Protein AF-A0A7W1J5R5-F1 (afdb_monomer)

Radius of gyration: 26.88 Å; Cα contacts (8 Å, |Δi|>4): 895; chains: 1; bounding box: 76×66×62 Å

Foldseek 3Di:
DDDDDPPPVVVVVVVVPPPPPPFFQFEEEEEDADDPQEPQHQARNLVLCLVLVVLLQPFQGQAYEHEHPCLQPLLDFPDADALCNLLVSLQSLAPSHDRRQAYAYEHEDDANDDLPPVVSLVRSLNSLLSNLQSCVNSNHQAYEYEDDDDVYQDQFPPVSPPPDPDDLVVLLQSLLQSLLSSLLSNCVNVLQHEYEYLAELLLQQPPRDCLLQVCPVPDDGRRVRRHSSNNSNLVNNPDRYAYEGASNHAQDQDLVSLQVNLCCQLQVCLDPVSPGVNQDPVCSVCSNVRYWYAYEYEQQDPDPPRHHDLVSSLRRLLSRTLRTDHYYYYYYDNQHSSDPPSDDVSNSVSSNNSRVNSSVVVSVVVVCVVPDPDFDWDWPPFQDQWKIKIKTFAQAFWFKWKFKADPVRDTPGTQDTDTDGGGIDIGIGTCNVPDFDKMWIWMAIRRDIDIDIGGHDHD

Nearest PDB structures (foldseek):
  2xwx-assembly1_B  TM=6.598E-01  e=1.975E-03  Vibrio cholerae
  8gum-assembly1_A  TM=6.173E-01  e=3.442E-03  Vibrio campbellii ATCC BAA-1116
  8aub-assembly2_B  TM=4.585E-01  e=3.065E-05  Solanum lycopersicum
  8qn9-assembly1_B  TM=4.698E-01  e=2.530E-04  Solanum lycopersicum
  3gka-assembly1_A  TM=4.462E-01  e=9.076E-04  Burkholderia pseudomallei

Sequence (459 aa):
MKTKIFFFLTNIALCVHAQQNDCPPYLILLQGGTNYTQSCGVDTRTKCVIQNINTIESMPFDGMSLNMVASWGLMKPGQSFSYNAIYNELGPLKGIFKKFTKNFVTVNINNPGDLFDDVVWNTVISNFKNLAQAAKDAGLVGIFFDNEEYDLKWMNFPEDYPGTTKTVKQYQDQSELRGKQIMQAIVSIFPKAIILVYHGPYLSEPKTPSYVTMQQVAGASYYELLGPFFVGLVEGKGTQATVIDGGEVYQYRTASDFKKSYDWRKDGIASSNTNCAFISQSLRSIWHNSVNISFGVYNRAWKTGYPMNPGIMKTTLINALTQSDSYVWYYTESDDWAIPGKMPQQWIDSVSYAKSVAANNRCLTSIVATDEQKFKVDIYPNPSNQSSVISYQLINNSEVKISVYDLLGKEIMKLAEENQNAGGHQLNFNAENLKNGVYFIKVIISGREITEKFIVNKN

Structure (mmCIF, N/CA/C/O backbone):
data_AF-A0A7W1J5R5-F1
#
_entry.id   AF-A0A7W1J5R5-F1
#
loop_
_atom_site.group_PDB
_atom_site.id
_atom_site.type_symbol
_atom_site.label_atom_id
_atom_site.label_alt_id
_atom_site.label_comp_id
_atom_site.label_asym_id
_atom_site.label_entity_id
_atom_site.label_seq_id
_atom_site.pdbx_PDB_ins_code
_atom_site.Cartn_x
_atom_site.Cartn_y
_atom_site.Cartn_z
_atom_site.occupancy
_atom_site.B_iso_or_equiv
_atom_site.auth_seq_id
_atom_site.auth_comp_id
_atom_site.auth_asym_id
_atom_site.auth_atom_id
_atom_site.pdbx_PDB_model_num
ATOM 1 N N . MET A 1 1 ? -37.862 18.938 34.392 1.00 38.00 1 MET A N 1
ATOM 2 C CA . MET A 1 1 ? -36.474 18.427 34.498 1.00 38.00 1 MET A CA 1
ATOM 3 C C . MET A 1 1 ? -36.521 16.935 34.797 1.00 38.00 1 MET A C 1
ATOM 5 O O . MET A 1 1 ? -36.894 16.611 35.913 1.00 38.00 1 MET A O 1
ATOM 9 N N . LYS A 1 2 ? -36.223 16.068 33.813 1.00 34.06 2 LYS A N 1
ATOM 10 C CA . LYS A 1 2 ? -35.800 14.642 33.917 1.00 34.06 2 LYS A CA 1
ATOM 11 C C . LYS A 1 2 ? -36.201 13.858 32.651 1.00 34.06 2 LYS A C 1
ATOM 13 O O . LYS A 1 2 ? -37.029 12.965 32.721 1.00 34.06 2 LYS A O 1
ATOM 18 N N . THR A 1 3 ? -35.595 14.169 31.499 1.00 29.16 3 THR A N 1
ATOM 19 C CA . THR A 1 3 ? -35.667 13.287 30.311 1.00 29.16 3 THR A CA 1
ATOM 20 C C . THR A 1 3 ? -34.537 13.591 29.320 1.00 29.16 3 THR A C 1
ATOM 22 O O . THR A 1 3 ? -34.790 14.069 28.225 1.00 29.16 3 THR A O 1
ATOM 25 N N . LYS A 1 4 ? -33.261 13.405 29.695 1.00 32.19 4 LYS A N 1
ATOM 26 C CA . LYS A 1 4 ? -32.142 13.549 28.729 1.00 32.19 4 LYS A CA 1
ATOM 27 C C . LYS A 1 4 ? -30.929 12.626 28.933 1.00 32.19 4 LYS A C 1
ATOM 29 O O . LYS A 1 4 ? -29.915 12.835 28.288 1.00 32.19 4 LYS A O 1
ATOM 34 N N . ILE A 1 5 ? -31.012 11.589 29.772 1.00 32.06 5 ILE A N 1
ATOM 35 C CA . ILE A 1 5 ? -29.840 10.730 30.071 1.00 32.06 5 ILE A CA 1
ATOM 36 C C . ILE A 1 5 ? -29.954 9.302 29.495 1.00 32.06 5 ILE A C 1
ATOM 38 O O . ILE A 1 5 ? -28.969 8.578 29.460 1.00 32.06 5 ILE A O 1
ATOM 42 N N . PHE A 1 6 ? -31.097 8.901 28.927 1.00 26.52 6 PHE A N 1
ATOM 43 C CA . PHE A 1 6 ? -31.277 7.521 28.441 1.00 26.52 6 PHE A CA 1
ATOM 44 C C . PHE A 1 6 ? -30.917 7.262 26.966 1.00 26.52 6 PHE A C 1
ATOM 46 O O . PHE A 1 6 ? -30.873 6.107 26.564 1.00 26.52 6 PHE A O 1
ATOM 53 N N . PHE A 1 7 ? -30.602 8.289 26.166 1.00 30.94 7 PHE A N 1
ATOM 54 C CA . PHE A 1 7 ? -30.305 8.116 24.730 1.00 30.94 7 PHE A CA 1
ATOM 55 C C . PHE A 1 7 ? -28.818 7.920 24.387 1.00 30.94 7 PHE A C 1
ATOM 57 O O . PHE A 1 7 ? -28.492 7.637 23.240 1.00 30.94 7 PHE A O 1
ATOM 64 N N . PHE A 1 8 ? -27.908 8.036 25.360 1.00 30.72 8 PHE A N 1
ATOM 65 C CA . PHE A 1 8 ? -26.469 7.865 25.110 1.00 30.72 8 PHE A CA 1
ATOM 66 C C . PHE A 1 8 ? -25.966 6.428 25.313 1.00 30.72 8 PHE A C 1
ATOM 68 O O . PHE A 1 8 ? -24.943 6.062 24.746 1.00 30.72 8 PHE A O 1
ATOM 75 N N . LEU A 1 9 ? -26.679 5.595 26.079 1.00 30.02 9 LEU A N 1
ATOM 76 C CA . LEU A 1 9 ? -26.217 4.240 26.415 1.00 30.02 9 LEU A CA 1
ATOM 77 C C . LEU A 1 9 ? -26.721 3.155 25.451 1.00 30.02 9 LEU A C 1
ATOM 79 O O . LEU A 1 9 ? -26.074 2.123 25.311 1.00 30.02 9 LEU A O 1
ATOM 83 N N . THR A 1 10 ? -27.818 3.386 24.730 1.00 32.91 10 THR A N 1
ATOM 84 C CA . THR A 1 10 ? -28.354 2.426 23.748 1.00 32.91 10 THR A CA 1
ATOM 85 C C . THR A 1 10 ? -27.624 2.458 22.403 1.00 32.91 10 THR A C 1
ATOM 87 O O . THR A 1 10 ? -27.521 1.421 21.755 1.00 32.91 10 THR A O 1
ATOM 90 N N . ASN A 1 11 ? -27.021 3.588 22.016 1.00 33.06 11 ASN A N 1
ATOM 91 C CA . ASN A 1 11 ? -26.249 3.689 20.768 1.00 33.06 11 ASN A CA 1
ATOM 92 C C . ASN A 1 11 ? -24.858 3.036 20.841 1.00 33.06 11 ASN A C 1
ATOM 94 O O . ASN A 1 11 ? -24.312 2.653 19.812 1.00 33.06 11 ASN A O 1
ATOM 98 N N . ILE A 1 12 ? -24.308 2.823 22.042 1.00 38.16 12 ILE A N 1
ATOM 99 C CA . ILE A 1 12 ? -23.049 2.078 22.220 1.00 38.16 12 ILE A CA 1
ATOM 100 C C . ILE A 1 12 ? -23.261 0.576 21.933 1.00 38.16 12 ILE A C 1
ATOM 102 O O . ILE A 1 12 ? -22.357 -0.099 21.446 1.00 38.16 12 ILE A O 1
ATOM 106 N N . ALA A 1 13 ? -24.472 0.052 22.159 1.00 32.38 13 ALA A N 1
ATOM 107 C CA . ALA A 1 13 ? -24.796 -1.362 21.954 1.00 32.38 13 ALA A CA 1
ATOM 108 C C . ALA A 1 13 ? -25.056 -1.743 20.480 1.00 32.38 13 ALA A C 1
ATOM 110 O O . ALA A 1 13 ? -24.914 -2.912 20.114 1.00 32.38 13 ALA A O 1
ATOM 111 N N . LEU A 1 14 ? -25.390 -0.780 19.613 1.00 34.44 14 LEU A N 1
ATOM 112 C CA . LEU A 1 14 ? -25.613 -1.031 18.182 1.00 34.44 14 LEU A CA 1
ATOM 113 C C . LEU A 1 14 ? -24.309 -1.239 17.392 1.00 34.44 14 LEU A C 1
ATOM 115 O O . LEU A 1 14 ? -24.310 -1.979 16.409 1.00 34.44 14 LEU A O 1
ATOM 119 N N . CYS A 1 15 ? -23.173 -0.723 17.875 1.00 37.84 15 CYS A N 1
ATOM 120 C CA . CYS A 1 15 ? -21.851 -1.059 17.329 1.00 37.84 15 CYS A CA 1
ATOM 121 C C . CYS A 1 15 ? -21.403 -2.496 17.626 1.00 37.84 15 CYS A C 1
ATOM 123 O O . CYS A 1 15 ? -20.469 -2.978 16.997 1.00 37.84 15 CYS A O 1
ATOM 125 N N . VAL A 1 16 ? -22.050 -3.196 18.563 1.00 33.56 16 VAL A N 1
ATOM 126 C CA . VAL A 1 16 ? -21.722 -4.601 18.859 1.00 33.56 16 VAL A CA 1
ATOM 127 C C . VAL A 1 16 ? -22.331 -5.550 17.812 1.00 33.56 16 VAL A C 1
ATOM 129 O O . VAL A 1 16 ? -21.891 -6.689 17.699 1.00 33.56 16 VAL A O 1
ATOM 132 N N . HIS A 1 17 ? -23.305 -5.085 17.015 1.00 32.22 17 HIS A N 1
ATOM 133 C CA . HIS A 1 17 ? -24.052 -5.922 16.064 1.00 32.22 17 HIS A CA 1
ATOM 134 C C . HIS A 1 17 ? -23.889 -5.536 14.586 1.00 32.22 17 HIS A C 1
ATOM 136 O O . HIS A 1 17 ? -24.148 -6.378 13.725 1.00 32.22 17 HIS A O 1
ATOM 142 N N . ALA A 1 18 ? -23.420 -4.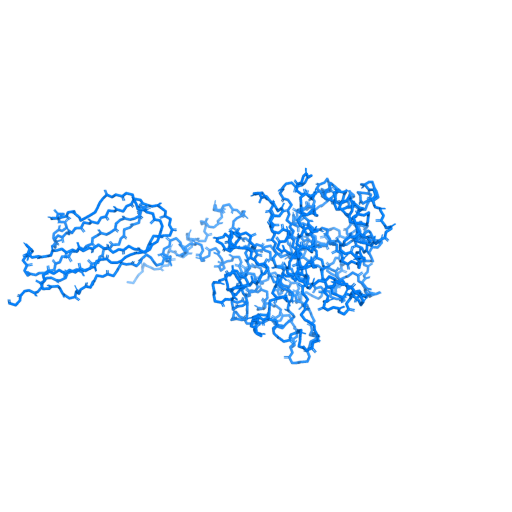325 14.260 1.00 31.06 18 ALA A N 1
ATOM 143 C CA . ALA A 1 18 ? -22.787 -4.104 12.961 1.00 31.06 18 ALA A CA 1
ATOM 144 C C . ALA A 1 18 ? -21.502 -4.938 12.962 1.00 31.06 18 ALA A C 1
ATOM 146 O O . ALA A 1 18 ? -20.692 -4.798 13.876 1.00 31.06 18 ALA A O 1
ATOM 147 N N . GLN A 1 19 ? -21.369 -5.879 12.027 1.00 32.78 19 GLN A N 1
ATOM 148 C CA . GLN A 1 19 ? -20.278 -6.852 12.011 1.00 32.78 19 GLN A CA 1
ATOM 149 C C . GLN A 1 19 ? -18.939 -6.182 12.357 1.00 32.78 19 GLN A C 1
ATOM 151 O O . GLN A 1 19 ? -18.565 -5.191 11.732 1.00 32.78 19 GLN A O 1
ATOM 156 N N . GLN A 1 20 ? -18.178 -6.769 13.286 1.00 34.34 20 GLN A N 1
ATOM 157 C CA . GLN A 1 20 ? -16.779 -6.418 13.602 1.00 34.34 20 GLN A CA 1
ATOM 158 C C . GLN A 1 20 ? -15.840 -6.354 12.369 1.00 34.34 20 GLN A C 1
ATOM 160 O O . GLN A 1 20 ? -14.656 -6.059 12.507 1.00 34.34 20 GLN A O 1
ATOM 165 N N . ASN A 1 21 ? -16.353 -6.619 11.168 1.00 36.91 21 ASN A N 1
ATOM 166 C CA . ASN A 1 21 ? -15.652 -6.604 9.898 1.00 36.91 21 ASN A CA 1
ATOM 167 C C . ASN A 1 21 ? -15.582 -5.219 9.221 1.00 36.91 21 ASN A C 1
ATOM 169 O O . ASN A 1 21 ? -14.722 -5.060 8.361 1.00 36.91 21 ASN A O 1
ATOM 173 N N . ASP A 1 22 ? -16.387 -4.222 9.621 1.00 44.59 22 ASP A N 1
ATOM 174 C CA . ASP A 1 22 ? -16.561 -2.978 8.836 1.00 44.59 22 ASP A CA 1
ATOM 175 C C . ASP A 1 22 ? -16.042 -1.677 9.482 1.00 44.59 22 ASP A C 1
ATOM 177 O O . ASP A 1 22 ? -16.372 -0.581 9.025 1.00 44.59 22 ASP A O 1
ATOM 181 N N . CYS A 1 23 ? -15.182 -1.735 10.507 1.00 60.84 23 CYS A N 1
ATOM 182 C CA . CYS A 1 23 ? -14.479 -0.514 10.940 1.00 60.84 23 CYS A CA 1
ATOM 183 C C . CYS A 1 23 ? -12.975 -0.648 11.237 1.00 60.84 23 CYS A C 1
ATOM 185 O O . CYS A 1 23 ? -12.540 -0.437 12.371 1.00 60.84 23 CYS A O 1
ATOM 187 N N . PRO A 1 24 ? -12.145 -0.928 10.214 1.00 61.00 24 PRO A N 1
ATOM 188 C CA . PRO A 1 24 ? -10.725 -0.616 10.223 1.00 61.00 24 PRO A CA 1
ATOM 189 C C . PRO A 1 24 ? -10.459 0.784 9.595 1.00 61.00 24 PRO A C 1
ATOM 191 O O . PRO A 1 24 ? -11.327 1.399 8.965 1.00 61.00 24 PRO A O 1
ATOM 194 N N . PRO A 1 25 ? -9.252 1.329 9.793 1.00 78.06 25 PRO A N 1
ATOM 195 C CA . PRO A 1 25 ? -8.113 0.719 9.133 1.00 78.06 25 PRO A CA 1
ATOM 196 C C . PRO A 1 25 ? -7.303 -0.167 10.065 1.00 78.06 25 PRO A C 1
ATOM 198 O O . PRO A 1 25 ? -7.164 0.090 11.259 1.00 78.06 25 PRO A O 1
ATOM 201 N N . TYR A 1 26 ? -6.782 -1.236 9.479 1.00 91.44 26 TYR A N 1
ATOM 202 C CA . TYR A 1 26 ? -5.935 -2.194 10.152 1.00 91.44 26 TYR A CA 1
ATOM 203 C C . TYR A 1 26 ? -4.557 -1.570 10.325 1.00 91.44 26 TYR A C 1
ATOM 205 O O . TYR A 1 26 ? -4.012 -0.989 9.385 1.00 91.44 26 TYR A O 1
ATOM 213 N N . LEU A 1 27 ? -3.988 -1.696 11.518 1.00 95.12 27 LEU A N 1
ATOM 214 C CA . LEU A 1 27 ? -2.636 -1.245 11.801 1.00 95.12 27 LEU A CA 1
ATOM 215 C C . LEU A 1 27 ? -1.668 -2.417 11.654 1.00 95.12 27 LEU A C 1
ATOM 217 O O . LEU A 1 27 ? -1.756 -3.392 12.408 1.00 95.12 27 LEU A O 1
ATOM 221 N N . ILE A 1 28 ? -0.752 -2.305 10.696 1.00 95.06 28 ILE A N 1
ATOM 222 C CA . ILE A 1 28 ? 0.235 -3.337 10.376 1.00 95.06 28 ILE A CA 1
ATOM 223 C C . ILE A 1 28 ? 1.584 -2.952 10.971 1.00 95.06 28 ILE A C 1
ATOM 225 O O . ILE A 1 28 ? 2.094 -1.865 10.708 1.00 95.06 28 ILE A O 1
ATOM 229 N N . LEU A 1 29 ? 2.168 -3.851 11.759 1.00 90.88 29 LEU A N 1
ATOM 230 C CA . LEU A 1 29 ? 3.518 -3.692 12.285 1.00 90.88 29 LEU A CA 1
ATOM 231 C C . LEU A 1 29 ? 4.553 -4.052 11.215 1.00 90.88 29 LEU A C 1
ATOM 233 O O . LEU A 1 29 ? 4.595 -5.187 10.741 1.00 90.88 29 LEU A O 1
ATOM 237 N N . LEU A 1 30 ? 5.419 -3.105 10.876 1.00 86.94 30 LEU A N 1
ATOM 238 C CA . LEU A 1 30 ? 6.584 -3.318 10.030 1.00 86.94 30 LEU A CA 1
ATOM 239 C C . LEU A 1 30 ? 7.825 -3.201 10.897 1.00 86.94 30 LEU A C 1
ATOM 241 O O . LEU A 1 30 ? 8.265 -2.113 11.267 1.00 86.94 30 LEU A O 1
ATOM 245 N N . GLN A 1 31 ? 8.385 -4.355 11.222 1.00 71.44 31 GLN A N 1
ATOM 246 C CA . GLN A 1 31 ? 9.593 -4.413 12.011 1.00 71.44 31 GLN A CA 1
ATOM 247 C C . GLN A 1 31 ? 10.818 -4.348 11.086 1.00 71.44 31 GLN A C 1
ATOM 249 O O . GLN A 1 31 ? 11.010 -5.215 10.223 1.00 71.44 31 GLN A O 1
ATOM 254 N N . GLY A 1 32 ? 11.613 -3.285 11.252 1.00 60.84 32 GLY A N 1
ATOM 255 C CA . GLY A 1 32 ? 12.773 -2.960 10.423 1.00 60.84 32 GLY A CA 1
ATOM 256 C C . GLY A 1 32 ? 13.688 -4.150 10.134 1.00 60.84 32 GLY A C 1
ATOM 257 O O . GLY A 1 32 ? 13.908 -5.043 10.955 1.00 60.84 32 GLY A O 1
ATOM 258 N N . GLY A 1 33 ? 14.160 -4.208 8.891 1.00 49.94 33 GLY A N 1
ATOM 259 C CA . GLY A 1 33 ? 14.782 -5.396 8.312 1.00 49.94 33 GLY A CA 1
ATOM 260 C C . GLY A 1 33 ? 16.296 -5.369 8.164 1.00 49.94 33 GLY A C 1
ATOM 261 O O . GLY A 1 33 ? 16.851 -6.399 7.808 1.00 49.94 33 GLY A O 1
ATOM 262 N N . THR A 1 34 ? 16.973 -4.242 8.368 1.00 44.38 34 THR A N 1
ATOM 263 C CA . THR A 1 34 ? 18.268 -4.053 7.683 1.00 44.38 34 THR A CA 1
ATOM 264 C C . THR A 1 34 ? 19.449 -3.686 8.567 1.00 44.38 34 THR A C 1
ATOM 266 O O . THR A 1 34 ? 20.580 -3.855 8.126 1.00 44.38 34 THR A O 1
ATOM 269 N N . ASN A 1 35 ? 19.238 -3.272 9.820 1.00 41.59 35 ASN A N 1
ATOM 270 C CA . ASN A 1 35 ? 20.334 -2.888 10.711 1.00 41.59 35 ASN A CA 1
ATOM 271 C C . ASN A 1 35 ? 20.466 -3.853 11.898 1.00 41.59 35 ASN A C 1
ATOM 273 O O . ASN A 1 35 ? 19.476 -4.209 12.534 1.00 41.59 35 ASN A O 1
ATOM 277 N N . TYR A 1 36 ? 21.715 -4.235 12.196 1.00 43.25 36 TYR A N 1
ATOM 278 C CA . TYR A 1 36 ? 22.208 -5.217 13.186 1.00 43.25 36 TYR A CA 1
ATOM 279 C C . TYR A 1 36 ? 21.737 -5.046 14.650 1.00 43.25 36 TYR A C 1
ATOM 281 O O . TYR A 1 36 ? 22.269 -5.688 15.553 1.00 43.25 36 TYR A O 1
ATOM 289 N N . THR A 1 37 ? 20.783 -4.160 14.922 1.00 46.97 37 THR A N 1
ATOM 290 C CA . THR A 1 37 ? 20.319 -3.799 16.265 1.00 46.97 37 THR A CA 1
ATOM 291 C C . THR A 1 37 ? 18.997 -4.456 16.661 1.00 46.97 37 THR A C 1
ATOM 293 O O . THR A 1 37 ? 18.654 -4.419 17.842 1.00 46.97 37 THR A O 1
ATOM 296 N N . GLN A 1 38 ? 18.265 -5.071 15.724 1.00 60.28 38 GLN A N 1
ATOM 297 C CA . GLN A 1 38 ? 17.028 -5.801 16.024 1.00 60.28 38 GLN A CA 1
ATOM 298 C C . GLN A 1 38 ? 17.278 -7.299 16.213 1.00 60.28 38 GLN A C 1
ATOM 300 O O . GLN A 1 38 ? 18.103 -7.891 15.520 1.00 60.28 38 GLN A O 1
ATOM 305 N N . SER A 1 39 ? 16.545 -7.929 17.136 1.00 66.06 39 SER A N 1
ATOM 306 C CA . SER A 1 39 ? 16.826 -9.309 17.563 1.00 66.06 39 SER A CA 1
ATOM 307 C C . SER A 1 39 ? 16.391 -10.358 16.531 1.00 66.06 39 SER A C 1
ATOM 309 O O . SER A 1 39 ? 16.906 -11.473 16.540 1.00 66.06 39 SER A O 1
ATOM 311 N N . CYS A 1 40 ? 15.459 -10.008 15.636 1.00 75.31 40 CYS A N 1
ATOM 312 C CA . CYS A 1 40 ? 14.959 -10.878 14.571 1.00 75.31 40 CYS A CA 1
ATOM 313 C C . CYS A 1 40 ? 15.550 -10.484 13.199 1.00 75.31 40 CYS A C 1
ATOM 315 O O . CYS A 1 40 ? 14.949 -9.700 12.452 1.00 75.31 40 CYS A O 1
ATOM 317 N N . GLY A 1 41 ? 16.713 -11.041 12.847 1.00 76.19 41 GLY A N 1
ATOM 318 C CA . GLY A 1 41 ? 17.323 -10.879 11.518 1.00 76.19 41 GLY A CA 1
ATOM 319 C C . GLY A 1 41 ? 16.454 -11.456 10.392 1.00 76.19 41 GLY A C 1
ATOM 320 O O . GLY A 1 41 ? 15.561 -12.260 10.652 1.00 76.19 41 GLY A O 1
ATOM 321 N N . VAL A 1 42 ? 16.686 -11.045 9.140 1.00 80.75 42 VAL A N 1
ATOM 322 C CA . VAL A 1 42 ? 15.891 -11.492 7.970 1.00 80.75 42 VAL A CA 1
ATOM 323 C C . VAL A 1 42 ? 15.932 -13.014 7.795 1.00 80.75 42 VAL A C 1
ATOM 325 O O . VAL A 1 42 ? 14.905 -13.642 7.571 1.00 80.75 42 VAL A O 1
ATOM 328 N N . ASP A 1 43 ? 17.103 -13.614 7.978 1.00 82.00 43 ASP A N 1
ATOM 329 C CA . ASP A 1 43 ? 17.375 -15.053 7.873 1.00 82.00 43 ASP A CA 1
ATOM 330 C C . ASP A 1 43 ? 16.752 -15.897 9.002 1.00 82.00 43 ASP A C 1
ATOM 332 O O . ASP A 1 43 ? 16.518 -17.098 8.856 1.00 82.00 43 ASP A O 1
ATOM 336 N N . THR A 1 44 ? 16.470 -15.274 10.146 1.00 84.38 44 THR A N 1
ATOM 337 C CA . THR A 1 44 ? 15.909 -15.927 11.338 1.00 84.38 44 THR A CA 1
ATOM 338 C C . THR A 1 44 ? 14.489 -15.466 11.664 1.00 84.38 44 THR A C 1
ATOM 340 O O . THR A 1 44 ? 13.893 -15.944 12.634 1.00 84.38 44 THR A O 1
ATOM 343 N N . ARG A 1 45 ? 13.907 -14.592 10.834 1.00 86.38 45 ARG A N 1
ATOM 344 C CA . ARG A 1 45 ? 12.670 -13.855 11.120 1.00 86.38 45 ARG A CA 1
ATOM 345 C C . ARG A 1 45 ? 11.494 -14.762 11.447 1.00 86.38 45 ARG A C 1
ATOM 347 O O . ARG A 1 45 ? 10.885 -14.605 12.502 1.00 86.38 45 ARG A O 1
ATOM 354 N N . THR A 1 46 ? 11.226 -15.760 10.609 1.00 89.31 46 THR A N 1
ATOM 355 C CA . THR A 1 46 ? 10.143 -16.730 10.837 1.00 89.31 46 THR A CA 1
ATOM 356 C C . THR A 1 46 ? 10.293 -17.457 12.171 1.00 89.31 46 THR A C 1
ATOM 358 O O . THR A 1 46 ? 9.336 -17.563 12.937 1.00 89.31 46 THR A O 1
ATOM 361 N N . LYS A 1 47 ? 11.503 -17.938 12.487 1.00 89.69 47 LYS A N 1
ATOM 362 C CA . LYS A 1 47 ? 11.768 -18.637 13.754 1.00 89.69 47 LYS A CA 1
ATOM 363 C C . LYS A 1 47 ? 11.551 -17.705 14.944 1.00 89.69 47 LYS A C 1
ATOM 365 O O . LYS A 1 47 ? 10.929 -18.109 15.922 1.00 89.69 47 LYS A O 1
ATOM 370 N N . CYS A 1 48 ? 12.017 -16.464 14.830 1.00 89.25 48 CYS A N 1
ATOM 371 C CA . CYS A 1 48 ? 11.858 -15.438 15.853 1.00 89.25 48 CYS A CA 1
ATOM 372 C C . CYS A 1 48 ? 10.376 -15.142 16.134 1.00 89.25 48 CYS A C 1
ATOM 374 O O . CYS A 1 48 ? 9.955 -15.116 17.289 1.00 89.25 48 CYS A O 1
ATOM 376 N N . VAL A 1 49 ? 9.566 -15.003 15.081 1.00 91.50 49 VAL A N 1
ATOM 377 C CA . VAL A 1 49 ? 8.114 -14.802 15.191 1.00 91.50 49 VAL A CA 1
ATOM 378 C C . VAL A 1 49 ? 7.446 -15.973 15.906 1.00 91.50 49 VAL A C 1
ATOM 380 O O . VAL A 1 49 ? 6.679 -15.758 16.838 1.00 91.50 49 VAL A O 1
ATOM 383 N N . ILE A 1 50 ? 7.771 -17.213 15.528 1.00 93.44 50 ILE A N 1
ATOM 384 C CA . ILE A 1 50 ? 7.204 -18.412 16.164 1.00 93.44 50 ILE A CA 1
ATOM 385 C C . ILE A 1 50 ? 7.556 -18.463 17.654 1.00 93.44 50 ILE A C 1
ATOM 387 O O . ILE A 1 50 ? 6.688 -18.717 18.487 1.00 93.44 50 ILE A O 1
ATOM 391 N N . GLN A 1 51 ? 8.815 -18.191 18.003 1.00 94.25 51 GLN A N 1
ATOM 392 C CA . GL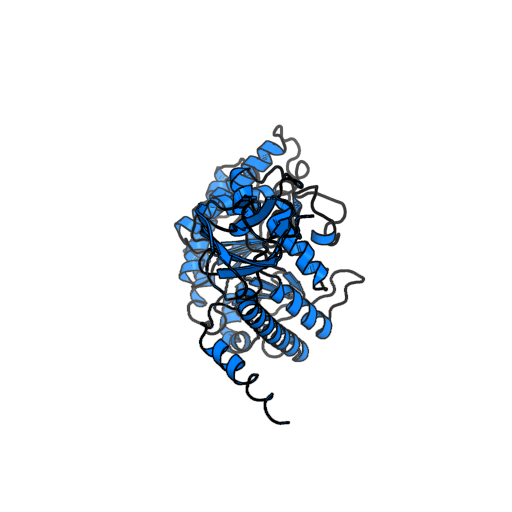N A 1 51 ? 9.283 -18.211 19.391 1.00 94.25 51 GLN A CA 1
ATOM 393 C C . GLN A 1 51 ? 8.595 -17.156 20.263 1.00 94.25 51 GLN A C 1
ATOM 395 O O . GLN A 1 51 ? 8.373 -17.395 21.448 1.00 94.25 51 GLN A O 1
ATOM 400 N N . ASN A 1 52 ? 8.231 -16.012 19.680 1.00 93.25 52 ASN A N 1
ATOM 401 C CA . ASN A 1 52 ? 7.662 -14.882 20.407 1.00 93.25 52 ASN A CA 1
ATOM 402 C C . ASN A 1 52 ? 6.180 -14.630 20.089 1.00 93.25 52 ASN A C 1
ATOM 404 O O . ASN A 1 52 ? 5.653 -13.554 20.381 1.00 93.25 52 ASN A O 1
ATOM 408 N N . ILE A 1 53 ? 5.478 -15.624 19.534 1.00 94.25 53 ILE A N 1
ATOM 409 C CA . ILE A 1 53 ? 4.100 -15.466 19.052 1.00 94.25 53 ILE A CA 1
ATOM 410 C C . ILE A 1 53 ? 3.147 -14.941 20.132 1.00 94.25 53 ILE A C 1
ATOM 412 O O . ILE A 1 53 ? 2.325 -14.078 19.853 1.00 94.25 53 ILE A O 1
ATOM 416 N N . ASN A 1 54 ? 3.303 -15.372 21.388 1.00 94.62 54 ASN A N 1
ATOM 417 C CA . ASN A 1 54 ? 2.472 -14.894 22.499 1.00 94.62 54 ASN A CA 1
ATOM 418 C C . ASN A 1 54 ? 2.663 -13.395 22.771 1.00 94.62 54 ASN A C 1
ATOM 420 O O . ASN A 1 54 ? 1.700 -12.695 23.082 1.00 94.62 54 ASN A O 1
ATOM 424 N N . THR A 1 55 ? 3.894 -12.893 22.644 1.00 93.19 55 THR A N 1
ATOM 425 C CA . THR A 1 55 ? 4.178 -11.463 22.784 1.00 93.19 55 THR A CA 1
ATOM 426 C C . THR A 1 55 ? 3.573 -10.701 21.620 1.00 93.19 55 THR A C 1
ATOM 428 O O . THR A 1 55 ? 2.825 -9.755 21.856 1.00 93.19 55 THR A O 1
ATOM 431 N N . ILE A 1 56 ? 3.813 -11.157 20.389 1.00 93.12 56 ILE A N 1
ATOM 432 C CA . ILE A 1 56 ? 3.264 -10.550 19.169 1.00 93.12 56 ILE A CA 1
ATOM 433 C C . ILE A 1 56 ? 1.738 -10.449 19.265 1.00 93.12 56 ILE A C 1
ATOM 435 O O . ILE A 1 56 ? 1.191 -9.360 19.145 1.00 93.12 56 ILE A O 1
ATOM 439 N N . GLU A 1 57 ? 1.056 -11.541 19.603 1.00 94.31 57 GLU A N 1
ATOM 440 C CA . GLU A 1 57 ? -0.405 -11.605 19.748 1.00 94.31 57 GLU A CA 1
ATOM 441 C C . GLU A 1 57 ? -0.963 -10.665 20.834 1.00 94.31 57 GLU A C 1
ATOM 443 O O . GLU A 1 57 ? -2.117 -10.232 20.756 1.00 94.31 57 GLU A O 1
ATOM 448 N N . SER A 1 58 ? -0.150 -10.281 21.823 1.00 93.25 58 SER A N 1
ATOM 449 C CA . SER A 1 58 ? -0.553 -9.292 22.830 1.00 93.25 58 SER A CA 1
ATOM 450 C C . SER A 1 58 ? -0.412 -7.841 22.346 1.00 93.25 58 SER A C 1
ATOM 452 O O . SER A 1 58 ? -1.114 -6.960 22.847 1.00 93.25 58 SER A O 1
ATOM 454 N N . MET A 1 59 ? 0.415 -7.578 21.327 1.00 94.19 59 MET A N 1
ATOM 455 C CA . MET A 1 59 ? 0.661 -6.227 20.811 1.00 94.19 59 MET A CA 1
ATOM 456 C C . MET A 1 59 ? -0.552 -5.647 20.078 1.00 94.19 59 MET A C 1
ATOM 458 O O . MET A 1 59 ? -1.318 -6.386 19.457 1.00 94.19 59 MET A O 1
ATOM 462 N N . PRO A 1 60 ? -0.761 -4.319 20.101 1.00 94.00 60 PRO A N 1
ATOM 463 C CA . PRO A 1 60 ? -1.957 -3.667 19.570 1.00 94.00 60 PRO A CA 1
ATOM 464 C C . PRO A 1 60 ? -1.978 -3.544 18.036 1.00 94.00 60 PRO A C 1
ATOM 466 O O . PRO A 1 60 ? -2.439 -2.541 17.512 1.00 94.00 60 PRO A O 1
ATOM 469 N N . PHE A 1 61 ? -1.564 -4.558 17.283 1.00 95.06 61 PHE A N 1
ATOM 470 C CA . PHE A 1 61 ? -1.637 -4.565 15.816 1.00 95.06 61 PHE A CA 1
ATOM 471 C C . PHE A 1 61 ? -2.642 -5.602 15.314 1.00 95.06 61 PHE A C 1
ATOM 473 O O . PHE A 1 61 ? -3.080 -6.470 16.069 1.00 95.06 61 PHE A O 1
ATOM 480 N N . ASP A 1 62 ? -3.051 -5.453 14.057 1.00 95.44 62 ASP A N 1
ATOM 481 C CA . ASP A 1 62 ? -3.974 -6.378 13.376 1.00 95.44 62 ASP A CA 1
ATOM 482 C C . ASP A 1 62 ? -3.233 -7.349 12.453 1.00 95.44 62 ASP A C 1
ATOM 484 O O . ASP A 1 62 ? -3.812 -8.297 11.925 1.00 95.44 62 ASP A O 1
ATOM 488 N N . GLY A 1 63 ? -1.943 -7.110 12.251 1.00 95.25 63 GLY A N 1
ATOM 489 C CA . GLY A 1 63 ? -1.058 -7.928 11.450 1.00 95.25 63 GLY A CA 1
ATOM 490 C C . GLY A 1 63 ? 0.356 -7.369 11.456 1.00 95.25 63 GLY A C 1
ATOM 491 O O . GLY A 1 63 ? 0.635 -6.324 12.050 1.00 95.25 63 GLY A O 1
ATOM 492 N N . MET A 1 64 ? 1.249 -8.076 10.780 1.00 93.50 64 MET A N 1
ATOM 493 C CA . MET A 1 64 ? 2.632 -7.667 10.578 1.00 93.50 64 MET A CA 1
ATOM 494 C C . MET A 1 64 ? 3.088 -7.930 9.149 1.00 93.50 64 MET A C 1
ATOM 496 O O . MET A 1 64 ? 2.580 -8.833 8.487 1.00 93.50 64 MET A O 1
ATOM 500 N N . SER A 1 65 ? 4.068 -7.162 8.685 1.00 92.12 65 SER A N 1
ATOM 501 C CA . SER A 1 65 ? 4.786 -7.492 7.457 1.00 92.12 65 SER A CA 1
ATOM 502 C C . SER A 1 65 ? 6.114 -8.156 7.782 1.00 92.12 65 SER A C 1
ATOM 504 O O . SER A 1 65 ? 6.839 -7.719 8.678 1.00 92.12 65 SER A O 1
ATOM 506 N N . LEU A 1 66 ? 6.432 -9.215 7.046 1.00 87.81 66 LEU A N 1
ATOM 507 C CA . LEU A 1 66 ? 7.632 -10.019 7.237 1.00 87.81 66 LEU A CA 1
ATOM 508 C C . LEU A 1 66 ? 8.445 -10.011 5.953 1.00 87.81 66 LEU A C 1
ATOM 510 O O . LEU A 1 66 ? 7.922 -10.332 4.891 1.00 87.81 66 LEU A O 1
ATOM 514 N N . ASN A 1 67 ? 9.727 -9.680 6.042 1.00 86.44 67 ASN A N 1
ATOM 515 C CA . ASN A 1 67 ? 10.652 -9.969 4.955 1.00 86.44 67 ASN A CA 1
ATOM 516 C C . ASN A 1 67 ? 11.264 -11.366 5.145 1.00 86.44 67 ASN A C 1
ATOM 518 O O . ASN A 1 67 ? 11.188 -11.973 6.214 1.00 86.44 67 ASN A O 1
ATOM 522 N N . MET A 1 68 ? 11.841 -11.862 4.066 1.00 86.44 68 MET A N 1
ATOM 523 C CA . MET A 1 68 ? 12.524 -13.143 3.944 1.00 86.44 68 MET A CA 1
ATOM 524 C C . MET A 1 68 ? 13.827 -12.920 3.185 1.00 86.44 68 MET A C 1
ATOM 526 O O . MET A 1 68 ? 14.042 -11.850 2.605 1.00 86.44 68 MET A O 1
ATOM 530 N N . VAL A 1 69 ? 14.688 -13.931 3.125 1.00 85.19 69 VAL A N 1
ATOM 531 C CA . VAL A 1 69 ? 15.940 -13.808 2.362 1.00 85.19 69 VAL A CA 1
ATOM 532 C C . VAL A 1 69 ? 15.648 -13.502 0.888 1.00 85.19 69 VAL A C 1
ATOM 534 O O . VAL A 1 69 ? 16.276 -12.619 0.300 1.00 85.19 69 VAL A O 1
ATOM 537 N N . ALA A 1 70 ? 14.634 -14.153 0.309 1.00 88.88 70 ALA A N 1
ATOM 538 C CA . ALA A 1 70 ? 14.232 -13.907 -1.075 1.00 88.88 70 ALA A CA 1
ATOM 539 C C . ALA A 1 70 ? 13.697 -12.482 -1.325 1.00 88.88 70 ALA A C 1
ATOM 541 O O . ALA A 1 70 ? 13.776 -12.014 -2.460 1.00 88.88 70 ALA A O 1
ATOM 542 N N . SER A 1 71 ? 13.224 -11.752 -0.302 1.00 87.94 71 SER A N 1
ATOM 543 C CA . SER A 1 71 ? 12.637 -10.406 -0.446 1.00 87.94 71 SER A CA 1
ATOM 544 C C . SER A 1 71 ? 13.561 -9.424 -1.156 1.00 87.94 71 SER A C 1
ATOM 546 O O . SER A 1 71 ? 13.072 -8.544 -1.850 1.00 87.94 71 SER A O 1
ATOM 548 N N . TRP A 1 72 ? 14.877 -9.597 -1.013 1.00 87.19 72 TRP A N 1
ATOM 549 C CA . TRP A 1 72 ? 15.912 -8.742 -1.604 1.00 87.19 72 TRP A CA 1
ATOM 550 C C . TRP A 1 72 ? 16.358 -9.172 -3.002 1.00 87.19 72 TRP A C 1
ATOM 552 O O . TRP A 1 72 ? 17.200 -8.513 -3.616 1.00 87.19 72 TRP A O 1
ATOM 562 N N . GLY A 1 73 ? 15.868 -10.319 -3.467 1.00 89.31 73 GLY A N 1
ATOM 563 C CA . GLY A 1 73 ? 16.351 -10.995 -4.660 1.00 89.31 73 GLY A CA 1
ATOM 564 C C . GLY A 1 73 ? 15.317 -11.177 -5.757 1.00 89.31 73 GLY A C 1
ATOM 565 O O . GLY A 1 73 ? 15.698 -11.364 -6.906 1.00 89.31 73 GLY A O 1
ATOM 566 N N . LEU A 1 74 ? 14.019 -11.104 -5.441 1.00 90.62 74 LEU A N 1
ATOM 567 C CA . LEU A 1 74 ? 12.943 -11.445 -6.385 1.00 90.62 74 LEU A CA 1
ATOM 568 C C . LEU A 1 74 ? 13.001 -10.668 -7.703 1.00 90.62 74 LEU A C 1
ATOM 570 O O . LEU A 1 74 ? 12.587 -11.203 -8.732 1.00 90.62 74 LEU A O 1
ATOM 574 N N . MET A 1 75 ? 13.510 -9.435 -7.664 1.00 88.94 75 MET A N 1
ATOM 575 C CA . MET A 1 75 ? 13.664 -8.585 -8.841 1.00 88.94 75 MET A CA 1
ATOM 576 C C . MET A 1 75 ? 15.073 -8.608 -9.438 1.00 88.94 75 MET A C 1
ATOM 578 O O . MET A 1 75 ? 15.225 -8.170 -10.566 1.00 88.94 75 MET A O 1
ATOM 582 N N . LYS A 1 76 ? 16.088 -9.161 -8.760 1.00 88.00 76 LYS A N 1
ATOM 583 C CA . LYS A 1 76 ? 17.477 -9.108 -9.237 1.00 88.00 76 LYS A CA 1
ATOM 584 C C . LYS A 1 76 ? 17.690 -9.959 -10.499 1.00 88.00 76 LYS A C 1
ATOM 586 O O . LYS A 1 76 ? 17.302 -11.133 -10.512 1.00 88.00 76 LYS A O 1
ATOM 591 N N . PRO A 1 77 ? 18.414 -9.442 -11.509 1.00 87.38 77 PRO A N 1
ATOM 592 C CA . PRO A 1 77 ? 18.857 -10.224 -12.652 1.00 87.38 77 PRO A CA 1
ATOM 593 C C . PRO A 1 77 ? 19.591 -11.497 -12.220 1.00 87.38 77 PRO A C 1
ATOM 595 O O . PRO A 1 77 ? 20.444 -11.477 -11.331 1.00 87.38 77 PRO A O 1
ATOM 598 N N . GLY A 1 78 ? 19.253 -12.619 -12.855 1.00 85.94 78 GLY A N 1
ATOM 599 C CA . GLY A 1 78 ? 19.889 -13.915 -12.604 1.00 85.94 78 GLY A CA 1
ATOM 600 C C . GLY A 1 78 ? 19.476 -14.613 -11.303 1.00 85.94 78 GLY A C 1
ATOM 601 O O . GLY A 1 78 ? 19.980 -15.701 -11.031 1.00 85.94 78 GLY A O 1
ATOM 602 N N . GLN A 1 79 ? 18.561 -14.046 -10.509 1.00 92.31 79 GLN A N 1
ATOM 603 C CA . GLN A 1 79 ? 18.044 -14.702 -9.308 1.00 92.31 79 GLN A CA 1
ATOM 604 C C . GLN A 1 79 ? 16.673 -15.329 -9.568 1.00 92.31 79 GLN A C 1
ATOM 606 O O . GLN A 1 79 ? 15.715 -14.650 -9.931 1.00 92.31 79 GLN A O 1
ATOM 611 N N . SER A 1 80 ? 16.572 -16.641 -9.355 1.00 94.75 80 SER A N 1
ATOM 612 C CA . SER A 1 80 ? 15.318 -17.386 -9.462 1.00 94.75 80 SER A CA 1
ATOM 613 C C . SER A 1 80 ? 15.002 -18.085 -8.147 1.00 94.75 80 SER A C 1
ATOM 615 O O . SER A 1 80 ? 15.859 -18.749 -7.562 1.00 94.75 80 SER A O 1
ATOM 617 N N . PHE A 1 81 ? 13.759 -17.950 -7.695 1.00 95.75 81 PHE A N 1
ATOM 618 C CA . PHE A 1 81 ? 13.278 -18.524 -6.446 1.00 95.75 81 PHE A CA 1
ATOM 619 C C . PHE A 1 81 ? 12.153 -19.510 -6.733 1.00 95.75 81 PHE A C 1
ATOM 621 O O . PHE A 1 81 ? 11.104 -19.149 -7.268 1.00 95.75 81 PHE A O 1
ATOM 628 N N . SER A 1 82 ? 12.365 -20.773 -6.362 1.00 97.19 82 SER A N 1
ATOM 629 C CA . SER A 1 82 ? 11.315 -21.790 -6.439 1.00 97.19 82 SER A CA 1
ATOM 630 C C . SER A 1 82 ? 10.242 -21.558 -5.372 1.00 97.19 82 SER A C 1
ATOM 632 O O . SER A 1 82 ? 10.530 -21.023 -4.300 1.00 97.19 82 SER A O 1
ATOM 634 N N . TYR A 1 83 ? 9.022 -22.039 -5.626 1.00 98.00 83 TYR A N 1
ATOM 635 C CA . TYR A 1 83 ? 7.953 -22.065 -4.620 1.00 98.00 83 TYR A CA 1
ATOM 636 C C . TYR A 1 83 ? 8.420 -22.678 -3.292 1.00 98.00 83 TYR A C 1
ATOM 638 O O . TYR A 1 83 ? 8.218 -22.074 -2.245 1.00 98.00 83 TYR A O 1
ATOM 646 N N . ASN A 1 84 ? 9.102 -23.830 -3.330 1.00 97.75 84 ASN A N 1
ATOM 647 C CA . ASN A 1 84 ? 9.557 -24.517 -2.119 1.00 97.75 84 ASN A CA 1
ATOM 648 C C . ASN A 1 84 ? 10.568 -23.684 -1.323 1.00 97.75 84 ASN A C 1
ATOM 650 O O . ASN A 1 84 ? 10.506 -23.676 -0.099 1.00 97.75 84 ASN A O 1
ATOM 654 N N . ALA A 1 85 ? 11.475 -22.966 -1.994 1.00 94.94 85 ALA A N 1
ATOM 655 C CA . ALA A 1 85 ? 12.438 -22.102 -1.310 1.00 94.94 85 ALA A CA 1
ATOM 656 C C . ALA A 1 85 ? 11.723 -21.010 -0.496 1.00 94.94 85 ALA A C 1
ATOM 658 O O . ALA A 1 85 ? 12.020 -20.829 0.679 1.00 94.94 85 ALA A O 1
ATOM 659 N N . ILE A 1 86 ? 10.722 -20.361 -1.096 1.00 96.00 86 ILE A N 1
ATOM 660 C CA . ILE A 1 86 ? 9.929 -19.308 -0.449 1.00 96.00 86 ILE A CA 1
ATOM 661 C C . ILE A 1 86 ? 9.014 -19.895 0.639 1.00 96.00 86 ILE A C 1
ATOM 663 O O . ILE A 1 86 ? 8.936 -19.381 1.756 1.00 96.00 86 ILE A O 1
ATOM 667 N N . TYR A 1 87 ? 8.311 -20.990 0.339 1.00 96.94 87 TYR A N 1
ATOM 668 C CA . TYR A 1 87 ? 7.352 -21.595 1.262 1.00 96.94 87 TYR A CA 1
ATOM 669 C C . TYR A 1 87 ? 8.026 -22.245 2.475 1.00 96.94 87 TYR A C 1
ATOM 671 O O . TYR A 1 87 ? 7.432 -22.270 3.546 1.00 96.94 87 TYR A O 1
ATOM 679 N N . ASN A 1 88 ? 9.274 -22.705 2.373 1.00 94.69 88 ASN A N 1
ATOM 680 C CA . ASN A 1 88 ? 10.016 -23.187 3.540 1.00 94.69 88 ASN A CA 1
ATOM 681 C C . ASN A 1 88 ? 10.243 -22.083 4.591 1.00 94.69 88 ASN A C 1
ATOM 683 O O . ASN A 1 88 ? 10.308 -22.388 5.782 1.00 94.69 88 ASN A O 1
ATOM 687 N N . GLU A 1 89 ? 10.326 -20.815 4.174 1.00 92.12 89 GLU A N 1
ATOM 688 C CA . GLU A 1 89 ? 10.415 -19.669 5.086 1.00 92.12 89 GLU A CA 1
ATOM 689 C C . GLU A 1 89 ? 9.035 -19.222 5.594 1.00 92.12 89 GLU A C 1
ATOM 691 O O . GLU A 1 89 ? 8.907 -18.900 6.773 1.00 92.12 89 GLU A O 1
ATOM 696 N N . LEU A 1 90 ? 7.989 -19.216 4.756 1.00 94.62 90 LEU A N 1
ATOM 697 C CA . LEU A 1 90 ? 6.657 -18.715 5.150 1.00 94.62 90 LEU A CA 1
ATOM 698 C C . LEU A 1 90 ? 5.728 -19.762 5.766 1.00 94.62 90 LEU A C 1
ATOM 700 O O . LEU A 1 90 ? 4.971 -19.459 6.684 1.00 94.62 90 LEU A O 1
ATOM 704 N N . GLY A 1 91 ? 5.757 -20.989 5.257 1.00 96.31 91 GLY A N 1
ATOM 705 C CA . GLY A 1 91 ? 4.874 -22.089 5.639 1.00 96.31 91 GLY A CA 1
ATOM 706 C C . GLY A 1 91 ? 4.803 -22.355 7.147 1.00 96.31 91 GLY A C 1
ATOM 707 O O . GLY A 1 91 ? 3.698 -22.582 7.641 1.00 96.31 91 GLY A O 1
ATOM 708 N N . PRO A 1 92 ? 5.909 -22.254 7.915 1.00 96.31 92 PRO A N 1
ATOM 709 C CA . PRO A 1 92 ? 5.871 -22.389 9.373 1.00 96.31 92 PRO A CA 1
ATOM 710 C C . PRO A 1 92 ? 4.982 -21.365 10.105 1.00 96.31 92 PRO A C 1
ATOM 712 O O . PRO A 1 92 ? 4.632 -21.590 11.260 1.00 96.31 92 PRO A O 1
ATOM 715 N N . LEU A 1 93 ? 4.604 -20.255 9.462 1.00 94.19 93 LEU A N 1
ATOM 716 C CA . LEU A 1 93 ? 3.701 -19.240 10.023 1.00 94.19 93 LEU A CA 1
ATOM 717 C C . LEU A 1 93 ? 2.219 -19.601 9.869 1.00 94.19 93 LEU A C 1
ATOM 719 O O . LEU A 1 93 ? 1.347 -18.953 10.453 1.00 94.19 93 LEU A O 1
ATOM 723 N N . LYS A 1 94 ? 1.903 -20.620 9.068 1.00 96.56 94 LYS A N 1
ATOM 724 C CA . LYS A 1 94 ? 0.523 -20.972 8.753 1.00 96.56 94 LYS A CA 1
ATOM 725 C C . LYS A 1 94 ? -0.242 -21.365 10.015 1.00 96.56 94 LYS A C 1
ATOM 727 O O . LYS A 1 94 ? 0.060 -22.365 10.659 1.00 96.56 94 LYS A O 1
ATOM 732 N N . GLY A 1 95 ? -1.277 -20.590 10.331 1.00 94.94 95 GLY A N 1
ATOM 733 C CA . GLY A 1 95 ? -2.197 -20.871 11.435 1.00 94.94 95 GLY A CA 1
ATOM 734 C C . GLY A 1 95 ? -1.658 -20.571 12.837 1.00 94.94 95 GLY A C 1
ATOM 735 O O . GLY A 1 95 ? -2.350 -20.879 13.804 1.00 94.94 95 GLY A O 1
ATOM 736 N N . ILE A 1 96 ? -0.466 -19.973 12.974 1.00 95.62 96 ILE A N 1
ATOM 737 C CA . ILE A 1 96 ? 0.068 -19.611 14.301 1.00 95.62 96 ILE A CA 1
ATOM 738 C C . ILE A 1 96 ? -0.559 -18.321 14.844 1.00 95.62 96 ILE A C 1
ATOM 740 O O . ILE A 1 96 ? -0.687 -18.164 16.057 1.00 95.62 96 ILE A O 1
ATOM 744 N N . PHE A 1 97 ? -0.954 -17.410 13.950 1.00 95.25 97 PHE A N 1
ATOM 745 C CA . PHE A 1 97 ? -1.556 -16.131 14.310 1.00 95.25 97 PHE A CA 1
ATOM 746 C C . PHE A 1 97 ? -3.058 -16.271 14.572 1.00 95.25 97 PHE A C 1
ATOM 748 O O . PHE A 1 97 ? -3.770 -16.938 13.819 1.00 95.25 97 PHE A O 1
ATOM 755 N N . LYS A 1 98 ? -3.546 -15.603 15.619 1.00 93.94 98 LYS A N 1
ATOM 756 C CA . LYS A 1 98 ? -4.964 -15.575 16.010 1.00 93.94 98 LYS A CA 1
ATOM 757 C C . LYS A 1 98 ? -5.558 -14.179 15.835 1.00 93.94 98 LYS A C 1
ATOM 759 O O . LYS A 1 98 ? -6.574 -14.027 15.164 1.00 93.94 98 LYS A O 1
ATOM 764 N N . LYS A 1 99 ? -4.919 -13.161 16.410 1.00 94.12 99 LYS A N 1
ATOM 765 C CA . LYS A 1 99 ? -5.287 -11.742 16.314 1.00 94.12 99 LYS A CA 1
ATOM 766 C C . LYS A 1 99 ? -4.648 -11.079 15.101 1.00 94.12 99 LYS A C 1
ATOM 768 O O . LYS A 1 99 ? -5.295 -10.272 14.435 1.00 94.12 99 LYS A O 1
ATOM 773 N N . PHE A 1 100 ? -3.393 -11.418 14.810 1.00 94.12 100 PHE A N 1
ATOM 774 C CA . PHE A 1 100 ? -2.651 -10.873 13.676 1.00 94.12 100 PHE A CA 1
ATOM 775 C C . PHE A 1 100 ? -3.140 -11.547 12.392 1.00 94.12 100 PHE A C 1
ATOM 777 O O . PHE A 1 100 ? -2.543 -12.493 11.899 1.00 94.12 100 PHE A O 1
ATOM 784 N N . THR A 1 101 ? -4.281 -11.108 11.870 1.00 93.12 101 THR A N 1
ATOM 785 C CA . THR A 1 101 ? -4.932 -11.720 10.700 1.00 93.12 101 THR A CA 1
ATOM 786 C C . THR A 1 101 ? -4.561 -11.041 9.386 1.00 93.12 101 THR A C 1
ATOM 788 O O . THR A 1 101 ? -4.864 -11.562 8.315 1.00 93.12 101 THR A O 1
ATOM 791 N N . LYS A 1 102 ? -3.912 -9.873 9.439 1.00 95.75 102 LYS A N 1
ATOM 792 C CA . LYS A 1 102 ? -3.569 -9.055 8.270 1.00 95.75 102 LYS A CA 1
ATOM 793 C C . LYS A 1 102 ? -2.070 -9.051 7.992 1.00 95.75 102 LYS A C 1
ATOM 795 O O . LYS A 1 102 ? -1.440 -8.000 7.982 1.00 95.75 102 LYS A O 1
ATOM 800 N N . ASN A 1 103 ? -1.494 -10.235 7.808 1.00 96.38 103 ASN A N 1
ATOM 801 C CA . ASN A 1 103 ? -0.051 -10.365 7.624 1.00 96.38 103 ASN A CA 1
ATOM 802 C C . ASN A 1 103 ? 0.358 -10.292 6.157 1.00 96.38 103 ASN A C 1
ATOM 804 O O . ASN A 1 103 ? -0.307 -10.863 5.292 1.00 96.38 103 ASN A O 1
ATOM 808 N N . PHE A 1 104 ? 1.481 -9.638 5.900 1.00 96.81 104 PHE A N 1
ATOM 809 C CA . PHE A 1 104 ? 2.040 -9.442 4.570 1.00 96.81 104 PHE A CA 1
ATOM 810 C C . PHE A 1 104 ? 3.432 -10.059 4.480 1.00 96.81 104 PHE A C 1
ATOM 812 O O . PHE A 1 104 ? 4.132 -10.210 5.484 1.00 96.81 104 PHE A O 1
ATOM 819 N N . VAL A 1 105 ? 3.842 -10.383 3.258 1.00 94.94 105 VAL A N 1
ATOM 820 C CA . VAL A 1 105 ? 5.257 -10.576 2.941 1.00 94.94 105 VAL A CA 1
ATOM 821 C C . VAL A 1 105 ? 5.798 -9.300 2.307 1.00 94.94 105 VAL A C 1
ATOM 823 O O . VAL A 1 105 ? 5.233 -8.816 1.330 1.00 94.94 105 VAL A O 1
ATOM 826 N N . THR A 1 106 ? 6.879 -8.749 2.851 1.00 92.62 106 THR A N 1
ATOM 827 C CA . THR A 1 106 ? 7.573 -7.606 2.255 1.00 92.62 106 THR A CA 1
ATOM 828 C C . THR A 1 106 ? 8.474 -8.073 1.122 1.00 92.62 106 THR A C 1
ATOM 830 O O . THR A 1 106 ? 9.189 -9.065 1.262 1.00 92.62 106 THR A O 1
ATOM 833 N N . VAL A 1 107 ? 8.480 -7.338 0.017 1.00 90.50 107 VAL A N 1
ATOM 834 C CA . VAL A 1 107 ? 9.437 -7.467 -1.081 1.00 90.50 107 VAL A CA 1
ATOM 835 C C . VAL A 1 107 ? 10.131 -6.130 -1.243 1.00 90.50 107 VAL A C 1
ATOM 837 O O . VAL A 1 107 ? 9.460 -5.112 -1.374 1.00 90.50 107 VAL A O 1
ATOM 840 N N . ASN A 1 108 ? 11.458 -6.150 -1.242 1.00 87.31 108 ASN A N 1
ATOM 841 C CA . ASN A 1 108 ? 12.278 -4.978 -1.491 1.00 87.31 108 ASN A CA 1
ATOM 842 C C . ASN A 1 108 ? 12.641 -4.976 -2.971 1.00 87.31 108 ASN A C 1
ATOM 844 O O . ASN A 1 108 ? 13.102 -5.990 -3.511 1.00 87.31 108 ASN A O 1
ATOM 848 N N . ILE A 1 109 ? 12.438 -3.849 -3.641 1.00 77.75 109 ILE A N 1
ATOM 849 C CA . ILE A 1 109 ? 12.851 -3.752 -5.031 1.00 77.75 109 ILE A CA 1
ATOM 850 C C . ILE A 1 109 ? 14.372 -3.691 -5.095 1.00 77.75 109 ILE A C 1
ATOM 852 O O . ILE A 1 109 ? 15.026 -2.937 -4.377 1.00 77.75 109 ILE A O 1
ATOM 856 N N . ASN A 1 110 ? 14.933 -4.527 -5.968 1.00 74.06 110 ASN A N 1
ATOM 857 C CA . ASN A 1 110 ? 16.352 -4.540 -6.249 1.00 74.06 110 ASN A CA 1
ATOM 858 C C . ASN A 1 110 ? 16.619 -4.576 -7.757 1.00 74.06 110 ASN A C 1
ATOM 860 O O . ASN A 1 110 ? 16.163 -5.518 -8.399 1.00 74.06 110 ASN A O 1
ATOM 864 N N . ASN A 1 111 ? 17.276 -3.522 -8.277 1.00 77.25 111 ASN A N 1
ATOM 865 C CA . ASN A 1 111 ? 17.562 -3.191 -9.685 1.00 77.25 111 ASN A CA 1
ATOM 866 C C . ASN A 1 111 ? 17.272 -4.363 -10.634 1.00 77.25 111 ASN A C 1
ATOM 868 O O . ASN A 1 111 ? 18.139 -5.229 -10.775 1.00 77.25 111 ASN A O 1
ATOM 872 N N . PRO A 1 112 ? 16.095 -4.393 -11.286 1.00 78.75 112 PRO A N 1
ATOM 873 C CA . PRO A 1 112 ? 15.711 -5.487 -12.166 1.00 78.75 112 PRO A CA 1
ATOM 874 C C . PRO A 1 112 ? 16.455 -5.517 -13.500 1.00 78.75 112 PRO A C 1
ATOM 876 O O . PRO A 1 112 ? 16.123 -6.332 -14.354 1.00 78.75 112 PRO A O 1
ATOM 879 N N . GLY A 1 113 ? 17.462 -4.666 -13.700 1.00 83.06 113 GLY A N 1
ATOM 880 C CA . GLY A 1 113 ? 18.104 -4.482 -14.992 1.00 83.06 113 GLY A CA 1
ATOM 881 C C . GLY A 1 113 ? 17.221 -3.689 -15.955 1.00 83.06 113 GLY A C 1
ATOM 882 O O . GLY A 1 113 ? 16.290 -2.992 -15.550 1.00 83.06 113 GLY A O 1
ATOM 883 N N . ASP A 1 114 ? 17.526 -3.780 -17.250 1.00 89.31 114 ASP A N 1
ATOM 884 C CA . ASP A 1 114 ? 16.788 -3.051 -18.282 1.00 89.31 114 ASP A CA 1
ATOM 885 C C . ASP A 1 114 ? 15.322 -3.522 -18.348 1.00 89.31 114 ASP A C 1
ATOM 887 O O . ASP A 1 114 ? 15.030 -4.715 -18.467 1.00 89.31 114 ASP A O 1
ATOM 891 N N . LEU A 1 115 ? 14.377 -2.576 -18.325 1.00 91.75 115 LEU A N 1
ATOM 892 C CA . LEU A 1 115 ? 12.945 -2.844 -18.478 1.00 91.75 115 LEU A CA 1
ATOM 893 C C . LEU A 1 115 ? 12.609 -3.589 -19.781 1.00 91.75 115 LEU A C 1
ATOM 895 O O . LEU A 1 115 ? 11.582 -4.270 -19.853 1.00 91.75 115 LEU A O 1
ATOM 899 N N . PHE A 1 116 ? 13.463 -3.490 -20.801 1.00 94.00 116 PHE A N 1
ATOM 900 C CA . PHE A 1 116 ? 13.294 -4.145 -22.101 1.00 94.00 116 PHE A CA 1
ATOM 901 C C . PHE A 1 116 ? 13.920 -5.546 -22.196 1.00 94.00 116 PHE A C 1
ATOM 903 O O . PHE A 1 116 ? 13.760 -6.201 -23.224 1.00 94.00 116 PHE A O 1
ATOM 910 N N . ASP A 1 117 ? 14.585 -6.040 -21.149 1.00 93.56 117 ASP A N 1
ATOM 911 C CA . ASP A 1 117 ? 15.125 -7.403 -21.130 1.00 93.56 117 ASP A CA 1
ATOM 912 C C . ASP A 1 117 ? 14.045 -8.420 -20.724 1.00 93.56 117 ASP A C 1
ATOM 914 O O . ASP A 1 117 ? 13.805 -8.694 -19.546 1.00 93.56 117 ASP A O 1
ATOM 918 N N . ASP A 1 118 ? 13.369 -9.005 -21.712 1.00 94.88 118 ASP A N 1
ATOM 919 C CA . ASP A 1 118 ? 12.326 -10.003 -21.458 1.00 94.88 118 ASP A CA 1
ATOM 920 C C . ASP A 1 118 ? 12.838 -11.266 -20.753 1.00 94.88 118 ASP A C 1
ATOM 922 O O . ASP A 1 118 ? 12.066 -11.916 -20.051 1.00 94.88 118 ASP A O 1
ATOM 926 N N . VAL A 1 119 ? 14.116 -11.633 -20.886 1.00 93.25 119 VAL A N 1
ATOM 927 C CA . VAL A 1 119 ? 14.661 -12.820 -20.206 1.00 93.25 119 VAL A CA 1
ATOM 928 C C . VAL A 1 119 ? 14.712 -12.577 -18.701 1.00 93.25 119 VAL A C 1
ATOM 930 O O . VAL A 1 119 ? 14.264 -13.421 -17.913 1.00 93.25 119 VAL A O 1
ATOM 933 N N . VAL A 1 120 ? 15.197 -11.401 -18.298 1.00 92.06 120 VAL A N 1
ATOM 934 C CA . VAL A 1 120 ? 15.211 -11.002 -16.889 1.00 92.06 120 VAL A CA 1
ATOM 935 C C . VAL A 1 120 ? 13.786 -10.883 -16.359 1.00 92.06 120 VAL A C 1
ATOM 937 O O . VAL A 1 120 ? 13.450 -11.508 -15.351 1.00 92.06 120 VAL A O 1
ATOM 940 N N . TRP A 1 121 ? 12.908 -10.177 -17.071 1.00 94.56 121 TRP A N 1
ATOM 941 C CA . TRP A 1 121 ? 11.544 -9.946 -16.597 1.00 94.56 121 TRP A CA 1
ATOM 942 C C . TRP A 1 121 ? 10.685 -11.207 -16.551 1.00 94.56 121 TRP A C 1
ATOM 944 O O . TRP A 1 121 ? 9.903 -11.357 -15.616 1.00 94.56 121 TRP A O 1
ATOM 954 N N . ASN A 1 122 ? 10.876 -12.170 -17.454 1.00 95.69 122 ASN A N 1
ATOM 955 C CA . ASN A 1 122 ? 10.226 -13.479 -17.344 1.00 95.69 122 ASN A CA 1
ATOM 956 C C . ASN A 1 122 ? 10.618 -14.205 -16.045 1.00 95.69 122 ASN A C 1
ATOM 958 O O . ASN A 1 122 ? 9.776 -14.849 -15.413 1.00 95.69 122 ASN A O 1
ATOM 962 N N . THR A 1 123 ? 11.872 -14.060 -15.607 1.00 95.56 123 THR A N 1
ATOM 963 C CA . THR A 1 123 ? 12.342 -14.610 -14.327 1.00 95.56 123 THR A CA 1
ATOM 964 C C . THR A 1 123 ? 11.699 -13.883 -13.146 1.00 95.56 123 THR A C 1
ATOM 966 O O . THR A 1 123 ? 11.159 -14.537 -12.254 1.00 95.56 123 THR A O 1
ATOM 969 N N . VAL A 1 124 ? 11.666 -12.546 -13.170 1.00 94.94 124 VAL A N 1
ATOM 970 C CA . VAL A 1 124 ? 11.009 -11.724 -12.136 1.00 94.94 124 VAL A CA 1
ATOM 971 C C . VAL A 1 124 ? 9.521 -12.071 -12.016 1.00 94.94 124 VAL A C 1
ATOM 973 O O . VAL A 1 124 ? 9.016 -12.313 -10.921 1.00 94.94 124 VAL A O 1
ATOM 976 N N . ILE A 1 125 ? 8.808 -12.180 -13.137 1.00 96.50 125 ILE A N 1
ATOM 977 C CA . ILE A 1 125 ? 7.386 -12.546 -13.169 1.00 96.50 125 ILE A CA 1
ATOM 978 C C . ILE A 1 125 ? 7.167 -13.949 -12.573 1.00 96.50 125 ILE A C 1
ATOM 980 O O . ILE A 1 125 ? 6.246 -14.151 -11.778 1.00 96.50 125 ILE A O 1
ATOM 984 N N . SER A 1 126 ? 8.032 -14.915 -12.904 1.00 97.38 126 SER A N 1
ATOM 985 C CA . SER A 1 126 ? 7.991 -16.268 -12.329 1.00 97.38 126 SER A CA 1
ATOM 986 C C . SER A 1 126 ? 8.230 -16.261 -10.812 1.00 97.38 126 SER A C 1
ATOM 988 O O . SER A 1 126 ? 7.499 -16.909 -10.059 1.00 97.38 126 SER A O 1
ATOM 990 N N . ASN A 1 127 ? 9.188 -15.457 -10.346 1.00 97.06 127 ASN A N 1
ATOM 991 C CA . ASN A 1 127 ? 9.471 -15.254 -8.928 1.00 97.06 127 ASN A CA 1
ATOM 992 C C . ASN A 1 127 ? 8.240 -14.716 -8.176 1.00 97.06 127 ASN A C 1
ATOM 994 O O . ASN A 1 127 ? 7.863 -15.269 -7.142 1.00 97.06 127 ASN A O 1
ATOM 998 N N . PHE A 1 128 ? 7.558 -13.700 -8.718 1.00 97.31 128 PHE A N 1
ATOM 999 C CA . PHE A 1 128 ? 6.328 -13.164 -8.122 1.00 97.31 128 PHE A CA 1
ATOM 1000 C C . PHE A 1 128 ? 5.172 -14.163 -8.125 1.00 97.31 128 PHE A C 1
ATOM 1002 O O . PHE A 1 128 ? 4.402 -14.208 -7.165 1.00 97.31 128 PHE A O 1
ATOM 1009 N N . LYS A 1 129 ? 5.066 -15.011 -9.152 1.00 98.00 129 LYS A N 1
ATOM 1010 C CA . LYS A 1 129 ? 4.080 -16.098 -9.179 1.00 98.00 129 LYS A CA 1
ATOM 1011 C C . LYS A 1 129 ? 4.325 -17.110 -8.053 1.00 98.00 129 LYS A C 1
ATOM 1013 O O . LYS A 1 129 ? 3.386 -17.489 -7.352 1.00 98.00 129 LYS A O 1
ATOM 1018 N N . ASN A 1 130 ? 5.582 -17.505 -7.845 1.00 98.38 130 ASN A N 1
ATOM 1019 C CA . ASN A 1 130 ? 5.973 -18.418 -6.768 1.00 98.38 130 ASN A CA 1
ATOM 1020 C C . ASN A 1 130 ? 5.764 -17.791 -5.384 1.00 98.38 130 ASN A C 1
ATOM 1022 O O . ASN A 1 130 ? 5.247 -18.458 -4.485 1.00 98.38 130 ASN A O 1
ATOM 1026 N N . LEU A 1 131 ? 6.094 -16.504 -5.226 1.00 97.94 131 LEU A N 1
ATOM 1027 C CA . LEU A 1 131 ? 5.819 -15.752 -4.004 1.00 97.94 131 LEU A CA 1
ATOM 1028 C C . LEU A 1 131 ? 4.320 -15.697 -3.704 1.00 97.94 131 LEU A C 1
ATOM 1030 O O . LEU A 1 131 ? 3.919 -15.975 -2.578 1.00 97.94 131 LEU A O 1
ATOM 1034 N N . ALA A 1 132 ? 3.490 -15.365 -4.696 1.00 98.31 132 ALA A N 1
ATOM 1035 C CA . ALA A 1 132 ? 2.043 -15.276 -4.527 1.00 98.31 132 ALA A CA 1
ATOM 1036 C C . ALA A 1 132 ? 1.443 -16.612 -4.068 1.00 98.31 132 ALA A C 1
ATOM 1038 O O . ALA A 1 132 ? 0.605 -16.627 -3.165 1.00 98.31 132 ALA A O 1
ATOM 1039 N N . GLN A 1 133 ? 1.906 -17.732 -4.638 1.00 98.62 133 GLN A N 1
ATOM 1040 C CA . GLN A 1 133 ? 1.500 -19.071 -4.205 1.00 98.62 133 GLN A CA 1
ATOM 1041 C C . GLN A 1 133 ? 1.921 -19.338 -2.753 1.00 98.62 133 GLN A C 1
ATOM 1043 O O . GLN A 1 133 ? 1.087 -19.715 -1.934 1.00 98.62 133 GLN A O 1
ATOM 1048 N N . ALA A 1 134 ? 3.189 -19.094 -2.409 1.00 98.38 134 ALA A N 1
ATOM 1049 C CA . ALA A 1 134 ? 3.708 -19.340 -1.064 1.00 98.38 134 ALA A CA 1
ATOM 1050 C C . ALA A 1 134 ? 3.032 -18.465 0.005 1.00 98.38 134 ALA A C 1
ATOM 1052 O O . ALA A 1 134 ? 2.656 -18.970 1.062 1.00 98.38 134 ALA A O 1
ATOM 1053 N N . ALA A 1 135 ? 2.824 -17.176 -0.278 1.00 97.88 135 ALA A N 1
ATOM 1054 C CA . ALA A 1 135 ? 2.143 -16.244 0.617 1.00 97.88 135 ALA A CA 1
ATOM 1055 C C . ALA A 1 135 ? 0.686 -16.659 0.864 1.00 97.88 135 ALA A C 1
ATOM 1057 O O . ALA A 1 135 ? 0.246 -16.713 2.015 1.00 97.88 135 ALA A O 1
ATOM 1058 N N . LYS A 1 136 ? -0.040 -17.021 -0.202 1.00 98.31 136 LYS A N 1
ATOM 1059 C CA . LYS A 1 136 ? -1.411 -17.536 -0.114 1.00 98.31 136 LYS A CA 1
ATOM 1060 C C . LYS A 1 136 ? -1.477 -18.810 0.726 1.00 98.31 136 LYS A C 1
ATOM 1062 O O . LYS A 1 136 ? -2.314 -18.912 1.620 1.00 98.31 136 LYS A O 1
ATOM 1067 N N . ASP A 1 137 ? -0.589 -19.769 0.472 1.00 98.38 137 ASP A N 1
ATOM 1068 C CA . ASP A 1 137 ? -0.592 -21.054 1.175 1.00 98.38 137 ASP A CA 1
ATOM 1069 C C . ASP A 1 137 ? -0.207 -20.923 2.649 1.00 98.38 137 ASP A C 1
ATOM 1071 O O . ASP A 1 137 ? -0.715 -21.688 3.475 1.00 98.38 137 ASP A O 1
ATOM 1075 N N . ALA A 1 138 ? 0.644 -19.949 2.981 1.00 97.25 138 ALA A N 1
ATOM 1076 C CA . ALA A 1 138 ? 1.009 -19.594 4.350 1.00 97.25 138 ALA A CA 1
ATOM 1077 C C . ALA A 1 138 ? -0.090 -18.800 5.084 1.00 97.25 138 ALA A C 1
ATOM 1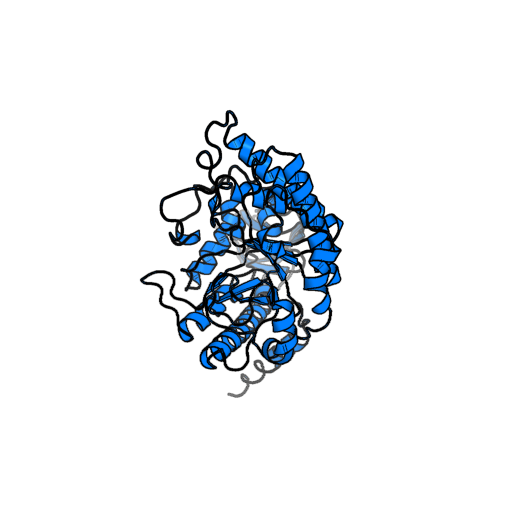079 O O . ALA A 1 138 ? 0.002 -18.606 6.295 1.00 97.25 138 ALA A O 1
ATOM 1080 N N . GLY A 1 139 ? -1.149 -18.374 4.385 1.00 96.88 139 GLY A N 1
ATOM 1081 C CA . GLY A 1 139 ? -2.268 -17.630 4.966 1.00 96.88 139 GLY A CA 1
ATOM 1082 C C . GLY A 1 139 ? -2.011 -16.130 5.138 1.00 96.88 139 GLY A C 1
ATOM 1083 O O . GLY A 1 139 ? -2.674 -15.492 5.953 1.00 96.88 139 GLY A O 1
ATOM 1084 N N . LEU A 1 140 ? -1.057 -15.562 4.396 1.00 97.38 140 LEU A N 1
ATOM 1085 C CA . LEU A 1 140 ? -0.852 -14.113 4.329 1.00 97.38 140 LEU A CA 1
ATOM 1086 C C . LEU A 1 140 ? -1.936 -13.465 3.457 1.00 97.38 140 LEU A C 1
ATOM 1088 O O . LEU A 1 140 ? -2.474 -14.099 2.551 1.00 97.38 140 LEU A O 1
ATOM 1092 N N . VAL A 1 141 ? -2.248 -12.190 3.702 1.00 97.62 141 VAL A N 1
ATOM 1093 C CA . VAL A 1 141 ? -3.279 -11.455 2.942 1.00 97.62 141 VAL A CA 1
ATOM 1094 C C . VAL A 1 141 ? -2.742 -10.823 1.660 1.00 97.62 141 VAL A C 1
ATOM 1096 O O . VAL A 1 141 ? -3.523 -10.427 0.793 1.00 97.62 141 VAL A O 1
ATOM 1099 N N . GLY A 1 142 ? -1.421 -10.720 1.519 1.00 97.38 142 GLY A N 1
ATOM 1100 C CA . GLY A 1 142 ? -0.840 -10.060 0.366 1.00 97.38 142 GLY A CA 1
ATOM 1101 C C . GLY A 1 142 ? 0.648 -9.764 0.469 1.00 97.38 142 GLY A C 1
ATOM 1102 O O . GLY A 1 142 ? 1.371 -10.364 1.269 1.00 97.38 142 GLY A O 1
ATOM 1103 N N . ILE A 1 143 ? 1.082 -8.834 -0.376 1.00 96.94 143 ILE A N 1
ATOM 1104 C CA . ILE A 1 143 ? 2.479 -8.451 -0.573 1.00 96.94 143 ILE A CA 1
ATOM 1105 C C . ILE A 1 143 ? 2.630 -6.964 -0.246 1.00 96.94 143 ILE A C 1
ATOM 1107 O O . ILE A 1 143 ? 1.831 -6.136 -0.685 1.00 96.94 143 ILE A O 1
ATOM 1111 N N . PHE A 1 144 ? 3.664 -6.643 0.521 1.00 95.25 144 PHE A N 1
ATOM 1112 C CA . PHE A 1 144 ? 4.088 -5.284 0.816 1.00 95.25 144 PHE A CA 1
ATOM 1113 C C . PHE A 1 144 ? 5.297 -4.953 -0.066 1.00 95.25 144 PHE A C 1
ATOM 1115 O O . PHE A 1 144 ? 6.377 -5.498 0.127 1.00 95.25 144 PHE A O 1
ATOM 1122 N N . PHE A 1 145 ? 5.119 -4.102 -1.065 1.00 91.56 145 PHE A N 1
ATOM 1123 C CA . PHE A 1 145 ? 6.183 -3.638 -1.945 1.00 91.56 145 PHE A CA 1
ATOM 1124 C C . PHE A 1 145 ? 6.895 -2.440 -1.327 1.00 91.56 145 PHE A C 1
ATOM 1126 O O . PHE A 1 145 ? 6.348 -1.341 -1.289 1.00 91.56 145 PHE A O 1
ATOM 1133 N N . ASP A 1 146 ? 8.120 -2.660 -0.879 1.00 89.25 146 ASP A N 1
ATOM 1134 C CA . ASP A 1 146 ? 9.076 -1.602 -0.595 1.00 89.25 146 ASP A CA 1
ATOM 1135 C C . ASP A 1 146 ? 9.782 -1.246 -1.909 1.00 89.25 146 ASP A C 1
ATOM 1137 O O . ASP A 1 146 ? 10.655 -1.974 -2.394 1.00 89.25 146 ASP A O 1
ATOM 1141 N N . ASN A 1 147 ? 9.304 -0.169 -2.529 1.00 87.00 147 ASN A N 1
ATOM 1142 C CA . ASN A 1 147 ? 9.792 0.362 -3.793 1.00 87.00 147 ASN A CA 1
ATOM 1143 C C . ASN A 1 147 ? 10.722 1.571 -3.615 1.00 87.00 147 ASN A C 1
ATOM 1145 O O . ASN A 1 147 ? 10.843 2.365 -4.547 1.00 87.00 147 ASN A O 1
ATOM 1149 N N . GLU A 1 148 ? 11.359 1.715 -2.449 1.00 80.19 148 GLU A N 1
ATOM 1150 C CA . GLU A 1 148 ? 12.369 2.747 -2.216 1.00 80.19 148 GLU A CA 1
ATOM 1151 C C . GLU A 1 148 ? 13.655 2.506 -3.025 1.00 80.19 148 GLU A C 1
ATOM 1153 O O . GLU A 1 148 ? 14.003 1.389 -3.431 1.00 80.19 148 GLU A O 1
ATOM 1158 N N . GLU A 1 149 ? 14.383 3.597 -3.261 1.00 69.69 149 GLU A N 1
ATOM 1159 C CA . GLU A 1 149 ? 15.681 3.575 -3.921 1.00 69.69 149 GLU A CA 1
ATOM 1160 C C . GLU A 1 149 ? 16.784 3.334 -2.886 1.00 69.69 149 GLU A C 1
ATOM 1162 O O . GLU A 1 149 ? 17.244 4.250 -2.209 1.00 69.69 149 GLU A O 1
ATOM 1167 N N . TYR A 1 150 ? 17.194 2.073 -2.746 1.00 72.31 150 TYR A N 1
ATOM 1168 C CA . TYR A 1 150 ? 18.393 1.707 -1.990 1.00 72.31 150 TYR A CA 1
ATOM 1169 C C . TYR A 1 150 ? 19.646 1.860 -2.885 1.00 72.31 150 TYR A C 1
ATOM 1171 O O . TYR A 1 150 ? 19.914 2.928 -3.423 1.00 72.31 150 TYR A O 1
ATOM 1179 N N . ASP A 1 151 ? 20.418 0.796 -3.112 1.00 60.72 151 ASP A N 1
ATOM 1180 C CA . ASP A 1 151 ? 21.681 0.827 -3.878 1.00 60.72 151 ASP A CA 1
ATOM 1181 C C . ASP A 1 151 ? 21.518 0.850 -5.425 1.00 60.72 151 ASP A C 1
ATOM 1183 O O . ASP A 1 151 ? 22.328 0.261 -6.147 1.00 60.72 151 ASP A O 1
ATOM 1187 N N . LEU A 1 152 ? 20.439 1.421 -5.978 1.00 64.62 152 LEU A N 1
ATOM 1188 C CA . LEU A 1 152 ? 19.899 0.965 -7.273 1.00 64.62 152 LEU A CA 1
ATOM 1189 C C . LEU A 1 152 ? 19.565 2.070 -8.258 1.00 64.62 152 LEU A C 1
ATOM 1191 O O . LEU A 1 152 ? 19.060 3.108 -7.878 1.00 64.62 152 LEU A O 1
ATOM 1195 N N . LYS A 1 153 ? 19.764 1.747 -9.539 1.00 71.69 153 LYS A N 1
ATOM 1196 C CA . LYS A 1 153 ? 19.494 2.588 -10.702 1.00 71.69 153 LYS A CA 1
ATOM 1197 C C . LYS A 1 153 ? 18.433 1.933 -11.590 1.00 71.69 153 LYS A C 1
ATOM 1199 O O . LYS A 1 153 ? 18.790 1.132 -12.452 1.00 71.69 153 LYS A O 1
ATOM 1204 N N . TRP A 1 154 ? 17.147 2.192 -11.352 1.00 79.50 154 TRP A N 1
ATOM 1205 C CA . TRP A 1 154 ? 16.078 1.741 -12.264 1.00 79.50 154 TRP A CA 1
ATOM 1206 C C . TRP A 1 154 ? 14.838 2.648 -12.328 1.00 79.50 154 TRP A C 1
ATOM 1208 O O . TRP A 1 154 ? 13.960 2.387 -13.152 1.00 79.50 154 TRP A O 1
ATOM 1218 N N . MET A 1 155 ? 14.738 3.679 -11.482 1.00 82.12 155 MET A N 1
ATOM 1219 C CA . MET A 1 155 ? 13.536 4.516 -11.333 1.00 82.12 155 MET A CA 1
ATOM 1220 C C . MET A 1 155 ? 13.682 5.907 -11.945 1.00 82.12 155 MET A C 1
ATOM 1222 O O . MET A 1 155 ? 12.659 6.508 -12.280 1.00 82.12 155 MET A O 1
ATOM 1226 N N . ASN A 1 156 ? 14.921 6.377 -12.103 1.00 86.44 156 ASN A N 1
ATOM 1227 C CA . ASN A 1 156 ? 15.270 7.692 -12.619 1.00 86.44 156 ASN A CA 1
ATOM 1228 C C . ASN A 1 156 ? 15.657 7.594 -14.093 1.00 86.44 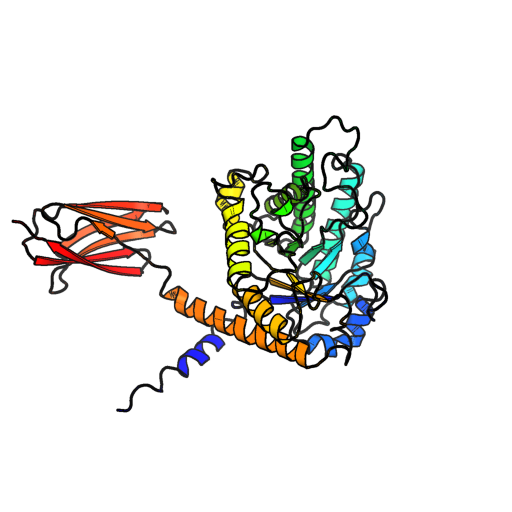156 ASN A C 1
ATOM 1230 O O . ASN A 1 156 ? 16.507 6.791 -14.489 1.00 86.44 156 ASN A O 1
ATOM 1234 N N . PHE A 1 157 ? 15.052 8.425 -14.928 1.00 86.75 157 PHE A N 1
ATOM 1235 C CA . PHE A 1 157 ? 15.393 8.527 -16.335 1.00 86.75 157 PHE A CA 1
ATOM 1236 C C . PHE A 1 157 ? 15.814 9.961 -16.681 1.00 86.75 157 PHE A C 1
ATOM 1238 O O . PHE A 1 157 ? 15.022 10.881 -16.480 1.00 86.75 157 PHE A O 1
ATOM 1245 N N . PRO A 1 158 ? 16.958 10.158 -17.367 1.00 86.94 158 PRO A N 1
ATOM 1246 C CA . PRO A 1 158 ? 17.809 9.147 -18.010 1.00 86.94 158 PRO A CA 1
ATOM 1247 C C . PRO A 1 158 ? 18.963 8.613 -17.143 1.00 86.94 158 PRO A C 1
ATOM 1249 O O . PRO A 1 158 ? 19.752 7.809 -17.641 1.00 86.94 158 PRO A O 1
ATOM 1252 N N . GLU A 1 159 ? 19.102 9.053 -15.891 1.00 87.44 159 GLU A N 1
ATOM 1253 C CA . GLU A 1 159 ? 20.269 8.809 -15.026 1.00 87.44 159 GLU A CA 1
ATOM 1254 C C . GLU A 1 159 ? 20.607 7.320 -14.873 1.00 87.44 159 GLU A C 1
ATOM 1256 O O . GLU A 1 159 ? 21.786 6.943 -14.873 1.00 87.44 159 GLU A O 1
ATOM 1261 N N . ASP A 1 160 ? 19.580 6.472 -14.802 1.00 86.19 160 ASP A N 1
ATOM 1262 C CA . ASP A 1 160 ? 19.739 5.031 -14.616 1.00 86.19 160 ASP A CA 1
ATOM 1263 C C . ASP A 1 160 ? 19.957 4.267 -15.928 1.00 86.19 160 ASP A C 1
ATOM 1265 O O . ASP A 1 160 ? 20.372 3.107 -15.915 1.00 86.19 160 ASP A O 1
ATOM 1269 N N . TYR A 1 161 ? 19.749 4.926 -17.071 1.00 87.75 161 TYR A N 1
ATOM 1270 C CA . TYR A 1 161 ? 19.827 4.334 -18.408 1.00 87.75 161 TYR A CA 1
ATOM 1271 C C . TYR A 1 161 ? 20.771 5.128 -19.331 1.00 87.75 161 TYR A C 1
ATOM 1273 O O . TYR A 1 161 ? 20.371 5.558 -20.421 1.00 87.75 161 TYR A O 1
ATOM 1281 N N . PRO A 1 162 ? 22.043 5.336 -18.937 1.00 87.75 162 PRO A N 1
ATOM 1282 C CA . PRO A 1 162 ? 22.975 6.138 -19.717 1.00 87.75 162 PRO A CA 1
ATOM 1283 C C . PRO A 1 162 ? 23.212 5.522 -21.103 1.00 87.75 162 PRO A C 1
ATOM 1285 O O . PRO A 1 162 ? 23.479 4.330 -21.240 1.00 87.75 162 PRO A O 1
ATOM 1288 N N . GLY A 1 163 ? 23.140 6.353 -22.146 1.00 88.44 163 GLY A N 1
ATOM 1289 C CA . GLY A 1 163 ? 23.398 5.938 -23.530 1.00 88.44 163 GLY A CA 1
ATOM 1290 C C . GLY A 1 163 ? 22.232 5.232 -24.231 1.00 88.44 163 GLY A C 1
ATOM 1291 O O . GLY A 1 163 ? 22.389 4.803 -25.375 1.00 88.44 163 GLY A O 1
ATOM 1292 N N . THR A 1 164 ? 21.063 5.124 -23.594 1.00 90.44 164 THR A N 1
ATOM 1293 C CA . THR A 1 164 ? 19.859 4.607 -24.258 1.00 90.44 164 THR A CA 1
ATOM 1294 C C . THR A 1 164 ? 19.392 5.532 -25.388 1.00 90.44 164 THR A C 1
ATOM 1296 O O . THR A 1 164 ? 19.451 6.756 -25.283 1.00 90.44 164 THR A O 1
ATOM 1299 N N . THR A 1 165 ? 18.902 4.947 -26.483 1.00 93.94 165 THR A N 1
ATOM 1300 C CA . THR A 1 165 ? 18.264 5.679 -27.595 1.00 93.94 165 THR A CA 1
ATOM 1301 C C . THR A 1 165 ? 16.750 5.802 -27.429 1.00 93.94 165 THR A C 1
ATOM 1303 O O . THR A 1 165 ? 16.086 6.432 -28.254 1.00 93.94 165 THR A O 1
ATOM 1306 N N . LYS A 1 166 ? 16.184 5.177 -26.389 1.00 94.94 166 LYS A N 1
ATOM 1307 C CA . LYS A 1 166 ? 14.747 5.203 -26.110 1.00 94.94 166 LYS A CA 1
ATOM 1308 C C . LYS A 1 166 ? 14.366 6.473 -25.358 1.00 94.94 166 LYS A C 1
ATOM 1310 O O . LYS A 1 166 ? 15.137 7.019 -24.578 1.00 94.94 166 LYS A O 1
ATOM 1315 N N . THR A 1 167 ? 13.144 6.924 -25.588 1.00 95.06 167 THR A N 1
ATOM 1316 C CA . THR A 1 167 ? 12.555 8.091 -24.923 1.00 95.06 167 THR A CA 1
ATOM 1317 C C . THR A 1 167 ? 12.049 7.746 -23.521 1.00 95.06 167 THR A C 1
ATOM 1319 O O . THR A 1 167 ? 11.732 6.589 -23.239 1.00 95.06 167 THR A O 1
ATOM 1322 N N . VAL A 1 168 ? 11.868 8.766 -22.673 1.00 92.25 168 VAL A N 1
ATOM 1323 C CA . VAL A 1 168 ? 11.227 8.606 -21.355 1.00 92.25 168 VAL A CA 1
ATOM 1324 C C . VAL A 1 168 ? 9.861 7.927 -21.474 1.00 92.25 168 VAL A C 1
ATOM 1326 O O . VAL A 1 168 ? 9.580 6.994 -20.735 1.00 92.25 168 VAL A O 1
ATOM 1329 N N . LYS A 1 169 ? 9.045 8.303 -22.470 1.00 94.06 169 LYS A N 1
ATOM 1330 C CA . LYS A 1 169 ? 7.715 7.717 -22.673 1.00 94.06 169 LYS A CA 1
ATOM 1331 C C . LYS A 1 169 ? 7.786 6.216 -22.962 1.00 94.06 169 LYS A C 1
ATOM 1333 O O . LYS A 1 169 ? 7.002 5.463 -22.403 1.00 94.06 169 LYS A O 1
ATOM 1338 N N . GLN A 1 170 ? 8.760 5.767 -23.754 1.00 96.06 170 GLN A N 1
ATOM 1339 C CA . GLN A 1 170 ? 8.953 4.334 -24.002 1.00 96.06 170 GLN A CA 1
ATOM 1340 C C . GLN A 1 170 ? 9.330 3.577 -22.721 1.00 96.06 170 GLN A C 1
ATOM 1342 O O . GLN A 1 170 ? 8.815 2.486 -22.501 1.00 96.06 170 GLN A O 1
ATOM 1347 N N . TYR A 1 171 ? 10.184 4.141 -21.860 1.00 95.12 171 TYR A N 1
ATOM 1348 C CA . TYR A 1 171 ? 10.478 3.527 -20.558 1.00 95.12 171 TYR A CA 1
ATOM 1349 C C . TYR A 1 171 ? 9.276 3.562 -19.609 1.00 95.12 171 TYR A C 1
ATOM 1351 O O . TYR A 1 171 ? 9.058 2.592 -18.891 1.00 95.12 171 TYR A O 1
ATOM 1359 N N . GLN A 1 172 ? 8.469 4.625 -19.624 1.00 95.50 172 GLN A N 1
ATOM 1360 C CA . GLN A 1 172 ? 7.231 4.6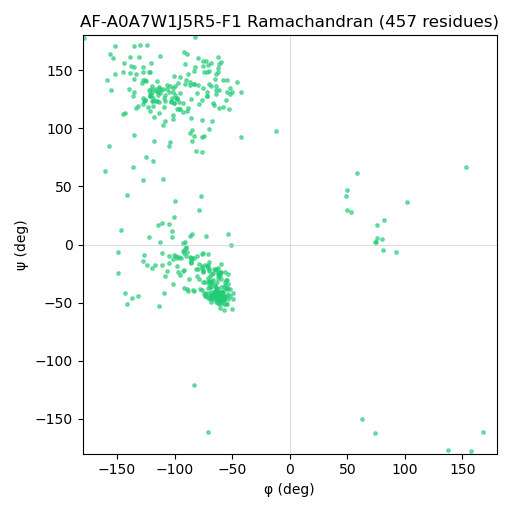99 -18.845 1.00 95.50 172 GLN A CA 1
ATOM 1361 C C . GLN A 1 172 ? 6.230 3.624 -19.287 1.00 95.50 172 GLN A C 1
ATOM 1363 O O . GLN A 1 172 ? 5.726 2.893 -18.439 1.00 95.50 172 GLN A O 1
ATOM 1368 N N . ASP A 1 173 ? 6.014 3.468 -20.597 1.00 96.50 173 ASP A N 1
ATOM 1369 C CA . ASP A 1 173 ? 5.147 2.425 -21.167 1.00 96.50 173 ASP A CA 1
ATOM 1370 C C . ASP A 1 173 ? 5.637 1.023 -20.792 1.00 96.50 173 ASP A C 1
ATOM 1372 O O . ASP A 1 173 ? 4.854 0.151 -20.412 1.00 96.50 173 ASP A O 1
ATOM 1376 N N . GLN A 1 174 ? 6.952 0.808 -20.850 1.00 96.81 174 GLN A N 1
ATOM 1377 C CA . GLN A 1 174 ? 7.545 -0.465 -20.470 1.00 96.81 174 GLN A CA 1
ATOM 1378 C C . GLN A 1 174 ? 7.424 -0.718 -18.961 1.00 96.81 174 GLN A C 1
ATOM 1380 O O . GLN A 1 174 ? 7.108 -1.833 -18.555 1.00 96.81 174 GLN A O 1
ATOM 1385 N N . SER A 1 175 ? 7.628 0.299 -18.124 1.00 95.56 175 SER A N 1
ATOM 1386 C CA . SER A 1 175 ? 7.478 0.204 -16.668 1.00 95.56 175 SER A CA 1
ATOM 1387 C C . SER A 1 175 ? 6.042 -0.149 -16.269 1.00 95.56 175 SER A C 1
ATOM 1389 O O . SER A 1 175 ? 5.819 -1.062 -15.470 1.00 95.56 175 SER A O 1
ATOM 1391 N N . GLU A 1 176 ? 5.059 0.490 -16.906 1.00 97.69 176 GLU A N 1
ATOM 1392 C CA . GLU A 1 176 ? 3.639 0.162 -16.761 1.00 97.69 176 GLU A CA 1
ATOM 1393 C C . GLU A 1 176 ? 3.344 -1.285 -17.177 1.00 97.69 176 GLU A C 1
ATOM 1395 O O . GLU A 1 176 ? 2.720 -2.040 -16.424 1.00 97.69 176 GLU A O 1
ATOM 1400 N N . LEU A 1 177 ? 3.869 -1.727 -18.325 1.00 97.94 177 LEU A N 1
ATOM 1401 C CA . LEU A 1 177 ? 3.739 -3.115 -18.768 1.00 97.94 177 LEU A CA 1
ATOM 1402 C C . LEU A 1 177 ? 4.319 -4.098 -17.740 1.00 97.94 177 LEU A C 1
ATOM 1404 O O . LEU A 1 177 ? 3.686 -5.111 -17.438 1.00 97.94 177 LEU A O 1
ATOM 1408 N N . ARG A 1 178 ? 5.496 -3.810 -17.176 1.00 96.81 178 ARG A N 1
ATOM 1409 C CA . ARG A 1 178 ? 6.141 -4.676 -16.180 1.00 96.81 178 ARG A CA 1
ATOM 1410 C C . ARG A 1 178 ? 5.357 -4.761 -14.874 1.00 96.81 178 ARG A C 1
ATOM 1412 O O . ARG A 1 178 ? 5.151 -5.868 -14.369 1.00 96.81 178 ARG A O 1
ATOM 1419 N N . GLY A 1 179 ? 4.849 -3.634 -14.373 1.00 97.06 179 GLY A N 1
ATOM 1420 C CA . GLY A 1 179 ? 3.936 -3.617 -13.227 1.00 97.06 179 GLY A CA 1
ATOM 1421 C C . GLY A 1 179 ? 2.688 -4.462 -13.497 1.00 97.06 179 GLY A C 1
ATOM 1422 O O . GLY A 1 179 ? 2.315 -5.323 -12.696 1.00 97.06 179 GLY A O 1
ATOM 1423 N N . LYS A 1 180 ? 2.092 -4.313 -14.684 1.00 98.56 180 LYS A N 1
ATOM 1424 C CA . LYS A 1 180 ? 0.911 -5.079 -15.104 1.00 98.56 180 LYS A CA 1
ATOM 1425 C C . LYS A 1 180 ? 1.172 -6.577 -15.183 1.00 98.56 180 LYS A C 1
ATOM 1427 O O . LYS A 1 180 ? 0.369 -7.354 -14.672 1.00 98.56 180 LYS A O 1
ATOM 1432 N N . GLN A 1 181 ? 2.296 -6.989 -15.766 1.00 98.50 181 GLN A N 1
ATOM 1433 C CA . GLN A 1 181 ? 2.688 -8.397 -15.870 1.00 98.50 181 GLN A CA 1
ATOM 1434 C C . GLN A 1 181 ? 2.908 -9.037 -14.494 1.00 98.50 181 GLN A C 1
ATOM 1436 O O . GLN A 1 181 ? 2.420 -10.144 -14.251 1.00 98.50 181 GLN A O 1
ATOM 1441 N N . ILE A 1 182 ? 3.585 -8.337 -13.574 1.00 97.75 182 ILE A N 1
ATOM 1442 C CA . ILE A 1 182 ? 3.747 -8.794 -12.187 1.00 97.75 182 ILE A CA 1
ATOM 1443 C C . ILE A 1 182 ? 2.383 -8.965 -11.521 1.00 97.75 182 ILE A C 1
ATOM 1445 O O . ILE A 1 182 ? 2.104 -10.027 -10.959 1.00 97.75 182 ILE A O 1
ATOM 1449 N N . MET A 1 183 ? 1.513 -7.956 -11.608 1.00 98.62 183 MET A N 1
ATOM 1450 C CA . MET A 1 183 ? 0.212 -8.033 -10.953 1.00 98.62 183 MET A CA 1
ATOM 1451 C C . MET A 1 183 ? -0.653 -9.151 -11.533 1.00 98.62 183 MET A C 1
ATOM 1453 O O . MET A 1 183 ? -1.244 -9.918 -10.776 1.00 98.62 183 MET A O 1
ATOM 1457 N N . GLN A 1 184 ? -0.671 -9.310 -12.857 1.00 98.81 184 GLN A N 1
ATOM 1458 C CA . GLN A 1 184 ? -1.382 -10.400 -13.527 1.00 98.81 184 GLN A CA 1
ATOM 1459 C C . GLN A 1 184 ? -0.873 -11.777 -13.084 1.00 98.81 184 GLN A C 1
ATOM 1461 O O . GLN A 1 184 ? -1.675 -12.678 -12.825 1.00 98.81 184 GLN A O 1
ATOM 1466 N N . ALA A 1 185 ? 0.443 -11.943 -12.934 1.00 98.50 185 ALA A N 1
ATOM 1467 C CA . ALA A 1 185 ? 1.018 -13.177 -12.415 1.00 98.50 185 ALA A CA 1
ATOM 1468 C C . ALA A 1 185 ? 0.582 -13.448 -10.969 1.00 98.50 185 ALA A C 1
ATOM 1470 O O . ALA A 1 185 ? 0.175 -14.573 -10.666 1.00 98.50 185 ALA A O 1
ATOM 1471 N N . ILE A 1 186 ? 0.580 -12.426 -10.107 1.00 98.69 186 ILE A N 1
ATOM 1472 C CA . ILE A 1 186 ? 0.105 -12.537 -8.722 1.00 98.69 186 ILE A CA 1
ATOM 1473 C C . ILE A 1 186 ? -1.372 -12.944 -8.689 1.00 98.69 186 ILE A C 1
ATOM 1475 O O . ILE A 1 186 ? -1.709 -13.962 -8.082 1.00 98.69 186 ILE A O 1
ATOM 1479 N N . VAL A 1 187 ? -2.263 -12.206 -9.360 1.00 98.62 187 VAL A N 1
ATOM 1480 C CA . VAL A 1 187 ? -3.716 -12.450 -9.268 1.00 98.62 187 VAL A CA 1
ATOM 1481 C C . VAL A 1 187 ? -4.160 -13.732 -9.967 1.00 98.62 187 VAL A C 1
ATOM 1483 O O . VAL A 1 187 ? -5.196 -14.284 -9.602 1.00 98.62 187 VAL A O 1
ATOM 1486 N N . SER A 1 188 ? -3.362 -14.267 -10.902 1.00 98.31 188 SER A N 1
ATOM 1487 C CA . SER A 1 188 ? -3.604 -15.597 -11.486 1.00 98.31 188 SER A CA 1
ATOM 1488 C C . SER A 1 188 ? -3.555 -16.726 -10.446 1.00 98.31 188 SER A C 1
ATOM 1490 O O . SER A 1 188 ? -4.183 -17.767 -10.628 1.00 98.31 188 SER A O 1
ATOM 1492 N N . ILE A 1 189 ? -2.841 -16.508 -9.338 1.00 98.44 189 ILE A N 1
ATOM 1493 C CA . ILE A 1 189 ? -2.667 -17.464 -8.239 1.00 98.44 189 ILE A CA 1
ATOM 1494 C C . ILE A 1 189 ? -3.427 -17.029 -6.986 1.00 98.44 189 ILE A C 1
ATOM 1496 O O . ILE A 1 189 ? -4.067 -17.843 -6.305 1.00 98.44 189 ILE A O 1
ATOM 1500 N N . PHE A 1 190 ? -3.378 -15.734 -6.686 1.00 98.44 190 PHE A N 1
ATOM 1501 C CA . PHE A 1 190 ? -3.941 -15.120 -5.496 1.00 98.44 190 PHE A CA 1
ATOM 1502 C C . PHE A 1 190 ? -4.913 -13.986 -5.886 1.00 98.44 190 PHE A C 1
ATOM 1504 O O . PHE A 1 190 ? -4.591 -12.810 -5.732 1.00 98.44 190 PHE A O 1
ATOM 1511 N N . PRO A 1 191 ? -6.136 -14.309 -6.366 1.00 98.25 191 PRO A N 1
ATOM 1512 C CA . PRO A 1 191 ? -7.053 -13.321 -6.953 1.00 98.25 191 PRO A CA 1
ATOM 1513 C C . PRO A 1 191 ? -7.490 -12.190 -6.017 1.00 98.25 191 PRO A C 1
ATOM 1515 O O . PRO A 1 191 ? -7.891 -11.133 -6.486 1.00 98.25 191 PRO A O 1
ATOM 1518 N N . LYS A 1 192 ? -7.445 -12.427 -4.701 1.00 98.00 192 LYS A N 1
ATOM 1519 C CA . LYS A 1 192 ? -7.817 -11.470 -3.647 1.00 98.00 192 LYS A CA 1
ATOM 1520 C C . LYS A 1 192 ? -6.596 -10.871 -2.937 1.00 98.00 192 LYS A C 1
ATOM 1522 O O . LYS A 1 192 ? -6.731 -10.393 -1.815 1.00 98.00 192 LYS A O 1
ATOM 1527 N N . ALA A 1 193 ? -5.407 -10.970 -3.537 1.00 98.25 193 ALA A N 1
ATOM 1528 C CA . ALA A 1 193 ? -4.191 -10.426 -2.949 1.00 98.25 193 ALA A CA 1
ATOM 1529 C C . ALA A 1 193 ? -4.334 -8.921 -2.691 1.00 98.25 193 ALA A C 1
ATOM 1531 O O . ALA A 1 193 ? -4.898 -8.182 -3.504 1.00 98.25 193 ALA A O 1
ATOM 1532 N N . ILE A 1 194 ? -3.783 -8.476 -1.567 1.00 98.44 194 ILE A N 1
ATOM 1533 C CA . ILE A 1 194 ? -3.640 -7.059 -1.246 1.00 98.44 194 ILE A CA 1
ATOM 1534 C C . ILE A 1 194 ? -2.201 -6.648 -1.545 1.00 98.44 194 ILE A C 1
ATOM 1536 O O . ILE A 1 194 ? -1.264 -7.212 -0.984 1.00 98.44 194 ILE A O 1
ATOM 1540 N N . ILE A 1 195 ? -2.024 -5.671 -2.424 1.00 98.19 195 ILE A N 1
ATOM 1541 C CA . ILE A 1 195 ? -0.720 -5.122 -2.785 1.00 98.19 195 ILE A CA 1
ATOM 1542 C C . ILE A 1 195 ? -0.610 -3.737 -2.175 1.00 98.19 195 ILE A C 1
ATOM 1544 O O . ILE A 1 195 ? -1.270 -2.805 -2.628 1.00 98.19 195 ILE A O 1
ATOM 1548 N N . LEU A 1 196 ? 0.197 -3.613 -1.127 1.00 97.56 196 LEU A N 1
ATOM 1549 C CA . LEU A 1 196 ? 0.492 -2.333 -0.493 1.00 97.56 196 LEU A CA 1
ATOM 1550 C C . LEU A 1 196 ? 1.884 -1.897 -0.935 1.00 97.56 196 LEU A C 1
ATOM 1552 O O . LEU A 1 196 ? 2.831 -2.648 -0.749 1.00 97.56 196 LEU A O 1
ATOM 1556 N N . VAL A 1 197 ? 2.009 -0.717 -1.533 1.00 95.62 197 VAL A N 1
ATOM 1557 C CA . VAL A 1 197 ? 3.276 -0.198 -2.070 1.00 95.62 197 VAL A CA 1
ATOM 1558 C C . VAL A 1 197 ? 3.715 1.005 -1.238 1.00 95.62 197 VAL A C 1
ATOM 1560 O O . VAL A 1 197 ? 2.890 1.887 -1.042 1.00 95.62 197 VAL A O 1
ATOM 1563 N N . TYR A 1 198 ? 4.961 1.071 -0.758 1.00 91.56 198 TYR A N 1
ATOM 1564 C CA . TYR A 1 198 ? 5.479 2.168 0.087 1.00 91.56 198 TYR A CA 1
ATOM 1565 C C . TYR A 1 198 ? 5.175 3.546 -0.527 1.00 91.56 198 TYR A C 1
ATOM 1567 O O . TYR A 1 198 ? 4.472 4.373 0.067 1.00 91.56 198 TYR A O 1
ATOM 1575 N N . HIS A 1 199 ? 5.605 3.736 -1.773 1.00 90.62 199 HIS A N 1
ATOM 1576 C CA . HIS A 1 199 ? 5.327 4.914 -2.579 1.00 90.62 199 HIS A CA 1
ATOM 1577 C C . HIS A 1 199 ? 4.352 4.591 -3.711 1.00 90.62 199 HIS A C 1
ATOM 1579 O O . HIS A 1 199 ? 4.653 3.808 -4.612 1.00 90.62 199 HIS A O 1
ATOM 1585 N N . GLY A 1 200 ? 3.185 5.235 -3.706 1.00 93.06 200 GLY A N 1
ATOM 1586 C CA . GLY A 1 200 ? 2.317 5.271 -4.876 1.00 93.06 200 GLY A CA 1
ATOM 1587 C C . GLY A 1 200 ? 2.868 6.149 -6.011 1.00 93.06 200 GLY A C 1
ATOM 1588 O O . GLY A 1 200 ? 4.047 6.503 -6.045 1.00 93.06 200 GLY A O 1
ATOM 1589 N N . PRO A 1 201 ? 2.011 6.571 -6.952 1.00 94.44 201 PRO A N 1
ATOM 1590 C CA . PRO A 1 201 ? 2.442 7.257 -8.171 1.00 94.44 201 PRO A CA 1
ATOM 1591 C C . PRO A 1 201 ? 2.863 8.718 -7.980 1.00 94.44 201 PRO A C 1
ATOM 1593 O O . PRO A 1 201 ? 3.341 9.357 -8.916 1.00 94.44 201 PRO A O 1
ATOM 1596 N N . TYR A 1 202 ? 2.661 9.279 -6.788 1.00 92.44 202 TYR A N 1
ATOM 1597 C CA . TYR A 1 202 ? 2.812 10.709 -6.533 1.00 92.44 202 TYR A CA 1
ATOM 1598 C C . TYR A 1 202 ? 4.257 11.214 -6.672 1.00 92.44 202 TYR A C 1
ATOM 1600 O O . TYR A 1 202 ? 4.457 12.404 -6.891 1.00 92.44 202 TYR A O 1
ATOM 1608 N N . LEU A 1 203 ? 5.274 10.355 -6.586 1.00 90.00 203 LEU A N 1
ATOM 1609 C CA . LEU A 1 203 ? 6.667 10.775 -6.795 1.00 90.00 203 LEU A CA 1
ATOM 1610 C C . LEU A 1 203 ? 7.030 10.991 -8.271 1.00 90.00 203 LEU A C 1
ATOM 1612 O O . LEU A 1 203 ? 8.005 11.676 -8.570 1.00 90.00 203 LEU A O 1
ATOM 1616 N N . SER A 1 204 ? 6.233 10.443 -9.187 1.00 91.88 204 SER A N 1
ATOM 1617 C CA . SER A 1 204 ? 6.462 10.528 -10.634 1.00 91.88 204 SER A CA 1
ATOM 1618 C C . SER A 1 204 ? 5.676 11.646 -11.305 1.00 91.88 204 SER A C 1
ATOM 1620 O O . SER A 1 204 ? 5.890 11.917 -12.481 1.00 91.88 204 SER A O 1
ATOM 1622 N N . GLU A 1 205 ? 4.731 12.264 -10.593 1.00 92.88 205 GLU A N 1
ATOM 1623 C CA . GLU A 1 205 ? 3.888 13.336 -11.118 1.00 92.88 205 GLU A CA 1
ATOM 1624 C C . GLU A 1 205 ? 4.509 14.711 -10.803 1.00 92.88 205 GLU A C 1
ATOM 1626 O O . GLU A 1 205 ? 4.549 15.113 -9.638 1.00 92.88 205 GLU A O 1
ATOM 1631 N N . PRO A 1 206 ? 4.953 15.486 -11.812 1.00 89.94 206 PRO A N 1
ATOM 1632 C CA . PRO A 1 206 ? 5.598 16.779 -11.579 1.00 89.94 206 PRO A CA 1
ATOM 1633 C C . PRO A 1 206 ? 4.706 17.823 -10.899 1.00 89.94 206 PRO A C 1
ATOM 1635 O O . PRO A 1 206 ? 5.206 18.746 -10.257 1.00 89.94 206 PRO A O 1
ATOM 1638 N N . LYS A 1 207 ? 3.379 17.704 -11.025 1.00 92.56 207 LYS A N 1
ATOM 1639 C CA . LYS A 1 207 ? 2.417 18.591 -10.355 1.00 92.56 207 LYS A CA 1
ATOM 1640 C C . LYS A 1 207 ? 2.061 18.141 -8.939 1.00 92.56 207 LYS A C 1
ATOM 1642 O O . LYS A 1 207 ? 1.158 18.736 -8.344 1.00 92.56 207 LYS A O 1
ATOM 1647 N N . THR A 1 208 ? 2.727 17.124 -8.389 1.00 92.81 208 THR A N 1
ATOM 1648 C CA . THR A 1 208 ? 2.520 16.699 -7.003 1.00 92.81 208 THR A CA 1
ATOM 1649 C C . THR A 1 208 ? 2.788 17.859 -6.047 1.00 92.81 208 THR A C 1
ATOM 1651 O O . THR A 1 208 ? 3.907 18.373 -5.981 1.00 92.81 208 THR A O 1
ATOM 1654 N N . PRO A 1 209 ? 1.782 18.294 -5.271 1.00 92.81 209 PRO A N 1
ATOM 1655 C CA . PRO A 1 209 ? 1.956 19.395 -4.346 1.00 92.81 209 PRO A CA 1
ATOM 1656 C C . PRO A 1 209 ? 2.959 19.053 -3.247 1.00 92.81 209 PRO A C 1
ATOM 1658 O O . PRO A 1 209 ? 3.002 17.934 -2.736 1.00 92.81 209 PRO A O 1
ATOM 1661 N N . SER A 1 210 ? 3.700 20.058 -2.787 1.00 91.06 210 SER A N 1
ATOM 1662 C CA . SER A 1 210 ? 4.705 19.889 -1.731 1.00 91.06 210 SER A CA 1
ATOM 1663 C C . SER A 1 210 ? 4.135 19.368 -0.409 1.00 91.06 210 SER A C 1
ATOM 1665 O O . SER A 1 210 ? 4.873 18.759 0.357 1.00 91.06 210 SER A O 1
ATOM 1667 N N . TYR A 1 211 ? 2.840 19.561 -0.135 1.00 92.12 211 TYR A N 1
ATOM 1668 C CA . TYR A 1 211 ? 2.177 18.996 1.045 1.00 92.12 211 TYR A CA 1
ATOM 1669 C C . TYR A 1 211 ? 1.927 17.485 0.935 1.00 92.12 211 TYR A C 1
ATOM 1671 O O . TYR A 1 211 ? 1.687 16.844 1.950 1.00 92.12 211 TYR A O 1
ATOM 1679 N N . VAL A 1 212 ? 1.974 16.906 -0.269 1.00 93.19 212 VAL A N 1
ATOM 1680 C CA . VAL A 1 212 ? 1.885 15.452 -0.461 1.00 93.19 212 VAL A CA 1
ATOM 1681 C C . VAL A 1 212 ? 3.226 14.812 -0.134 1.00 93.19 212 VAL A C 1
ATOM 1683 O O . VAL A 1 212 ? 3.256 13.776 0.501 1.00 93.19 212 VAL A O 1
ATOM 1686 N N . THR A 1 213 ? 4.355 15.426 -0.470 1.00 88.81 213 THR A N 1
ATOM 1687 C CA . THR A 1 213 ? 5.676 14.840 -0.167 1.00 88.81 213 THR A CA 1
ATOM 1688 C C . THR A 1 213 ? 6.321 15.415 1.091 1.00 88.81 213 THR A C 1
ATOM 1690 O O . THR A 1 213 ? 7.362 14.933 1.526 1.00 88.81 213 THR A O 1
ATOM 1693 N N . MET A 1 214 ? 5.756 16.484 1.662 1.00 85.62 214 MET A N 1
ATOM 1694 C CA . MET A 1 214 ? 6.325 17.279 2.759 1.00 85.62 214 MET A CA 1
ATOM 1695 C C . MET A 1 214 ? 7.779 17.702 2.520 1.00 85.62 214 MET A C 1
ATOM 1697 O O . MET A 1 214 ? 8.562 17.832 3.468 1.00 85.62 214 MET A O 1
ATOM 1701 N N . GLN A 1 215 ? 8.161 17.880 1.248 1.00 77.38 215 GLN A N 1
ATOM 1702 C CA . GLN A 1 215 ? 9.547 18.138 0.847 1.00 77.38 215 GLN A CA 1
ATOM 1703 C C . GLN A 1 215 ? 10.529 17.080 1.402 1.00 77.38 215 GLN A C 1
ATOM 1705 O O . GLN A 1 215 ? 11.686 17.387 1.692 1.00 77.38 215 GLN A O 1
ATOM 1710 N N . GLN A 1 216 ? 10.063 15.845 1.633 1.00 73.50 216 GLN A N 1
ATOM 1711 C CA . GLN A 1 216 ? 10.925 14.712 1.981 1.00 73.50 216 GLN A CA 1
ATOM 1712 C C . GLN A 1 216 ? 11.851 14.377 0.812 1.00 73.50 216 GLN A C 1
ATOM 1714 O O . GLN A 1 216 ? 13.023 14.104 1.026 1.00 73.50 216 GLN A O 1
ATOM 1719 N N . VAL A 1 217 ? 11.350 14.533 -0.412 1.00 64.44 217 VAL A N 1
ATOM 1720 C CA . VAL A 1 217 ? 12.082 14.291 -1.664 1.00 64.44 217 VAL A CA 1
ATOM 1721 C C . VAL A 1 217 ? 12.587 15.613 -2.266 1.00 64.44 217 VAL A C 1
ATOM 1723 O O . VAL A 1 217 ? 12.514 15.851 -3.467 1.00 64.44 217 VAL A O 1
ATOM 1726 N N . ALA A 1 218 ? 13.022 16.559 -1.425 1.00 42.12 218 ALA A N 1
ATOM 1727 C CA . ALA A 1 218 ? 13.458 17.871 -1.900 1.00 42.12 218 ALA A CA 1
ATOM 1728 C C . ALA A 1 218 ? 14.790 17.788 -2.668 1.00 42.12 218 ALA A C 1
ATOM 1730 O O . ALA A 1 218 ? 15.855 17.816 -2.058 1.00 42.12 218 ALA A O 1
ATOM 1731 N N . GLY A 1 219 ? 14.705 17.785 -4.004 1.00 45.19 219 GLY A N 1
ATOM 1732 C CA . GLY A 1 219 ? 15.747 18.328 -4.877 1.00 45.19 219 GLY A CA 1
ATOM 1733 C C . GLY A 1 219 ? 16.709 17.369 -5.584 1.00 45.19 219 GLY A C 1
ATOM 1734 O O . GLY A 1 219 ? 17.854 17.778 -5.742 1.00 45.19 219 GLY A O 1
ATOM 1735 N N . ALA A 1 220 ? 16.316 16.176 -6.059 1.00 42.06 220 ALA A N 1
ATOM 1736 C CA . ALA A 1 220 ? 17.253 15.406 -6.901 1.00 42.06 220 ALA A CA 1
ATOM 1737 C C . ALA A 1 220 ? 16.676 14.607 -8.078 1.00 42.06 220 ALA A C 1
ATOM 1739 O O . ALA A 1 220 ? 17.268 14.715 -9.143 1.00 42.06 220 ALA A O 1
ATOM 1740 N N . SER A 1 221 ? 15.546 13.901 -7.973 1.00 54.38 221 SER A N 1
ATOM 1741 C CA . SER A 1 221 ? 15.017 13.156 -9.129 1.00 54.38 221 SER A CA 1
ATOM 1742 C C . SER A 1 221 ? 13.510 12.956 -9.002 1.00 54.38 221 SER A C 1
ATOM 1744 O O . SER A 1 221 ? 13.023 12.595 -7.930 1.00 54.38 221 SER A O 1
ATOM 1746 N N . TYR A 1 222 ? 12.753 13.221 -10.067 1.00 66.50 222 TYR A N 1
ATOM 1747 C CA . TYR A 1 222 ? 11.432 12.613 -10.182 1.00 66.50 222 TYR A CA 1
ATOM 1748 C C . TYR A 1 222 ? 11.677 11.135 -10.446 1.00 66.50 222 TYR A C 1
ATOM 1750 O O . TYR A 1 222 ? 12.557 10.802 -11.221 1.00 66.50 222 TYR A O 1
ATOM 1758 N N . TYR A 1 223 ? 10.922 10.241 -9.822 1.00 84.06 223 TYR A N 1
ATOM 1759 C CA . TYR A 1 223 ? 11.027 8.834 -10.189 1.00 84.06 223 TYR A CA 1
ATOM 1760 C C . TYR A 1 223 ? 10.195 8.604 -11.440 1.00 84.06 223 TYR A C 1
ATOM 1762 O O . TYR A 1 223 ? 9.051 8.176 -11.315 1.00 84.06 223 TYR A O 1
ATOM 1770 N N . GLU A 1 224 ? 10.689 8.919 -12.642 1.00 89.00 224 GLU A N 1
ATOM 1771 C CA . GLU A 1 224 ? 9.878 8.908 -13.873 1.00 89.00 224 GLU A CA 1
ATOM 1772 C C . GLU A 1 224 ? 9.159 7.576 -14.116 1.00 89.00 224 GLU A C 1
ATOM 1774 O O . GLU A 1 224 ? 8.128 7.557 -14.796 1.00 89.00 224 GLU A O 1
ATOM 1779 N N . LEU A 1 225 ? 9.690 6.474 -13.573 1.00 91.50 225 LEU A N 1
ATOM 1780 C CA . LEU A 1 225 ? 9.234 5.114 -13.854 1.00 91.50 225 LEU A CA 1
ATOM 1781 C C . LEU A 1 225 ? 8.405 4.476 -12.731 1.00 91.50 225 LEU A C 1
ATOM 1783 O O . LEU A 1 225 ? 7.688 3.511 -13.001 1.00 91.50 225 LEU A O 1
ATOM 1787 N N . LEU A 1 226 ? 8.426 5.025 -11.512 1.00 90.81 226 LEU A N 1
ATOM 1788 C CA . LEU A 1 226 ? 7.748 4.441 -10.345 1.00 90.81 226 LEU A CA 1
ATOM 1789 C C . LEU A 1 226 ? 6.215 4.501 -10.442 1.00 90.81 226 LEU A C 1
ATOM 1791 O O . LEU A 1 226 ? 5.513 3.529 -10.171 1.00 90.81 226 LEU A O 1
ATOM 1795 N N . GLY A 1 227 ? 5.688 5.643 -10.868 1.00 94.56 227 GLY A N 1
ATOM 1796 C CA . GLY A 1 227 ? 4.267 5.899 -11.056 1.00 94.56 227 GLY A CA 1
ATOM 1797 C C . GLY A 1 227 ? 3.670 5.088 -12.195 1.00 94.56 227 GLY A C 1
ATOM 1798 O O . GLY A 1 227 ? 2.655 4.435 -11.954 1.00 94.56 227 GLY A O 1
ATOM 1799 N N . PRO A 1 228 ? 4.297 5.028 -13.385 1.00 96.56 228 PRO A N 1
ATOM 1800 C CA . PRO A 1 228 ? 3.901 4.080 -14.420 1.00 96.56 228 PRO A CA 1
ATOM 1801 C C . PRO A 1 228 ? 3.899 2.626 -13.928 1.00 96.56 228 PRO A C 1
ATOM 1803 O O . PRO A 1 228 ? 2.913 1.928 -14.143 1.00 96.56 228 PRO A O 1
ATOM 1806 N N . PHE A 1 229 ? 4.924 2.179 -13.186 1.00 95.75 229 PHE A N 1
ATOM 1807 C CA . PHE A 1 229 ? 4.937 0.828 -12.601 1.00 95.75 229 PHE A CA 1
ATOM 1808 C C . PHE A 1 229 ? 3.725 0.589 -11.689 1.00 95.75 229 PHE A C 1
ATOM 1810 O O . PHE A 1 229 ? 3.032 -0.422 -11.818 1.00 95.75 229 PHE A O 1
ATOM 1817 N N . PHE A 1 230 ? 3.429 1.544 -10.799 1.00 97.19 230 PHE A N 1
ATOM 1818 C CA . PHE A 1 230 ? 2.260 1.490 -9.922 1.00 97.19 230 PHE A CA 1
ATOM 1819 C C . PHE A 1 230 ? 0.949 1.455 -10.718 1.00 97.19 230 PHE A C 1
ATOM 1821 O O . PHE A 1 230 ? 0.073 0.650 -10.409 1.00 97.19 230 PHE A O 1
ATOM 1828 N N . VAL A 1 231 ? 0.807 2.278 -11.762 1.00 98.31 231 VAL A N 1
ATOM 1829 C CA . VAL A 1 231 ? -0.359 2.240 -12.660 1.00 98.31 231 VAL A CA 1
ATOM 1830 C C . VAL A 1 231 ? -0.500 0.865 -13.305 1.00 98.31 231 VAL A C 1
ATOM 1832 O O . VAL A 1 231 ? -1.600 0.314 -13.305 1.00 98.31 231 VAL A O 1
ATOM 1835 N N . GLY A 1 232 ? 0.606 0.256 -13.734 1.00 98.38 232 GLY A N 1
ATOM 1836 C CA . GLY A 1 232 ? 0.641 -1.123 -14.209 1.00 98.38 232 GLY A CA 1
ATOM 1837 C C . GLY A 1 232 ? 0.047 -2.109 -13.203 1.00 98.38 232 GLY A C 1
ATOM 1838 O O . GLY A 1 232 ? -0.808 -2.922 -13.564 1.00 98.38 232 GLY A O 1
ATOM 1839 N N . LEU A 1 233 ? 0.428 -2.004 -11.922 1.00 98.50 233 LEU A N 1
ATOM 1840 C CA . LEU A 1 233 ? -0.173 -2.812 -10.854 1.00 98.50 233 LEU A CA 1
ATOM 1841 C C . LEU A 1 233 ? -1.689 -2.579 -10.763 1.00 98.50 233 LEU A C 1
ATOM 1843 O O . LEU A 1 233 ? -2.453 -3.536 -10.659 1.00 98.50 233 LEU A O 1
ATOM 1847 N N . VAL A 1 234 ? -2.149 -1.328 -10.840 1.00 98.50 234 VAL A N 1
ATOM 1848 C CA . VAL A 1 234 ? -3.583 -1.002 -10.779 1.00 98.50 234 VAL A CA 1
ATOM 1849 C C . VAL A 1 234 ? -4.345 -1.594 -11.967 1.00 98.50 234 VAL A C 1
ATOM 1851 O O . VAL A 1 234 ? -5.402 -2.193 -11.772 1.00 98.50 234 VAL A O 1
ATOM 1854 N N . GLU A 1 235 ? -3.814 -1.493 -13.184 1.00 98.06 235 GLU A N 1
ATOM 1855 C CA . GLU A 1 235 ? -4.447 -2.063 -14.376 1.00 98.06 235 GLU A CA 1
ATOM 1856 C C . GLU A 1 235 ? -4.444 -3.598 -14.384 1.00 98.06 235 GLU A C 1
ATOM 1858 O O . GLU A 1 235 ? -5.362 -4.229 -14.912 1.00 98.06 235 GLU A O 1
ATOM 1863 N N . GLY A 1 236 ? -3.412 -4.219 -13.809 1.00 97.94 236 GLY A N 1
ATOM 1864 C CA . GLY A 1 236 ? -3.263 -5.672 -13.752 1.00 97.94 236 GLY A CA 1
ATOM 1865 C C . GLY A 1 236 ? -4.071 -6.355 -12.645 1.00 97.94 236 GLY A C 1
ATOM 1866 O O . GLY A 1 236 ? -4.160 -7.583 -12.641 1.00 97.94 236 GLY A O 1
ATOM 1867 N N . LYS A 1 237 ? -4.669 -5.600 -11.710 1.00 96.88 237 LYS A N 1
ATOM 1868 C CA . LYS A 1 237 ? -5.272 -6.153 -10.481 1.00 96.88 237 LYS A CA 1
ATOM 1869 C C . LYS A 1 237 ? -6.573 -6.936 -10.690 1.00 96.88 237 LYS A C 1
ATOM 1871 O O . LYS A 1 237 ? -7.000 -7.689 -9.815 1.00 96.88 237 LYS A O 1
ATOM 1876 N N . GLY A 1 238 ? -7.238 -6.746 -11.827 1.00 94.00 238 GLY A N 1
ATOM 1877 C CA . GLY A 1 238 ? -8.578 -7.285 -12.054 1.00 94.00 238 GLY A CA 1
ATOM 1878 C C . GLY A 1 238 ? -9.619 -6.713 -11.078 1.00 94.00 238 GLY A C 1
ATOM 1879 O O . GLY A 1 238 ? -9.526 -5.569 -10.626 1.00 94.00 238 GLY A O 1
ATOM 1880 N N . THR A 1 239 ? -10.648 -7.501 -10.764 1.00 91.69 239 THR A N 1
ATOM 1881 C CA . THR A 1 239 ? -11.817 -7.035 -9.994 1.00 91.69 239 THR A CA 1
ATOM 1882 C C . THR A 1 239 ? -11.764 -7.357 -8.502 1.00 91.69 239 THR A C 1
ATOM 1884 O O . THR A 1 239 ? -12.507 -6.754 -7.736 1.00 91.69 239 THR A O 1
ATOM 1887 N N . GLN A 1 240 ? -10.920 -8.305 -8.086 1.00 95.44 240 GLN A N 1
ATOM 1888 C CA . GLN A 1 240 ? -10.909 -8.836 -6.717 1.00 95.44 240 GLN A CA 1
ATOM 1889 C C . GLN A 1 240 ? -9.700 -8.404 -5.885 1.00 95.44 240 GLN A C 1
ATOM 1891 O O . GLN A 1 240 ? -9.804 -8.378 -4.660 1.00 95.44 240 GLN A O 1
ATOM 1896 N N . ALA A 1 241 ? -8.567 -8.101 -6.519 1.00 98.00 241 ALA A N 1
ATOM 1897 C CA . ALA A 1 241 ? -7.373 -7.680 -5.807 1.00 98.00 241 ALA A CA 1
ATOM 1898 C C . ALA A 1 241 ? -7.424 -6.185 -5.472 1.00 98.00 241 ALA A C 1
ATOM 1900 O O . ALA A 1 241 ? -8.034 -5.375 -6.185 1.00 98.00 241 ALA A O 1
ATOM 1901 N N . THR A 1 242 ? -6.723 -5.826 -4.402 1.00 98.12 242 THR A N 1
ATOM 1902 C CA . THR A 1 242 ? -6.644 -4.455 -3.894 1.00 98.12 242 THR A CA 1
ATOM 1903 C C . THR A 1 242 ? -5.233 -3.927 -4.094 1.00 98.12 242 THR A C 1
ATOM 1905 O O . THR A 1 242 ? -4.273 -4.608 -3.742 1.00 98.12 242 THR A O 1
ATOM 1908 N N . VAL A 1 243 ? -5.105 -2.707 -4.615 1.00 98.44 243 VAL A N 1
ATOM 1909 C CA . VAL A 1 243 ? -3.831 -1.980 -4.698 1.00 98.44 243 VAL A CA 1
ATOM 1910 C C . VAL A 1 243 ? -3.918 -0.758 -3.792 1.00 98.44 243 VAL A C 1
ATOM 1912 O O . VAL A 1 243 ? -4.913 -0.030 -3.816 1.00 98.44 243 VAL A O 1
ATOM 1915 N N . ILE A 1 244 ? -2.897 -0.565 -2.962 1.00 98.38 244 ILE A N 1
ATOM 1916 C CA . ILE A 1 244 ? -2.860 0.458 -1.924 1.00 98.38 244 ILE A CA 1
ATOM 1917 C C . ILE A 1 244 ? -1.611 1.317 -2.100 1.00 98.38 244 ILE A C 1
ATOM 1919 O O . ILE A 1 244 ? -0.489 0.811 -2.074 1.00 98.38 244 ILE A O 1
ATOM 1923 N N . ASP A 1 245 ? -1.822 2.623 -2.223 1.00 97.75 245 ASP A N 1
ATOM 1924 C CA . ASP A 1 245 ? -0.782 3.637 -2.102 1.00 97.75 245 ASP A CA 1
ATOM 1925 C C . ASP A 1 245 ? -0.432 3.822 -0.616 1.00 97.75 245 ASP A C 1
ATOM 1927 O O . ASP A 1 245 ? -1.210 4.379 0.165 1.00 97.75 245 ASP A O 1
ATOM 1931 N N . GLY A 1 246 ? 0.738 3.325 -0.225 1.00 95.75 246 GLY A N 1
ATOM 1932 C CA . GLY A 1 246 ? 1.233 3.256 1.146 1.00 95.75 246 GLY A CA 1
ATOM 1933 C C . GLY A 1 246 ? 1.515 4.604 1.788 1.00 95.75 246 GLY A C 1
ATOM 1934 O O . GLY A 1 246 ? 1.427 4.690 3.012 1.00 95.75 246 GLY A O 1
ATOM 1935 N N . GLY A 1 247 ? 1.784 5.646 1.001 1.00 92.25 247 GLY A N 1
ATOM 1936 C CA . GLY A 1 247 ? 2.022 6.995 1.510 1.00 92.25 247 GLY A CA 1
ATOM 1937 C C . GLY A 1 247 ? 3.184 7.076 2.481 1.00 92.25 247 GLY A C 1
ATOM 1938 O O . GLY A 1 247 ? 2.995 7.436 3.646 1.00 92.25 247 GLY A O 1
ATOM 1939 N N . GLU A 1 248 ? 4.372 6.741 2.002 1.00 89.94 248 GLU A N 1
ATOM 1940 C CA . GLU A 1 248 ? 5.589 6.839 2.781 1.00 89.94 248 GLU A CA 1
ATOM 1941 C C . GLU A 1 248 ? 6.063 8.294 2.943 1.00 89.94 248 GLU A C 1
ATOM 1943 O O . GLU A 1 248 ? 6.748 8.850 2.080 1.00 89.94 248 GLU A O 1
ATOM 1948 N N . VAL A 1 249 ? 5.658 8.938 4.044 1.00 90.25 249 VAL A N 1
ATOM 1949 C CA . VAL A 1 249 ? 6.074 10.304 4.391 1.00 90.25 249 VAL A CA 1
ATOM 1950 C C . VAL A 1 249 ? 6.262 10.452 5.904 1.00 90.25 249 VAL A C 1
ATOM 1952 O O . VAL A 1 249 ? 5.302 10.447 6.676 1.00 90.25 249 VAL A O 1
ATOM 1955 N N . TYR A 1 250 ? 7.500 10.672 6.342 1.00 87.62 250 TYR A N 1
ATOM 1956 C CA . TYR A 1 250 ? 7.895 10.760 7.752 1.00 87.62 250 TYR A CA 1
ATOM 1957 C C . TYR A 1 250 ? 7.332 11.989 8.476 1.00 87.62 250 TYR A C 1
ATOM 1959 O O . TYR A 1 250 ? 7.206 11.984 9.705 1.00 87.62 250 TYR A O 1
ATOM 1967 N N . GLN A 1 251 ? 7.031 13.066 7.745 1.00 90.25 251 GLN A N 1
ATOM 1968 C CA . GLN A 1 251 ? 6.691 14.377 8.308 1.00 90.25 251 GLN A CA 1
ATOM 1969 C C . GLN A 1 251 ? 5.214 14.577 8.678 1.00 90.25 251 GLN A C 1
ATOM 1971 O O . GLN A 1 251 ? 4.919 15.551 9.370 1.00 90.25 251 GLN A O 1
ATOM 1976 N N . TYR A 1 252 ? 4.277 13.724 8.251 1.00 92.19 252 TYR A N 1
ATOM 1977 C CA . TYR A 1 252 ? 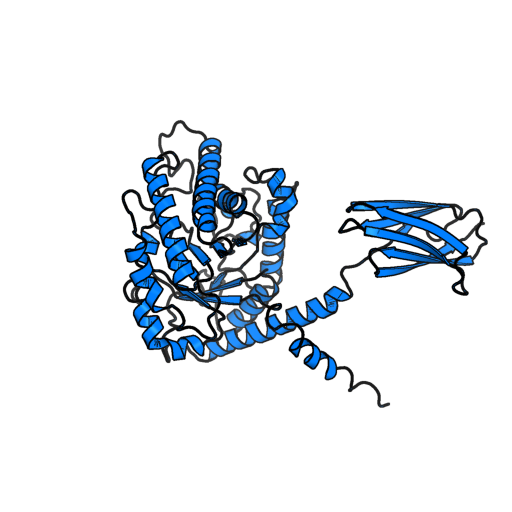2.855 13.953 8.545 1.00 92.19 252 TYR A CA 1
ATOM 1978 C C . TYR A 1 252 ? 2.555 13.895 10.046 1.00 92.19 252 TYR A C 1
ATOM 1980 O O . TYR A 1 252 ? 2.989 12.972 10.741 1.00 92.19 252 TYR A O 1
ATOM 1988 N N . ARG A 1 253 ? 1.806 14.875 10.567 1.00 90.38 253 ARG A N 1
ATOM 1989 C CA . ARG A 1 253 ? 1.444 14.941 11.997 1.00 90.38 253 ARG A CA 1
ATOM 1990 C C . ARG A 1 253 ? -0.013 15.325 12.213 1.00 90.38 253 ARG A C 1
ATOM 1992 O O . ARG A 1 253 ? -0.702 14.710 13.027 1.00 90.38 253 ARG A O 1
ATOM 1999 N N . THR A 1 254 ? -0.487 16.349 11.514 1.00 91.94 254 THR A N 1
ATOM 2000 C CA . THR A 1 254 ? -1.802 16.954 11.746 1.00 91.94 254 THR A CA 1
ATOM 2001 C C . THR A 1 254 ? -2.881 16.311 10.884 1.00 91.94 254 THR A C 1
ATOM 2003 O O . THR A 1 254 ? -2.600 15.831 9.791 1.00 91.94 254 THR A O 1
ATOM 2006 N N . ALA A 1 255 ? -4.143 16.372 11.320 1.00 90.50 255 ALA A N 1
ATOM 2007 C CA . ALA A 1 255 ? -5.276 15.919 10.510 1.00 90.50 255 ALA A CA 1
ATOM 2008 C C . ALA A 1 255 ? -5.310 16.577 9.115 1.00 90.50 255 ALA A C 1
ATOM 2010 O O . ALA A 1 255 ? -5.676 15.926 8.142 1.00 90.50 255 ALA A O 1
ATOM 2011 N N . SER A 1 256 ? -4.878 17.841 8.997 1.00 93.56 256 SER A N 1
ATOM 2012 C CA . SER A 1 256 ? -4.763 18.522 7.700 1.00 93.56 256 SER A CA 1
ATOM 2013 C C . SER A 1 256 ? -3.713 17.875 6.796 1.00 93.56 256 SER A C 1
ATOM 2015 O O . SER A 1 256 ? -3.950 17.790 5.594 1.00 93.56 256 SER A O 1
ATOM 2017 N N . ASP A 1 257 ? -2.565 17.451 7.331 1.00 94.56 257 ASP A N 1
ATOM 2018 C CA . ASP A 1 257 ? -1.500 16.839 6.524 1.00 94.56 257 ASP A CA 1
ATOM 2019 C C . ASP A 1 257 ? -2.020 15.558 5.863 1.00 94.56 257 ASP A C 1
ATOM 2021 O O . ASP A 1 257 ? -1.984 15.412 4.639 1.00 94.56 257 ASP A O 1
ATOM 2025 N N . PHE A 1 258 ? -2.605 14.681 6.684 1.00 96.19 258 PHE A N 1
ATOM 2026 C CA . PHE A 1 258 ? -3.208 13.432 6.231 1.00 96.19 258 PHE A CA 1
ATOM 2027 C C . PHE A 1 258 ? -4.353 13.690 5.252 1.00 96.19 258 PHE A C 1
ATOM 2029 O O . PHE A 1 258 ? -4.381 13.088 4.182 1.00 96.19 258 PHE A O 1
ATOM 2036 N N . LYS A 1 259 ? -5.274 14.612 5.565 1.00 95.62 259 LYS A N 1
ATOM 2037 C CA . LYS A 1 259 ? -6.427 14.891 4.702 1.00 95.62 259 LYS A CA 1
ATOM 2038 C C . LYS A 1 259 ? -6.027 15.454 3.339 1.00 95.62 259 LYS A C 1
ATOM 2040 O O . LYS A 1 259 ? -6.498 14.955 2.325 1.00 95.62 259 LYS A O 1
ATOM 2045 N N . LYS A 1 260 ? -5.147 16.459 3.287 1.00 95.81 260 LYS A N 1
ATOM 2046 C CA . LYS A 1 260 ? -4.713 17.053 2.009 1.00 95.81 260 LYS A CA 1
ATOM 2047 C C . LYS A 1 260 ? -3.968 16.041 1.141 1.00 95.81 260 LYS A C 1
ATOM 2049 O O . LYS A 1 260 ? -4.184 15.999 -0.066 1.00 95.81 260 LYS A O 1
ATOM 2054 N N . SER A 1 261 ? -3.114 15.222 1.757 1.00 97.25 261 SER A N 1
ATOM 2055 C CA . SER A 1 261 ? -2.439 14.124 1.065 1.00 97.25 261 SER A CA 1
ATOM 2056 C C . SER A 1 261 ? -3.428 13.090 0.536 1.00 97.25 261 SER A C 1
ATOM 2058 O O . SER A 1 261 ? -3.344 12.713 -0.630 1.00 97.25 261 SER A O 1
ATOM 2060 N N . TYR A 1 262 ? -4.386 12.670 1.368 1.00 97.56 262 TYR A N 1
ATOM 2061 C CA . TYR A 1 262 ? -5.434 11.735 0.973 1.00 97.56 262 TYR A CA 1
ATOM 2062 C C . TYR A 1 262 ? -6.224 12.265 -0.217 1.00 97.56 262 TYR A C 1
ATOM 2064 O O . TYR A 1 262 ? -6.240 11.608 -1.248 1.00 97.56 262 TYR A O 1
ATOM 2072 N N . ASP A 1 263 ? -6.812 13.459 -0.109 1.00 96.56 263 ASP A N 1
ATOM 2073 C CA . ASP A 1 263 ? -7.665 14.031 -1.156 1.00 96.56 263 ASP A CA 1
ATOM 2074 C C . ASP A 1 263 ? -6.902 14.125 -2.491 1.00 96.56 263 ASP A C 1
ATOM 2076 O O . ASP A 1 263 ? -7.431 13.827 -3.564 1.00 96.56 263 ASP A O 1
ATOM 2080 N N . TRP A 1 264 ? -5.618 14.497 -2.441 1.00 97.69 264 TRP A N 1
ATOM 2081 C CA . TRP A 1 264 ? -4.817 14.603 -3.652 1.00 97.69 264 TRP A CA 1
ATOM 2082 C C . TRP A 1 264 ? -4.437 13.238 -4.243 1.00 97.69 264 TRP A C 1
ATOM 2084 O O . TRP A 1 264 ? -4.572 13.050 -5.449 1.00 97.69 264 TRP A O 1
ATOM 2094 N N . ARG A 1 265 ? -3.998 12.265 -3.436 1.00 97.56 265 ARG A N 1
ATOM 2095 C CA . ARG A 1 265 ? -3.643 10.922 -3.937 1.00 97.56 265 ARG A CA 1
ATOM 2096 C C . ARG A 1 265 ? -4.880 10.126 -4.379 1.00 97.56 265 ARG A C 1
ATOM 2098 O O . ARG A 1 265 ? -4.818 9.386 -5.362 1.00 97.56 265 ARG A O 1
ATOM 2105 N N . LYS A 1 266 ? -6.010 10.318 -3.692 1.00 96.50 266 LYS A N 1
ATOM 2106 C CA . LYS A 1 266 ? -7.291 9.657 -3.967 1.00 96.50 266 LYS A CA 1
ATOM 2107 C C . LYS A 1 266 ? -7.979 10.199 -5.215 1.00 96.50 266 LYS A C 1
ATOM 2109 O O . LYS A 1 266 ? -8.490 9.404 -5.992 1.00 96.50 266 LYS A O 1
ATOM 2114 N N . ASP A 1 267 ? -7.966 11.517 -5.419 1.00 93.94 267 ASP A N 1
ATOM 2115 C CA . ASP A 1 267 ? -8.729 12.173 -6.492 1.00 93.94 267 ASP A CA 1
ATOM 2116 C C . ASP A 1 267 ? -7.890 13.164 -7.306 1.00 93.94 267 ASP A C 1
ATOM 2118 O O . ASP A 1 267 ? -7.945 13.193 -8.539 1.00 93.94 267 ASP A O 1
ATOM 2122 N N . GLY A 1 268 ? -7.085 13.984 -6.626 1.00 95.19 268 GLY A N 1
ATOM 2123 C CA . GLY A 1 268 ? -6.322 15.069 -7.244 1.00 95.19 268 GLY A CA 1
ATOM 2124 C C . GLY A 1 268 ? -5.392 14.618 -8.371 1.00 95.19 268 GLY A C 1
ATOM 2125 O O . GLY A 1 268 ? -5.391 15.245 -9.433 1.00 95.19 268 GLY A O 1
ATOM 2126 N N . ILE A 1 269 ? -4.643 13.529 -8.199 1.00 96.06 269 ILE A N 1
ATOM 2127 C CA . ILE A 1 269 ? -3.675 13.038 -9.191 1.00 96.06 269 ILE A CA 1
ATOM 2128 C C . ILE A 1 269 ? -4.344 12.618 -10.511 1.00 96.06 269 ILE A C 1
ATOM 2130 O O . ILE A 1 269 ? -3.836 12.895 -11.601 1.00 96.06 269 ILE A O 1
ATOM 2134 N N . ALA A 1 270 ? -5.532 12.019 -10.426 1.00 95.88 270 ALA A N 1
ATOM 2135 C CA . ALA A 1 270 ? -6.298 11.568 -11.583 1.00 95.88 270 ALA A CA 1
ATOM 2136 C C . ALA A 1 270 ? -7.193 12.663 -12.186 1.00 95.88 270 ALA A C 1
ATOM 2138 O O . ALA A 1 270 ? -7.689 12.484 -13.301 1.00 95.88 270 ALA A O 1
ATOM 2139 N N . SER A 1 271 ? -7.360 13.801 -11.505 1.00 94.88 271 SER A N 1
ATOM 2140 C CA . SER A 1 271 ? -8.195 14.914 -11.966 1.00 94.88 271 SER A CA 1
ATOM 2141 C C . SER A 1 271 ? -7.747 15.498 -13.312 1.00 94.88 271 SER A C 1
ATOM 2143 O O . SER A 1 271 ? -6.575 15.435 -13.695 1.00 94.88 271 SER A O 1
ATOM 2145 N N . SER A 1 272 ? -8.681 16.154 -14.007 1.00 91.12 272 SER A N 1
ATOM 2146 C CA . SER A 1 272 ? -8.408 16.904 -15.241 1.00 91.12 272 SER A CA 1
ATOM 2147 C C . SER A 1 272 ? -7.419 18.058 -15.044 1.00 91.12 272 SER A C 1
ATOM 2149 O O . SER A 1 272 ? -6.723 18.428 -15.983 1.00 91.12 272 SER A O 1
ATOM 2151 N N . ASN A 1 273 ? -7.333 18.619 -13.833 1.00 92.06 273 ASN A N 1
ATOM 2152 C CA . ASN A 1 273 ? -6.419 19.721 -13.521 1.00 92.06 273 ASN A CA 1
ATOM 2153 C C . ASN A 1 273 ? -4.963 19.239 -13.463 1.00 92.06 273 ASN A C 1
ATOM 2155 O O . ASN A 1 273 ? -4.058 19.871 -14.020 1.00 92.06 273 ASN A O 1
ATOM 2159 N N . THR A 1 274 ? -4.736 18.094 -12.816 1.00 94.75 274 THR A N 1
ATOM 2160 C CA . THR A 1 274 ? -3.414 17.462 -12.800 1.00 94.75 274 THR A CA 1
ATOM 2161 C C . THR A 1 274 ? -3.086 16.924 -14.186 1.00 94.75 274 THR A C 1
ATOM 2163 O O . THR A 1 274 ? -2.019 17.223 -14.717 1.00 94.75 274 THR A O 1
ATOM 2166 N N . ASN A 1 275 ? -4.025 16.216 -14.821 1.00 93.00 275 ASN A N 1
ATOM 2167 C CA . ASN A 1 275 ? -3.821 15.570 -16.118 1.00 93.00 275 ASN A CA 1
ATOM 2168 C C . ASN A 1 275 ? -2.532 14.721 -16.149 1.00 93.00 275 ASN A C 1
ATOM 2170 O O . ASN A 1 275 ? -1.723 14.822 -17.068 1.00 93.00 275 ASN A O 1
ATOM 2174 N N . CYS A 1 276 ? -2.337 13.906 -15.106 1.00 94.44 276 CYS A N 1
ATOM 2175 C CA . CYS A 1 276 ? -1.156 13.064 -14.915 1.00 94.44 276 CYS A CA 1
ATOM 2176 C C . CYS A 1 276 ? -0.827 12.167 -16.123 1.00 94.44 276 CYS A C 1
ATOM 2178 O O . CYS A 1 276 ? -1.626 11.304 -16.478 1.00 94.44 276 CYS A O 1
ATOM 2180 N N . ALA A 1 277 ? 0.330 12.350 -16.760 1.00 92.56 277 ALA A N 1
ATOM 2181 C CA . ALA A 1 277 ? 0.605 11.816 -18.102 1.00 92.56 277 ALA A CA 1
ATOM 2182 C C . ALA A 1 277 ? 0.545 10.280 -18.226 1.00 92.56 277 ALA A C 1
ATOM 2184 O O . ALA A 1 277 ? 0.269 9.763 -19.308 1.00 92.56 277 ALA A O 1
ATOM 2185 N N . PHE A 1 278 ? 0.790 9.559 -17.132 1.00 93.88 278 PHE A N 1
ATOM 2186 C CA . PHE A 1 278 ? 0.821 8.096 -17.094 1.00 93.88 278 PHE A CA 1
ATOM 2187 C C . PHE A 1 278 ? -0.454 7.472 -16.497 1.00 93.88 278 PHE A C 1
ATOM 2189 O O . PHE A 1 278 ? -0.517 6.263 -16.331 1.00 93.88 278 PHE A O 1
ATOM 2196 N N . ILE A 1 279 ? -1.498 8.260 -16.199 1.00 96.00 279 ILE A N 1
ATOM 2197 C CA . ILE A 1 279 ? -2.831 7.730 -15.863 1.00 96.00 279 ILE A CA 1
ATOM 2198 C C . ILE A 1 279 ? -3.728 7.859 -17.099 1.00 96.00 279 ILE A C 1
ATOM 2200 O O . ILE A 1 279 ? -4.099 8.968 -17.503 1.00 96.00 279 ILE A O 1
ATOM 2204 N N . SER A 1 280 ? -4.097 6.721 -17.695 1.00 92.69 280 SER A N 1
ATOM 2205 C CA . SER A 1 280 ? -4.947 6.676 -18.890 1.00 92.69 280 SER A CA 1
ATOM 2206 C C . SER A 1 280 ? -6.338 7.269 -18.632 1.00 92.69 280 SER A C 1
ATOM 2208 O O . SER A 1 280 ? -6.861 7.211 -17.520 1.00 92.69 280 SER A O 1
ATOM 2210 N N . GLN A 1 281 ? -6.989 7.809 -19.670 1.00 89.62 281 GLN A N 1
ATOM 2211 C CA . GLN A 1 281 ? -8.328 8.404 -19.535 1.00 89.62 281 GLN A CA 1
ATOM 2212 C C . GLN A 1 281 ? -9.360 7.410 -18.978 1.00 89.62 281 GLN A C 1
ATOM 2214 O O . GLN A 1 281 ? -10.219 7.788 -18.181 1.00 89.62 281 GLN A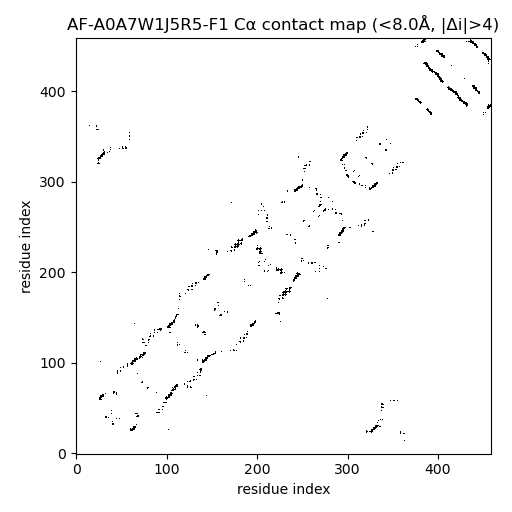 O 1
ATOM 2219 N N . SER A 1 282 ? -9.254 6.137 -19.374 1.00 90.19 282 SER A N 1
ATOM 2220 C CA . SER A 1 282 ? -10.119 5.072 -18.862 1.00 90.19 282 SER A CA 1
ATOM 2221 C C . SER A 1 282 ? -9.917 4.868 -17.359 1.00 90.19 282 SER A C 1
ATOM 2223 O O . SER A 1 282 ? -10.888 4.872 -16.603 1.00 90.19 282 SER A O 1
ATOM 2225 N N . LEU A 1 283 ? -8.661 4.816 -16.909 1.00 92.88 283 LEU A N 1
ATOM 2226 C CA . LEU A 1 283 ? -8.326 4.622 -15.508 1.00 92.88 283 LEU A CA 1
ATOM 2227 C C . LEU A 1 283 ? -8.687 5.844 -14.652 1.00 92.88 283 LEU A C 1
ATOM 2229 O O . LEU A 1 283 ? -9.182 5.667 -13.542 1.00 92.88 283 LEU A O 1
ATOM 2233 N N . ARG A 1 284 ? -8.540 7.075 -15.169 1.00 92.94 284 ARG A N 1
ATOM 2234 C CA . ARG A 1 284 ? -8.954 8.305 -14.460 1.00 92.94 284 ARG A CA 1
ATOM 2235 C C . ARG A 1 284 ? -10.397 8.241 -13.976 1.00 92.94 284 ARG A C 1
ATOM 2237 O O . ARG A 1 284 ? -10.671 8.611 -12.840 1.00 92.94 284 ARG A O 1
ATOM 2244 N N . SER A 1 285 ? -11.303 7.760 -14.830 1.00 89.69 285 SER A N 1
ATOM 2245 C CA . SER A 1 285 ? -12.743 7.716 -14.537 1.00 89.69 285 SER A CA 1
ATOM 2246 C C . SER A 1 285 ? -13.106 6.806 -13.359 1.00 89.69 285 SER A C 1
ATOM 2248 O O . SER A 1 285 ? -14.150 6.987 -12.739 1.00 89.69 285 SER A O 1
ATOM 2250 N N . ILE A 1 286 ? -12.228 5.857 -13.025 1.00 90.50 286 ILE A N 1
ATOM 2251 C CA . ILE A 1 286 ? -12.429 4.870 -11.961 1.00 90.50 286 ILE A CA 1
ATOM 2252 C C . ILE A 1 286 ? -11.329 4.914 -10.893 1.00 90.50 286 ILE A C 1
ATOM 2254 O O . ILE A 1 286 ? -11.309 4.052 -10.013 1.00 90.50 286 ILE A O 1
ATOM 2258 N N . TRP A 1 287 ? -10.415 5.889 -10.949 1.00 93.94 287 TRP A N 1
ATOM 2259 C CA . TRP A 1 287 ? -9.218 5.943 -10.103 1.00 93.94 287 TRP A CA 1
ATOM 2260 C C . TRP A 1 287 ? -9.566 5.921 -8.615 1.00 93.94 287 TRP A C 1
ATOM 2262 O O . TRP A 1 287 ? -9.037 5.090 -7.878 1.00 93.94 287 TRP A O 1
ATOM 2272 N N . HIS A 1 288 ? -10.539 6.747 -8.215 1.00 93.69 288 HIS A N 1
ATOM 2273 C CA . HIS A 1 288 ? -11.050 6.824 -6.845 1.00 93.69 288 HIS A CA 1
ATOM 2274 C C . HIS A 1 288 ? -11.392 5.440 -6.268 1.00 93.69 288 HIS A C 1
ATOM 2276 O O . HIS A 1 288 ? -11.060 5.129 -5.128 1.00 93.69 288 HIS A O 1
ATOM 2282 N N . ASN A 1 289 ? -12.011 4.570 -7.069 1.00 91.25 289 ASN A N 1
ATOM 2283 C CA . ASN A 1 289 ? -12.410 3.224 -6.648 1.00 91.25 289 ASN A CA 1
ATOM 2284 C C . ASN A 1 289 ? -11.327 2.160 -6.889 1.00 91.25 289 ASN A C 1
ATOM 2286 O O . ASN A 1 289 ? -11.478 1.016 -6.468 1.00 91.25 289 ASN A O 1
ATOM 2290 N N . SER A 1 290 ? -10.258 2.505 -7.607 1.00 92.31 290 SER A N 1
ATOM 2291 C CA . SER A 1 290 ? -9.222 1.558 -8.030 1.00 92.31 290 SER A CA 1
ATOM 2292 C C . SER A 1 290 ? -8.008 1.545 -7.108 1.00 92.31 290 SER A C 1
ATOM 2294 O O . SER A 1 290 ? -7.303 0.536 -7.075 1.00 92.31 290 SER A O 1
ATOM 2296 N N . VAL A 1 291 ? -7.773 2.631 -6.368 1.00 96.38 291 VAL A N 1
ATOM 2297 C CA . VAL A 1 291 ? -6.612 2.793 -5.488 1.00 96.38 291 VAL A CA 1
ATOM 2298 C C . VAL A 1 291 ? -7.063 3.138 -4.078 1.00 96.38 291 VAL A C 1
ATOM 2300 O O . VAL A 1 291 ? -7.757 4.134 -3.862 1.00 96.38 291 VAL A O 1
ATOM 2303 N N . ASN A 1 292 ? -6.636 2.331 -3.110 1.00 97.38 292 ASN A N 1
ATOM 2304 C CA . ASN A 1 292 ? -6.824 2.635 -1.698 1.00 97.38 292 ASN A CA 1
ATOM 2305 C C . ASN A 1 292 ? -5.649 3.463 -1.175 1.00 97.38 292 ASN A C 1
ATOM 2307 O O . ASN A 1 292 ? -4.510 3.268 -1.591 1.00 97.38 292 ASN A O 1
ATOM 2311 N N . ILE A 1 293 ? -5.912 4.356 -0.227 1.00 97.88 293 ILE A N 1
ATOM 2312 C CA . ILE A 1 293 ? -4.890 5.201 0.391 1.00 97.88 293 ILE A CA 1
ATOM 2313 C C . ILE A 1 293 ? -4.555 4.701 1.795 1.00 97.88 293 ILE A C 1
ATOM 2315 O O . ILE A 1 293 ? -5.437 4.470 2.622 1.00 97.88 293 ILE A O 1
ATOM 2319 N N . SER A 1 294 ? -3.261 4.572 2.060 1.00 97.50 294 SER A N 1
ATOM 2320 C CA . SER A 1 294 ? -2.655 4.277 3.355 1.00 97.50 294 SER A CA 1
ATOM 2321 C C . SER A 1 294 ? -1.634 5.366 3.709 1.00 97.50 294 SER A C 1
ATOM 2323 O O . SER A 1 294 ? -1.318 6.251 2.902 1.00 97.50 294 SER A O 1
ATOM 2325 N N . PHE A 1 295 ? -1.139 5.307 4.944 1.00 96.62 295 PHE A N 1
ATOM 2326 C CA . PHE A 1 295 ? -0.042 6.134 5.434 1.00 96.62 295 PHE A CA 1
ATOM 2327 C C . PHE A 1 295 ? 0.961 5.302 6.231 1.00 96.62 295 PHE A C 1
ATOM 2329 O O . PHE A 1 295 ? 0.561 4.425 7.005 1.00 96.62 295 PHE A O 1
ATOM 2336 N N . GLY A 1 296 ? 2.243 5.628 6.071 1.00 94.19 296 GLY A N 1
ATOM 2337 C CA . GLY A 1 296 ? 3.314 5.168 6.950 1.00 94.19 296 GLY A CA 1
ATOM 2338 C C . GLY A 1 296 ? 3.433 6.038 8.197 1.00 94.19 296 GLY A C 1
ATOM 2339 O O . GLY A 1 296 ? 3.339 7.265 8.129 1.00 94.19 296 GLY A O 1
ATOM 2340 N N . VAL A 1 297 ? 3.632 5.408 9.354 1.00 93.88 297 VAL A N 1
ATOM 2341 C CA . VAL A 1 297 ? 3.894 6.085 10.629 1.00 93.88 297 VAL A CA 1
ATOM 2342 C C . VAL A 1 297 ? 5.142 5.499 11.280 1.00 93.88 297 VAL A C 1
ATOM 2344 O O . VAL A 1 297 ? 5.330 4.288 11.307 1.00 93.88 297 VAL A O 1
ATOM 2347 N N . TYR A 1 298 ? 5.977 6.367 11.849 1.00 89.69 298 TYR A N 1
ATOM 2348 C CA . TYR A 1 298 ? 7.327 6.026 12.295 1.00 89.69 298 TYR A CA 1
ATOM 2349 C C . TYR A 1 298 ? 7.547 6.394 13.745 1.00 89.69 298 TYR A C 1
ATOM 2351 O O . TYR A 1 298 ? 7.146 7.467 14.193 1.00 89.69 298 TYR A O 1
ATOM 2359 N N . ASN A 1 299 ? 8.261 5.547 14.472 1.00 85.69 299 ASN A N 1
ATOM 2360 C CA . ASN A 1 299 ? 8.597 5.773 15.877 1.00 85.69 299 ASN A CA 1
ATOM 2361 C C . ASN A 1 299 ? 9.853 6.625 16.106 1.00 85.69 299 ASN A C 1
ATOM 2363 O O . ASN A 1 299 ? 10.302 6.753 17.244 1.00 85.69 299 ASN A O 1
ATOM 2367 N N . ARG A 1 300 ? 10.411 7.237 15.055 1.00 80.69 300 ARG A N 1
ATOM 2368 C CA . ARG A 1 300 ? 11.628 8.050 15.135 1.00 80.69 300 ARG A CA 1
ATOM 2369 C C . ARG A 1 300 ? 11.476 9.436 14.527 1.00 80.69 300 ARG A C 1
ATOM 2371 O O . ARG A 1 300 ? 10.690 9.671 13.613 1.00 80.69 300 ARG A O 1
ATOM 2378 N N . ALA A 1 301 ? 12.276 10.358 15.055 1.00 78.25 301 ALA A N 1
ATOM 2379 C CA . ALA A 1 301 ? 12.464 11.687 14.497 1.00 78.25 301 ALA A CA 1
ATOM 2380 C C . ALA A 1 301 ? 13.544 11.617 13.408 1.00 78.25 301 ALA A C 1
ATOM 2382 O O . ALA A 1 301 ? 14.727 11.761 13.696 1.00 78.25 301 ALA A O 1
ATOM 2383 N N . TRP A 1 302 ? 13.134 11.345 12.170 1.00 67.50 302 TRP A N 1
ATOM 2384 C CA . TRP A 1 302 ? 14.058 11.188 11.041 1.00 67.50 302 TRP A CA 1
ATOM 2385 C C . TRP A 1 302 ? 14.630 12.525 10.536 1.00 67.50 302 TRP A C 1
ATOM 2387 O O . TRP A 1 302 ? 15.786 12.602 10.133 1.00 67.50 302 TRP A O 1
ATOM 2397 N N . LYS A 1 303 ? 13.848 13.612 10.618 1.00 74.25 303 LYS A N 1
ATOM 2398 C CA . LYS A 1 303 ? 14.232 14.953 10.149 1.00 74.25 303 LYS A CA 1
ATOM 2399 C C . LYS A 1 303 ? 14.221 15.963 11.291 1.00 74.25 303 LYS A C 1
ATOM 2401 O O . LYS A 1 303 ? 13.265 16.025 12.071 1.00 74.25 303 LYS A O 1
ATOM 2406 N N . THR A 1 304 ? 15.252 16.806 11.353 1.00 79.44 304 THR A N 1
ATOM 2407 C CA . THR A 1 304 ? 15.304 17.955 12.270 1.00 79.44 304 THR A CA 1
ATOM 2408 C C . THR A 1 304 ? 14.023 18.786 12.150 1.00 79.44 304 THR A C 1
ATOM 2410 O O . THR A 1 304 ? 13.579 19.101 11.048 1.00 79.44 304 THR A O 1
ATOM 2413 N N . GLY A 1 305 ? 13.412 19.121 13.290 1.00 81.69 305 GLY A N 1
ATOM 2414 C CA . GLY A 1 305 ? 12.135 19.844 13.352 1.00 81.69 305 GLY A CA 1
ATOM 2415 C C . GLY A 1 305 ? 10.883 18.960 13.424 1.00 81.69 305 GLY A C 1
ATOM 2416 O O . GLY A 1 305 ? 9.802 19.486 13.671 1.00 81.69 305 GLY A O 1
ATOM 2417 N N . TYR A 1 306 ? 11.010 17.634 13.295 1.00 84.69 306 TYR A N 1
ATOM 2418 C CA . TYR A 1 306 ? 9.887 16.690 13.378 1.00 84.69 306 TYR A CA 1
ATOM 2419 C C . TYR A 1 306 ? 10.068 15.695 14.536 1.00 84.69 306 TYR A C 1
ATOM 2421 O O . TYR A 1 306 ? 10.333 14.513 14.294 1.00 84.69 306 TYR A O 1
ATOM 2429 N N . PRO A 1 307 ? 9.931 16.138 15.804 1.00 88.81 307 PRO A N 1
ATOM 2430 C CA . PRO A 1 307 ? 10.124 15.264 16.954 1.00 88.81 307 PRO A CA 1
ATOM 2431 C C . PRO A 1 307 ? 9.121 14.107 16.959 1.00 88.81 307 PRO A C 1
ATOM 2433 O O . PRO A 1 307 ? 8.015 14.201 16.416 1.00 88.81 307 PRO A O 1
ATOM 2436 N N . MET A 1 308 ? 9.512 13.019 17.619 1.00 89.81 308 MET A N 1
ATOM 2437 C CA . MET A 1 308 ? 8.675 11.845 17.811 1.00 89.81 308 MET A CA 1
ATOM 2438 C C . MET A 1 308 ? 8.796 11.358 19.254 1.00 89.81 308 MET A C 1
ATOM 2440 O O . MET A 1 308 ? 9.892 11.193 19.782 1.00 89.81 308 MET A O 1
ATOM 2444 N N . ASN A 1 309 ? 7.650 11.182 19.902 1.00 91.25 309 ASN A N 1
ATOM 2445 C CA . ASN A 1 309 ? 7.507 10.659 21.257 1.00 91.25 309 ASN A CA 1
ATOM 2446 C C . ASN A 1 309 ? 6.134 9.967 21.372 1.00 91.25 309 ASN A C 1
ATOM 2448 O O . ASN A 1 309 ? 5.306 10.137 20.471 1.00 91.25 309 ASN A O 1
ATOM 2452 N N . PRO A 1 310 ? 5.834 9.237 22.460 1.00 90.88 310 PRO A N 1
ATOM 2453 C CA . PRO A 1 310 ? 4.566 8.517 22.584 1.00 90.88 310 PRO A CA 1
ATOM 2454 C C . PRO A 1 310 ? 3.316 9.398 22.427 1.00 90.88 310 PRO A C 1
ATOM 2456 O O . PRO A 1 310 ? 2.318 8.949 21.865 1.00 90.88 310 PRO A O 1
ATOM 2459 N N . GLY A 1 311 ? 3.345 10.653 22.887 1.00 90.75 311 GLY A N 1
ATOM 2460 C CA . GLY A 1 311 ? 2.220 11.583 22.754 1.00 90.75 311 GLY A CA 1
ATOM 2461 C C . GLY A 1 311 ? 1.972 12.012 21.306 1.00 90.75 311 GLY A C 1
ATOM 2462 O O . GLY A 1 311 ? 0.829 11.997 20.852 1.00 90.75 311 GLY A O 1
ATOM 2463 N N . ILE A 1 312 ? 3.044 12.333 20.576 1.00 92.62 312 ILE A N 1
ATOM 2464 C CA . ILE A 1 312 ? 2.999 12.674 19.146 1.00 92.62 312 ILE A CA 1
ATOM 2465 C C . ILE A 1 312 ? 2.592 11.454 18.320 1.00 92.62 312 ILE A C 1
ATOM 2467 O O . ILE A 1 312 ? 1.761 11.563 17.421 1.00 92.62 312 ILE A O 1
ATOM 2471 N N . MET A 1 313 ? 3.132 10.281 18.647 1.00 92.81 313 MET A N 1
ATOM 2472 C CA . MET A 1 313 ? 2.784 9.022 17.998 1.00 92.81 313 MET A CA 1
ATOM 2473 C C . MET A 1 313 ? 1.284 8.744 18.095 1.00 92.81 313 MET A C 1
ATOM 2475 O O . MET A 1 313 ? 0.630 8.460 17.095 1.00 92.81 313 MET A O 1
ATOM 2479 N N . LYS A 1 314 ? 0.724 8.900 19.299 1.00 93.94 314 LYS A N 1
ATOM 2480 C CA . LYS A 1 314 ? -0.702 8.703 19.569 1.00 93.94 314 LYS A CA 1
ATOM 2481 C C . LYS A 1 314 ? -1.583 9.565 18.664 1.00 93.94 314 LYS A C 1
ATOM 2483 O O . LYS A 1 314 ? -2.495 9.042 18.034 1.00 93.94 314 LYS A O 1
ATOM 2488 N N . THR A 1 315 ? -1.324 10.871 18.575 1.00 93.00 315 THR A N 1
ATOM 2489 C CA . THR A 1 315 ? -2.132 11.773 17.731 1.00 93.00 315 THR A CA 1
ATOM 2490 C C . THR A 1 315 ? -1.896 11.538 16.241 1.00 93.00 315 THR A C 1
ATOM 2492 O O . THR A 1 315 ? -2.849 11.566 15.466 1.00 93.00 315 THR A O 1
ATOM 2495 N N . THR A 1 316 ? -0.658 11.238 15.844 1.00 94.88 316 THR A N 1
ATOM 2496 C CA . THR A 1 316 ? -0.299 10.917 14.454 1.00 94.88 316 THR A CA 1
ATOM 2497 C C . THR A 1 316 ? -1.035 9.664 13.975 1.00 94.88 316 THR A C 1
ATOM 2499 O O . THR A 1 316 ? -1.663 9.695 12.920 1.00 94.88 316 THR A O 1
ATOM 2502 N N . LEU A 1 317 ? -1.048 8.594 14.779 1.00 95.75 317 LEU A N 1
ATOM 2503 C CA . LEU A 1 317 ? -1.784 7.366 14.468 1.00 95.75 317 LEU A CA 1
ATOM 2504 C C . LEU A 1 317 ? -3.295 7.585 14.422 1.00 95.75 317 LEU A C 1
ATOM 2506 O O . LEU A 1 317 ? -3.934 7.057 13.519 1.00 95.75 317 LEU A O 1
ATOM 2510 N N . ILE A 1 318 ? -3.874 8.379 15.333 1.00 93.19 318 ILE A N 1
ATOM 2511 C CA . ILE A 1 318 ? -5.307 8.720 15.266 1.00 93.19 318 ILE A CA 1
ATOM 2512 C C . ILE A 1 318 ? -5.632 9.366 13.917 1.00 93.19 318 ILE A C 1
ATOM 2514 O O . ILE A 1 318 ? -6.597 8.967 13.270 1.00 93.19 318 ILE A O 1
ATOM 2518 N N . ASN A 1 319 ? -4.822 10.329 13.473 1.00 94.50 319 ASN A N 1
ATOM 2519 C CA . ASN A 1 319 ? -5.051 11.028 12.210 1.00 94.50 319 ASN A CA 1
ATOM 2520 C C . ASN A 1 319 ? -4.872 10.094 11.000 1.00 94.50 319 ASN A C 1
ATOM 2522 O O . ASN A 1 319 ? -5.746 10.052 10.134 1.00 94.50 319 ASN A O 1
ATOM 2526 N N . ALA A 1 320 ? -3.801 9.295 10.971 1.00 96.38 320 ALA A N 1
ATOM 2527 C CA . ALA A 1 320 ? -3.543 8.323 9.907 1.00 96.38 320 ALA A CA 1
ATOM 2528 C C . ALA A 1 320 ? -4.666 7.279 9.797 1.00 96.38 320 ALA A C 1
ATOM 2530 O O . ALA A 1 320 ? -5.204 7.043 8.713 1.00 96.38 320 ALA A O 1
ATOM 2531 N N . LEU A 1 321 ? -5.065 6.686 10.927 1.00 94.44 321 LEU A N 1
ATOM 2532 C CA . LEU A 1 321 ? -6.128 5.683 10.983 1.00 94.44 321 LEU A CA 1
ATOM 2533 C C . LEU A 1 321 ? -7.502 6.301 10.678 1.00 94.44 321 LEU A C 1
ATOM 2535 O O . LEU A 1 321 ? -8.362 5.669 10.081 1.00 94.44 321 LEU A O 1
ATOM 2539 N N . THR A 1 322 ? -7.743 7.558 11.037 1.00 89.75 322 THR A N 1
ATOM 2540 C CA . THR A 1 322 ? -9.017 8.200 10.683 1.00 89.75 322 THR A CA 1
ATOM 2541 C C . THR A 1 322 ? -9.108 8.462 9.180 1.00 89.75 322 THR A C 1
ATOM 2543 O O . THR A 1 322 ? -10.201 8.377 8.623 1.00 89.75 322 THR A O 1
ATOM 2546 N N . GLN A 1 323 ? -7.984 8.726 8.507 1.00 93.25 323 GLN A N 1
ATOM 2547 C CA . GLN A 1 323 ? -7.967 9.148 7.106 1.00 93.25 323 GLN A CA 1
ATOM 2548 C C . GLN A 1 323 ? -7.762 8.010 6.083 1.00 93.25 323 GLN A C 1
ATOM 2550 O O . GLN A 1 323 ? -8.207 8.150 4.952 1.00 93.25 323 GLN A O 1
ATOM 2555 N N . SER A 1 324 ? -7.118 6.893 6.439 1.00 94.56 324 SER A N 1
ATOM 2556 C CA . SER A 1 324 ? -6.767 5.809 5.488 1.00 94.56 324 SER A CA 1
ATOM 2557 C C . SER A 1 324 ? -7.952 4.949 5.049 1.00 94.56 324 SER A C 1
ATOM 2559 O O . SER A 1 324 ? -8.819 4.653 5.855 1.00 94.56 324 SER A O 1
ATOM 2561 N N . ASP A 1 325 ? -7.973 4.409 3.835 1.00 92.81 325 ASP A N 1
ATOM 2562 C CA . ASP A 1 325 ? -9.102 3.581 3.380 1.00 92.81 325 ASP A CA 1
ATOM 2563 C C . ASP A 1 325 ? -9.210 2.244 4.127 1.00 92.81 325 ASP A C 1
ATOM 2565 O O . ASP A 1 325 ? -10.304 1.827 4.502 1.00 92.81 325 ASP A O 1
ATOM 2569 N N . SER A 1 326 ? -8.093 1.541 4.343 1.00 90.12 326 SER A N 1
ATOM 2570 C CA . SER A 1 326 ? -8.142 0.176 4.904 1.00 90.12 326 SER A CA 1
ATOM 2571 C C . SER A 1 326 ? -6.941 -0.219 5.757 1.00 90.12 326 SER A C 1
ATOM 2573 O O . SER A 1 326 ? -7.081 -1.084 6.620 1.00 90.12 326 SER A O 1
ATOM 2575 N N . TYR A 1 327 ? -5.781 0.402 5.547 1.00 95.31 327 TYR A N 1
ATOM 2576 C CA . TYR A 1 327 ? -4.541 0.050 6.233 1.00 95.31 327 TYR A CA 1
ATOM 2577 C C . TYR A 1 327 ? -3.766 1.302 6.630 1.00 95.31 327 TYR A C 1
ATOM 2579 O O . TYR A 1 327 ? -3.807 2.309 5.931 1.00 95.31 327 TYR A O 1
ATOM 2587 N N . VAL A 1 328 ? -3.063 1.207 7.753 1.00 97.06 328 VAL A N 1
ATOM 2588 C CA . VAL A 1 328 ? -1.943 2.065 8.146 1.00 97.06 328 VAL A CA 1
ATOM 2589 C C . VAL A 1 328 ? -0.803 1.127 8.490 1.00 97.06 328 VAL A C 1
ATOM 2591 O O . VAL A 1 328 ? -1.024 0.073 9.093 1.00 97.06 328 VAL A O 1
ATOM 2594 N N . TRP A 1 329 ? 0.417 1.496 8.135 1.00 95.38 329 TRP A N 1
ATOM 2595 C CA . TRP A 1 329 ? 1.589 0.715 8.496 1.00 95.38 329 TRP A CA 1
ATOM 2596 C C . TRP A 1 329 ? 2.488 1.504 9.433 1.00 95.38 329 TRP A C 1
ATOM 2598 O O . TRP A 1 329 ? 2.641 2.719 9.329 1.00 95.38 329 TRP A O 1
ATOM 2608 N N . TYR A 1 330 ? 3.029 0.788 10.406 1.00 93.38 330 TYR A N 1
ATOM 2609 C CA . TYR A 1 330 ? 3.814 1.336 11.491 1.00 93.38 330 TYR A CA 1
ATOM 2610 C C . TYR A 1 330 ? 5.219 0.757 11.417 1.00 93.38 330 TYR A C 1
ATOM 2612 O O . TYR A 1 330 ? 5.402 -0.433 11.670 1.00 93.38 330 TYR A O 1
ATOM 2620 N N . TYR A 1 331 ? 6.191 1.587 11.058 1.00 89.31 331 TYR A N 1
ATOM 2621 C CA . TYR A 1 331 ? 7.574 1.167 10.891 1.00 89.31 331 TYR A CA 1
ATOM 2622 C C . TYR A 1 331 ? 8.420 1.453 12.128 1.00 89.31 331 TYR A C 1
ATOM 2624 O O . TYR A 1 331 ? 8.330 2.529 12.736 1.00 89.31 331 TYR A O 1
ATOM 2632 N N . THR A 1 332 ? 9.278 0.490 12.471 1.00 82.50 332 THR A N 1
ATOM 2633 C CA . THR A 1 332 ? 10.224 0.605 13.582 1.00 82.50 332 THR A CA 1
ATOM 2634 C C . THR A 1 332 ? 11.654 0.328 13.159 1.00 82.50 332 THR A C 1
ATOM 2636 O O . THR A 1 332 ? 11.984 -0.749 12.670 1.00 82.50 332 THR A O 1
ATOM 2639 N N . GLU A 1 333 ? 12.544 1.292 13.399 1.00 70.31 333 GLU A N 1
ATOM 2640 C CA . GLU A 1 333 ? 13.954 1.158 13.004 1.00 70.31 333 GLU A CA 1
ATOM 2641 C C . GLU A 1 333 ? 14.818 0.385 14.009 1.00 70.31 333 GLU A C 1
ATOM 2643 O O . GLU A 1 333 ? 15.682 -0.387 13.604 1.00 70.31 333 GLU A O 1
ATOM 2648 N N . SER A 1 334 ? 14.618 0.579 15.314 1.00 68.00 334 SER A N 1
ATOM 2649 C CA . SER A 1 334 ? 15.408 -0.082 16.379 1.00 68.00 334 SER A CA 1
ATOM 2650 C C . SER A 1 334 ? 14.581 -0.813 17.418 1.00 68.00 334 SER A C 1
ATOM 2652 O O . SER A 1 334 ? 15.127 -1.469 18.299 1.00 68.00 334 SER A O 1
ATOM 2654 N N . ASP A 1 335 ? 13.275 -0.619 17.358 1.00 78.31 335 ASP A N 1
ATOM 2655 C CA . ASP A 1 335 ? 12.363 -0.993 18.419 1.00 78.31 335 ASP A CA 1
ATOM 2656 C C . ASP A 1 335 ? 11.745 -2.338 18.068 1.00 78.31 335 ASP A C 1
ATOM 2658 O O . ASP A 1 335 ? 11.186 -2.518 16.981 1.00 78.31 335 ASP A O 1
ATOM 2662 N N . ASP A 1 336 ? 11.874 -3.279 18.995 1.00 83.06 336 ASP A N 1
ATOM 2663 C CA . ASP A 1 336 ? 11.604 -4.688 18.759 1.00 83.06 336 ASP A CA 1
ATOM 2664 C C . ASP A 1 336 ? 10.272 -5.091 19.400 1.00 83.06 336 ASP A C 1
ATOM 2666 O O . ASP A 1 336 ? 10.205 -5.547 20.542 1.00 83.06 336 ASP A O 1
ATOM 2670 N N . TRP A 1 337 ? 9.182 -4.866 18.666 1.00 88.19 337 TRP A N 1
ATOM 2671 C CA . TRP A 1 337 ? 7.822 -5.159 19.132 1.00 88.19 337 TRP A CA 1
ATOM 2672 C C . TRP A 1 337 ? 7.532 -6.652 19.228 1.00 88.19 337 TRP A C 1
ATOM 2674 O O . TRP A 1 337 ? 6.628 -7.050 19.965 1.00 88.19 337 TRP A O 1
ATOM 2684 N N . ALA A 1 338 ? 8.294 -7.473 18.507 1.00 85.06 338 ALA A N 1
ATOM 2685 C CA . ALA A 1 338 ? 8.173 -8.915 18.577 1.00 85.06 338 ALA A CA 1
ATOM 2686 C C . ALA A 1 338 ? 8.785 -9.500 19.857 1.00 85.06 338 ALA A C 1
ATOM 2688 O O . ALA A 1 338 ? 8.379 -10.586 20.253 1.00 85.06 338 ALA A O 1
ATOM 2689 N N . ILE A 1 339 ? 9.719 -8.813 20.526 1.00 87.56 339 ILE A N 1
ATOM 2690 C CA . ILE A 1 339 ? 10.466 -9.388 21.654 1.00 87.56 339 ILE A CA 1
ATOM 2691 C C . ILE A 1 339 ? 9.925 -8.913 23.016 1.00 87.56 339 ILE A C 1
ATOM 2693 O O . ILE A 1 339 ? 9.783 -7.706 23.248 1.00 87.56 339 ILE A O 1
ATOM 2697 N N . PRO A 1 340 ? 9.677 -9.836 23.972 1.00 87.00 340 PRO A N 1
ATOM 2698 C CA . PRO A 1 340 ? 9.232 -9.485 25.315 1.00 87.00 340 PRO A CA 1
ATOM 2699 C C . PRO A 1 340 ? 10.132 -8.435 25.983 1.00 87.00 340 PRO A C 1
ATOM 2701 O O . PRO A 1 340 ? 11.352 -8.581 26.050 1.00 87.00 340 PRO A O 1
ATOM 2704 N N . GLY A 1 341 ? 9.521 -7.372 26.511 1.00 86.12 341 GLY A N 1
ATOM 2705 C CA . GLY A 1 341 ? 10.212 -6.345 27.299 1.00 86.12 341 GLY A CA 1
ATOM 2706 C C . GLY A 1 341 ? 11.095 -5.374 26.507 1.00 86.12 341 GLY A C 1
ATOM 2707 O O . GLY A 1 341 ? 11.709 -4.500 27.115 1.00 86.12 341 GLY A O 1
ATOM 2708 N N . LYS A 1 342 ? 11.160 -5.477 25.173 1.00 87.25 342 LYS A N 1
ATOM 2709 C CA . LYS A 1 342 ? 11.936 -4.544 24.334 1.00 87.25 342 LYS A CA 1
ATOM 2710 C C . LYS A 1 342 ? 11.180 -3.272 23.958 1.00 87.25 342 LYS A C 1
ATOM 2712 O O . LYS A 1 342 ? 11.805 -2.314 23.513 1.00 87.25 342 LYS A O 1
ATOM 2717 N N . MET A 1 343 ? 9.872 -3.230 24.209 1.00 87.81 343 MET A N 1
ATOM 2718 C CA . MET A 1 343 ? 9.040 -2.048 23.995 1.00 87.81 343 MET A CA 1
ATOM 2719 C C . MET A 1 343 ? 8.612 -1.398 25.308 1.00 87.81 343 MET A C 1
ATOM 2721 O O . MET A 1 343 ? 7.958 -2.055 26.120 1.00 87.81 343 MET A O 1
ATOM 2725 N N . PRO A 1 344 ? 8.910 -0.101 25.526 1.00 90.31 344 PRO A N 1
ATOM 2726 C CA . PRO A 1 344 ? 8.400 0.608 26.690 1.00 90.31 344 PRO A CA 1
ATOM 2727 C C . PRO A 1 344 ? 6.870 0.712 26.656 1.00 90.31 344 PRO A C 1
ATOM 2729 O O . PRO A 1 344 ? 6.291 1.084 25.633 1.00 90.31 344 PRO A O 1
ATOM 2732 N N . GLN A 1 345 ? 6.229 0.472 27.803 1.00 91.94 345 GLN A N 1
ATOM 2733 C CA . GLN A 1 345 ? 4.768 0.397 27.928 1.00 91.94 345 GLN A CA 1
ATOM 2734 C C . GLN A 1 345 ? 4.043 1.636 27.380 1.00 91.94 345 GLN A C 1
ATOM 2736 O O . GLN A 1 345 ? 3.044 1.506 26.687 1.00 91.94 345 GLN A O 1
ATOM 2741 N N . GLN A 1 346 ? 4.601 2.834 27.577 1.00 93.25 346 GLN A N 1
ATOM 2742 C CA . GLN A 1 346 ? 4.035 4.084 27.055 1.00 93.25 346 GLN A CA 1
ATOM 2743 C C . GLN A 1 346 ? 3.822 4.093 25.528 1.00 93.25 346 GLN A C 1
ATOM 2745 O O . GLN A 1 346 ? 2.887 4.727 25.044 1.00 93.25 346 GLN A O 1
ATOM 2750 N N . TRP A 1 347 ? 4.664 3.397 24.755 1.00 92.25 347 TRP A N 1
ATOM 2751 C CA . TRP A 1 347 ? 4.482 3.280 23.305 1.00 92.25 347 TRP A CA 1
ATOM 2752 C C . TRP A 1 347 ? 3.334 2.329 22.974 1.00 92.25 347 TRP A C 1
ATOM 2754 O O . TRP A 1 347 ? 2.497 2.654 22.133 1.00 92.25 347 TRP A O 1
ATOM 2764 N N . ILE A 1 348 ? 3.261 1.194 23.676 1.00 93.19 348 ILE A N 1
ATOM 2765 C CA . ILE A 1 348 ? 2.171 0.217 23.554 1.00 93.19 348 ILE A CA 1
ATOM 2766 C C . ILE A 1 348 ? 0.828 0.880 23.895 1.00 93.19 348 ILE A C 1
ATOM 2768 O O . ILE A 1 348 ? -0.137 0.744 23.138 1.00 93.19 348 ILE A O 1
ATOM 2772 N N . ASP A 1 349 ? 0.778 1.650 24.982 1.00 94.00 349 ASP A N 1
ATOM 2773 C CA . ASP A 1 349 ? -0.416 2.369 25.432 1.00 94.00 349 ASP A CA 1
ATOM 2774 C C . ASP A 1 349 ? -0.854 3.420 24.406 1.00 94.00 349 ASP A C 1
ATOM 2776 O O . ASP A 1 349 ? -2.039 3.519 24.081 1.00 94.00 349 ASP A O 1
ATOM 2780 N N . SER A 1 350 ? 0.096 4.169 23.836 1.00 93.62 350 SER A N 1
ATOM 2781 C CA . SER A 1 350 ? -0.184 5.152 22.786 1.00 93.62 350 SER A CA 1
ATOM 2782 C C . SER A 1 350 ? -0.790 4.526 21.532 1.00 93.62 350 SER A C 1
ATOM 2784 O O . SER A 1 350 ? -1.772 5.058 21.011 1.00 93.62 350 SER A O 1
ATOM 2786 N N . VAL A 1 351 ? -0.247 3.400 21.055 1.00 94.69 351 VAL A N 1
ATOM 2787 C CA . VAL A 1 351 ? -0.788 2.690 19.883 1.00 94.69 351 VAL A CA 1
ATOM 2788 C C . VAL A 1 351 ? -2.172 2.111 20.192 1.00 94.69 351 VAL A C 1
ATOM 2790 O O . VAL A 1 351 ? -3.108 2.292 19.411 1.00 94.69 351 VAL A O 1
ATOM 2793 N N . SER A 1 352 ? -2.329 1.479 21.359 1.00 93.94 352 SER A N 1
ATOM 2794 C CA . SER A 1 352 ? -3.602 0.899 21.808 1.00 93.94 352 SER A CA 1
ATOM 2795 C C . SER A 1 352 ? -4.705 1.956 21.902 1.00 93.94 352 SER A C 1
ATOM 2797 O O . SER A 1 352 ? -5.813 1.758 21.398 1.00 93.94 352 SER A O 1
ATOM 2799 N N . TYR A 1 353 ? -4.389 3.110 22.495 1.00 92.06 353 TYR A N 1
ATOM 2800 C CA . TYR A 1 353 ? -5.310 4.238 22.592 1.00 92.06 353 TYR A CA 1
ATOM 2801 C C . TYR A 1 353 ? -5.680 4.780 21.210 1.00 92.06 353 TYR A C 1
ATOM 2803 O O . TYR A 1 353 ? -6.861 4.986 20.930 1.00 92.06 353 TYR A O 1
ATOM 2811 N N . ALA A 1 354 ? -4.689 4.993 20.338 1.00 93.31 354 ALA A N 1
ATOM 2812 C CA . ALA A 1 354 ? -4.921 5.541 19.007 1.00 93.31 354 ALA A CA 1
ATOM 2813 C C . ALA A 1 354 ? -5.877 4.671 18.183 1.00 93.31 354 ALA A C 1
ATOM 2815 O O . ALA A 1 354 ? -6.811 5.196 17.577 1.00 93.31 354 ALA A O 1
ATOM 2816 N N . LYS A 1 355 ? -5.701 3.345 18.228 1.00 91.62 355 LYS A N 1
ATOM 2817 C CA . LYS A 1 355 ? -6.611 2.399 17.570 1.00 91.62 355 LYS A CA 1
ATOM 2818 C C . LYS A 1 355 ? -8.028 2.453 18.120 1.00 91.62 355 LYS A C 1
ATOM 2820 O O . LYS A 1 355 ? -8.971 2.501 17.339 1.00 91.62 355 LYS A O 1
ATOM 2825 N N . SER A 1 356 ? -8.176 2.474 19.445 1.00 88.12 356 SER A N 1
ATOM 2826 C CA . SER A 1 356 ? -9.492 2.565 20.087 1.00 88.12 356 SER A CA 1
ATOM 2827 C C . SER A 1 356 ? -10.233 3.843 19.673 1.00 88.12 356 SER A C 1
ATOM 2829 O O . SER A 1 356 ? -11.392 3.792 19.263 1.00 88.12 356 SER A O 1
ATOM 2831 N N . VAL A 1 357 ? -9.549 4.993 19.691 1.00 86.50 357 VAL A N 1
ATOM 2832 C CA . VAL A 1 357 ? -10.142 6.273 19.275 1.00 86.50 357 VAL A CA 1
ATOM 2833 C C . VAL A 1 357 ? -10.487 6.286 17.788 1.00 86.50 357 VAL A C 1
ATOM 2835 O O . VAL A 1 357 ? -11.583 6.710 17.435 1.00 86.50 357 VAL A O 1
ATOM 2838 N N . ALA A 1 358 ? -9.597 5.812 16.914 1.00 86.31 358 ALA A N 1
ATOM 2839 C CA . ALA A 1 358 ? -9.855 5.797 15.477 1.00 86.31 358 ALA A CA 1
ATOM 2840 C C . ALA A 1 358 ? -11.044 4.894 15.107 1.00 86.31 358 ALA A C 1
ATOM 2842 O O . ALA A 1 358 ? -11.891 5.303 14.311 1.00 86.31 358 ALA A O 1
ATOM 2843 N N . ALA A 1 359 ? -11.151 3.716 15.732 1.00 80.94 359 ALA A N 1
ATOM 2844 C CA . ALA A 1 359 ? -12.296 2.824 15.559 1.00 80.94 359 ALA A CA 1
ATOM 2845 C C . ALA A 1 359 ? -13.605 3.503 15.995 1.00 80.94 359 ALA A C 1
ATOM 2847 O O . ALA A 1 359 ? -14.576 3.517 15.243 1.00 80.94 359 ALA A O 1
ATOM 2848 N N . ASN A 1 360 ? -13.613 4.152 17.166 1.00 77.50 360 ASN A N 1
ATOM 2849 C CA . ASN A 1 360 ? -14.787 4.879 17.655 1.00 77.50 360 ASN A CA 1
ATOM 2850 C C . ASN A 1 360 ? -15.172 6.053 16.743 1.00 77.50 360 ASN A C 1
ATOM 2852 O O . ASN A 1 360 ? -16.346 6.214 16.419 1.00 77.50 360 ASN A O 1
ATOM 2856 N N . ASN A 1 361 ? -14.199 6.855 16.299 1.00 74.56 361 ASN A N 1
ATOM 2857 C CA . ASN A 1 361 ? -14.446 7.988 15.406 1.00 74.56 361 ASN A CA 1
ATOM 2858 C C . ASN A 1 361 ? -15.080 7.533 14.089 1.00 74.56 361 ASN A C 1
ATOM 2860 O O . ASN A 1 361 ? -16.028 8.162 13.626 1.00 74.56 361 ASN A O 1
ATOM 2864 N N . ARG A 1 362 ? -14.593 6.430 13.506 1.00 66.50 362 ARG A N 1
ATOM 2865 C CA . ARG A 1 362 ? -15.121 5.911 12.240 1.00 66.50 362 ARG A CA 1
ATOM 2866 C C . ARG A 1 362 ? -16.505 5.300 12.373 1.00 66.50 362 ARG A C 1
ATOM 2868 O O . ARG A 1 362 ? -17.365 5.605 11.549 1.00 66.50 362 ARG A O 1
ATOM 2875 N N . CYS A 1 363 ? -16.742 4.535 13.434 1.00 60.31 363 CYS A N 1
ATOM 2876 C CA . CYS A 1 363 ? -18.070 4.027 13.760 1.00 60.31 363 CYS A CA 1
ATOM 2877 C C . CYS A 1 363 ? -19.079 5.168 13.955 1.00 60.31 363 CYS A C 1
ATOM 2879 O O . CYS A 1 363 ? -20.205 5.095 13.477 1.00 60.31 363 CYS A O 1
ATOM 2881 N N . LEU A 1 364 ? -18.682 6.263 14.611 1.00 55.81 364 LEU A N 1
ATOM 2882 C CA . LEU A 1 364 ? -19.542 7.440 14.741 1.00 55.81 364 LEU A CA 1
ATOM 2883 C C . LEU A 1 364 ? -19.773 8.121 13.390 1.00 55.81 364 LEU A C 1
ATOM 2885 O O . LEU A 1 364 ? -20.907 8.469 13.081 1.00 55.81 364 LEU A O 1
ATOM 2889 N N . THR A 1 365 ? -18.743 8.274 12.550 1.00 53.00 365 THR A N 1
ATOM 2890 C CA . THR A 1 365 ? -18.936 8.837 11.207 1.00 53.00 365 THR A CA 1
ATOM 2891 C C . THR A 1 365 ? -19.768 7.945 10.301 1.00 53.00 365 THR A C 1
ATOM 2893 O O . THR A 1 365 ? -20.464 8.499 9.473 1.00 53.00 365 THR A O 1
ATOM 2896 N N . SER A 1 366 ? -19.763 6.614 10.432 1.00 47.41 366 SER A N 1
ATOM 2897 C CA . SER A 1 366 ? -20.644 5.748 9.636 1.00 47.41 366 SER A CA 1
ATOM 2898 C C . SER A 1 366 ? -22.102 5.826 10.101 1.00 47.41 366 SER A C 1
ATOM 2900 O O . SER A 1 366 ? -22.997 5.803 9.262 1.00 47.41 366 SER A O 1
ATOM 2902 N N . ILE A 1 367 ? -22.340 6.037 11.402 1.00 44.47 367 ILE A N 1
ATOM 2903 C CA . ILE A 1 367 ? -23.671 6.323 11.974 1.00 44.47 367 ILE A CA 1
ATOM 2904 C C . ILE A 1 367 ? -24.171 7.730 11.582 1.00 44.47 367 ILE A C 1
ATOM 2906 O O . ILE A 1 367 ? -25.369 7.939 11.413 1.00 44.47 367 ILE A O 1
ATOM 2910 N N . VAL A 1 368 ? -23.271 8.706 11.418 1.00 43.53 368 VAL A N 1
ATOM 2911 C CA . VAL A 1 368 ? -23.619 10.077 10.988 1.00 43.53 368 VAL A CA 1
ATOM 2912 C C . VAL A 1 368 ? -23.654 10.209 9.456 1.00 43.53 368 VAL A C 1
ATOM 2914 O O . VAL A 1 368 ? -24.437 10.983 8.918 1.00 43.53 368 VAL A O 1
ATOM 2917 N N . ALA A 1 369 ? -22.867 9.427 8.711 1.00 40.84 369 ALA A N 1
ATOM 2918 C CA . ALA A 1 369 ? -22.851 9.418 7.244 1.00 40.84 369 ALA A CA 1
ATOM 2919 C C . ALA A 1 369 ? -24.114 8.788 6.646 1.00 40.84 369 ALA A C 1
ATOM 2921 O O . ALA A 1 369 ? -24.426 9.044 5.483 1.00 40.84 369 ALA A O 1
ATOM 2922 N N . THR A 1 370 ? -24.877 8.031 7.439 1.00 41.78 370 THR A N 1
ATOM 2923 C CA . THR A 1 370 ? -26.256 7.672 7.093 1.00 41.78 370 THR A CA 1
ATOM 2924 C C . THR A 1 370 ? -27.232 8.853 7.171 1.00 41.78 370 THR A C 1
ATOM 2926 O O . THR A 1 370 ? -28.348 8.710 6.684 1.00 41.78 370 THR A O 1
ATOM 2929 N N . ASP A 1 371 ? -26.815 10.015 7.690 1.00 42.38 371 ASP A N 1
ATOM 2930 C CA . ASP A 1 371 ? -27.664 11.205 7.865 1.00 42.38 371 ASP A CA 1
ATOM 2931 C C . ASP A 1 371 ? -27.122 12.486 7.174 1.00 42.38 371 ASP A C 1
ATOM 2933 O O . ASP A 1 371 ? -27.891 13.401 6.901 1.00 42.38 371 ASP A O 1
ATOM 2937 N N . GLU A 1 372 ? -25.834 12.573 6.788 1.00 42.47 372 GLU A N 1
ATOM 2938 C CA . GLU A 1 372 ? -25.274 13.808 6.183 1.00 42.47 372 GLU A CA 1
ATOM 2939 C C . GLU A 1 372 ? -24.261 13.637 5.021 1.00 42.47 372 GLU A C 1
ATOM 2941 O O . GLU A 1 372 ? -23.307 14.408 4.886 1.00 42.47 372 GLU A O 1
ATOM 2946 N N . GLN A 1 373 ? -24.485 12.735 4.059 1.00 48.72 373 GLN A N 1
ATOM 2947 C CA . GLN A 1 373 ? -24.076 13.095 2.686 1.00 48.72 373 GLN A CA 1
ATOM 2948 C C . GLN A 1 373 ? -25.120 14.069 2.145 1.00 48.72 373 GLN A C 1
ATOM 2950 O O . GLN A 1 373 ? -26.156 13.630 1.654 1.00 48.72 373 GLN A O 1
ATOM 2955 N N . LYS A 1 374 ? -24.865 15.377 2.311 1.00 50.31 374 LYS A N 1
ATOM 2956 C CA . LYS A 1 374 ? -25.760 16.493 1.956 1.00 50.31 374 LYS A CA 1
ATOM 2957 C C . LYS A 1 374 ? -26.434 16.298 0.596 1.00 50.31 374 LYS A C 1
ATOM 2959 O O . LYS A 1 374 ? -25.926 16.709 -0.445 1.00 50.31 374 LYS A O 1
ATOM 2964 N N . PHE A 1 375 ? -27.620 15.710 0.643 1.00 67.88 375 PHE A N 1
ATOM 2965 C CA . PHE A 1 375 ? -28.622 15.776 -0.395 1.00 67.88 375 PHE A CA 1
ATOM 2966 C C . PHE A 1 375 ? -29.106 17.229 -0.428 1.00 67.88 375 PHE A C 1
ATOM 2968 O O . PHE A 1 375 ? -29.731 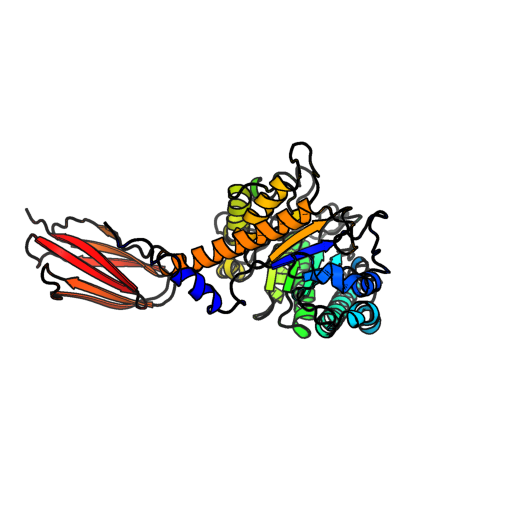17.691 0.522 1.00 67.88 375 PHE A O 1
ATOM 2975 N N . LYS A 1 376 ? -28.700 17.988 -1.451 1.00 79.31 376 LYS A N 1
ATOM 2976 C CA . LYS A 1 376 ? -28.996 19.419 -1.576 1.00 79.31 376 LYS A CA 1
ATOM 2977 C C . LYS A 1 376 ? -29.905 19.648 -2.777 1.00 79.31 376 LYS A C 1
ATOM 2979 O O . LYS A 1 376 ? -29.583 19.200 -3.878 1.00 79.31 376 LYS A O 1
ATOM 2984 N N . VAL A 1 377 ? -31.004 20.362 -2.551 1.00 87.94 377 VAL A N 1
ATOM 2985 C CA . VAL A 1 377 ? -31.916 20.849 -3.588 1.00 87.94 377 VAL A CA 1
ATOM 2986 C C . VAL A 1 377 ? -31.928 22.370 -3.514 1.00 87.94 377 VAL A C 1
ATOM 2988 O O . VAL A 1 377 ? -32.206 22.937 -2.465 1.00 87.94 377 VAL A O 1
ATOM 2991 N N . ASP A 1 378 ? -31.614 23.032 -4.622 1.00 91.62 378 ASP A N 1
ATOM 2992 C CA . ASP A 1 378 ? -31.678 24.488 -4.735 1.00 91.62 378 ASP A CA 1
ATOM 2993 C C . ASP A 1 378 ? -32.884 24.881 -5.596 1.00 91.62 378 ASP A C 1
ATOM 2995 O O . ASP A 1 378 ? -33.084 24.320 -6.672 1.00 91.62 378 ASP A O 1
ATOM 2999 N N . ILE A 1 379 ? -33.678 25.859 -5.152 1.00 94.38 379 ILE A N 1
ATOM 3000 C CA . ILE A 1 379 ? -34.819 26.390 -5.913 1.00 94.38 379 ILE A CA 1
ATOM 3001 C C . ILE A 1 379 ? -34.607 27.884 -6.131 1.00 94.38 379 ILE A C 1
ATOM 3003 O O . ILE A 1 379 ? -34.612 28.655 -5.170 1.00 94.38 379 ILE A O 1
ATOM 3007 N N . TYR A 1 380 ? -34.438 28.305 -7.385 1.00 92.31 380 TYR A N 1
ATOM 3008 C CA . TYR A 1 380 ? -34.161 29.705 -7.704 1.00 92.31 380 TYR A CA 1
ATOM 3009 C C . TYR A 1 380 ? -34.907 30.195 -8.958 1.00 92.31 380 TYR A C 1
ATOM 3011 O O . TYR A 1 380 ? -34.870 29.513 -9.980 1.00 92.31 380 TYR A O 1
ATOM 3019 N N . PRO A 1 381 ? -35.542 31.384 -8.929 1.00 90.44 381 PRO A N 1
ATOM 3020 C CA . PRO A 1 381 ? -35.722 32.256 -7.765 1.00 90.44 381 PRO A CA 1
ATOM 3021 C C . PRO A 1 381 ? -36.734 31.698 -6.751 1.00 90.44 381 PRO A C 1
ATOM 3023 O O . PRO A 1 381 ? -37.695 31.027 -7.118 1.00 90.44 381 PRO A O 1
ATOM 3026 N N . ASN A 1 382 ? -36.524 31.993 -5.470 1.00 89.44 382 ASN A N 1
ATOM 3027 C CA . ASN A 1 382 ? -37.479 31.744 -4.390 1.00 89.44 382 ASN A CA 1
ATOM 3028 C C . ASN A 1 382 ? -37.358 32.887 -3.357 1.00 89.44 382 ASN A C 1
ATOM 3030 O O . ASN A 1 382 ? -36.306 32.987 -2.722 1.00 89.44 382 ASN A O 1
ATOM 3034 N N . PRO A 1 383 ? -38.363 33.771 -3.187 1.00 92.31 383 PRO A N 1
ATOM 3035 C CA . PRO A 1 383 ? -39.713 33.713 -3.757 1.00 92.31 383 PRO A CA 1
ATOM 3036 C C . PRO A 1 383 ? -39.773 33.772 -5.289 1.00 92.31 383 PRO A C 1
ATOM 3038 O O . PRO A 1 383 ? -38.945 34.413 -5.931 1.00 92.31 383 PRO A O 1
ATOM 3041 N N . SER A 1 384 ? -40.768 33.102 -5.864 1.00 92.69 384 SER A N 1
ATOM 3042 C CA . SER A 1 384 ? -41.031 33.038 -7.300 1.00 92.69 384 SER A CA 1
ATOM 3043 C C . SER A 1 384 ? -42.212 33.923 -7.686 1.00 92.69 384 SER A C 1
ATOM 3045 O O . SER A 1 384 ? -43.249 33.906 -7.023 1.00 92.69 384 SER A O 1
ATOM 3047 N N . ASN A 1 385 ? -42.065 34.670 -8.781 1.00 88.25 385 ASN A N 1
ATOM 3048 C CA . ASN A 1 385 ? -43.155 35.451 -9.374 1.00 88.25 385 ASN A CA 1
ATOM 3049 C C . ASN A 1 385 ? -43.904 34.639 -10.453 1.00 88.25 385 ASN A C 1
ATOM 3051 O O . ASN A 1 385 ? -45.126 34.691 -10.546 1.00 88.25 385 ASN A O 1
ATOM 3055 N N . GLN A 1 386 ? -43.192 33.831 -11.246 1.00 89.00 386 GLN A N 1
ATOM 3056 C CA . GLN A 1 386 ? -43.781 33.072 -12.362 1.00 89.00 386 GLN A CA 1
ATOM 3057 C C . GLN A 1 386 ? -43.186 31.670 -12.487 1.00 89.00 386 GLN A C 1
ATOM 3059 O O . GLN A 1 386 ? -43.926 30.693 -12.520 1.00 89.00 386 GLN A O 1
ATOM 3064 N N . SER A 1 387 ? -41.859 31.557 -12.515 1.00 92.88 387 SER A N 1
ATOM 3065 C CA . SER A 1 387 ? -41.161 30.281 -12.661 1.00 92.88 387 SER A CA 1
ATOM 3066 C C . SER A 1 387 ? -39.876 30.233 -11.842 1.00 92.88 387 SER A C 1
ATOM 3068 O O . SER A 1 387 ? -39.267 31.268 -11.566 1.00 92.88 387 SER A O 1
ATOM 3070 N N . SER A 1 388 ? -39.442 29.022 -11.506 1.00 94.62 388 SER A N 1
ATOM 3071 C CA . SER A 1 388 ? -38.186 28.739 -10.807 1.00 94.62 388 SER A CA 1
ATOM 3072 C C . SER A 1 388 ? -37.498 27.517 -11.398 1.00 94.62 388 SER A C 1
ATOM 3074 O O . SER A 1 388 ? -38.132 26.711 -12.070 1.00 94.62 388 SER A O 1
ATOM 3076 N N . VAL A 1 389 ? -36.206 27.361 -11.140 1.00 94.50 389 VAL A N 1
ATOM 3077 C CA . VAL A 1 389 ? -35.428 26.171 -11.490 1.00 94.50 389 VAL A CA 1
ATOM 3078 C C . VAL A 1 389 ? -35.114 25.407 -10.214 1.00 94.50 389 VAL A C 1
ATOM 3080 O O . VAL A 1 389 ? -34.603 25.989 -9.257 1.00 94.50 389 VAL A O 1
ATOM 3083 N N . ILE A 1 390 ? -35.416 24.111 -10.209 1.00 95.81 390 ILE A N 1
ATOM 3084 C CA . ILE A 1 390 ? -35.073 23.175 -9.137 1.00 95.81 390 ILE A CA 1
ATOM 3085 C C . ILE A 1 390 ? -33.804 22.437 -9.568 1.00 95.81 390 ILE A C 1
ATOM 3087 O O . ILE A 1 390 ? -33.822 21.735 -10.577 1.00 95.81 390 ILE A O 1
ATOM 3091 N N . SER A 1 391 ? -32.709 22.604 -8.829 1.00 90.56 391 SER A N 1
ATOM 3092 C CA . SER A 1 391 ? -31.400 22.010 -9.129 1.00 90.56 391 SER A CA 1
ATOM 3093 C C . SER A 1 391 ? -31.008 20.987 -8.068 1.00 90.56 391 SER A C 1
ATOM 3095 O O . SER A 1 391 ? -31.141 21.259 -6.875 1.00 90.56 391 SER A O 1
ATOM 3097 N N . TYR A 1 392 ? -30.515 19.823 -8.489 1.00 90.44 392 TYR A N 1
ATOM 3098 C CA . TYR A 1 392 ? -30.094 18.737 -7.596 1.00 90.44 392 TYR A CA 1
ATOM 3099 C C . TYR A 1 392 ? -29.021 17.857 -8.245 1.00 90.44 392 TYR A C 1
ATOM 3101 O O . TYR A 1 392 ? -28.849 17.858 -9.463 1.00 90.44 392 TYR A O 1
ATOM 3109 N N . GLN A 1 393 ? -28.286 17.104 -7.423 1.00 83.31 393 GLN A N 1
ATOM 3110 C CA . GLN A 1 393 ? -27.202 16.225 -7.866 1.00 83.31 393 GLN A CA 1
ATOM 3111 C C . GLN A 1 393 ? -27.531 14.761 -7.561 1.00 83.31 393 GLN A C 1
ATOM 3113 O O . GLN A 1 393 ? -27.886 14.417 -6.433 1.00 83.31 393 GLN A O 1
ATOM 3118 N N . LEU A 1 394 ? -27.341 13.889 -8.550 1.00 82.75 394 LEU A N 1
ATOM 3119 C CA . LEU A 1 394 ? -27.431 12.439 -8.413 1.00 82.75 394 LEU A CA 1
ATOM 3120 C C . LEU A 1 394 ? -26.033 11.820 -8.371 1.00 82.75 394 LEU A C 1
ATOM 3122 O O . LEU A 1 394 ? -25.243 12.000 -9.296 1.00 82.75 394 LEU A O 1
ATOM 3126 N N . ILE A 1 395 ? -25.737 11.068 -7.307 1.00 77.62 395 ILE A N 1
ATOM 3127 C CA . ILE A 1 395 ? -24.475 10.316 -7.169 1.00 77.62 395 ILE A CA 1
ATOM 3128 C C . ILE A 1 395 ? -24.502 9.052 -8.042 1.00 77.62 395 ILE A C 1
ATOM 3130 O O . ILE A 1 395 ? -23.507 8.710 -8.669 1.00 77.62 395 ILE A O 1
ATOM 3134 N N . ASN A 1 396 ? -25.656 8.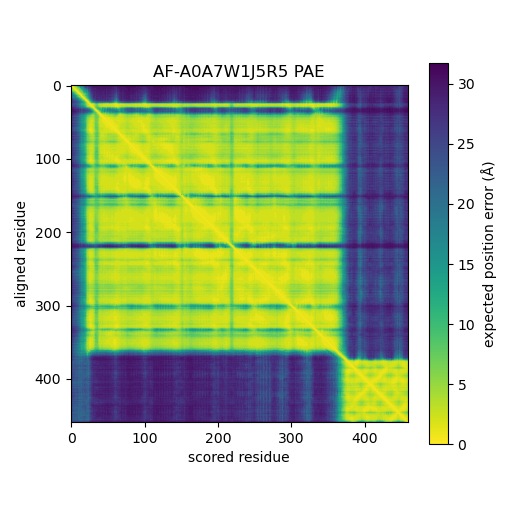383 -8.103 1.00 77.94 396 ASN A N 1
ATOM 3135 C CA . ASN A 1 396 ? -25.897 7.166 -8.876 1.00 77.94 396 ASN A CA 1
ATOM 3136 C C . ASN A 1 396 ? -27.186 7.320 -9.690 1.00 77.94 396 ASN A C 1
ATOM 3138 O O . ASN A 1 396 ? -28.045 8.132 -9.332 1.00 77.94 396 ASN A O 1
ATOM 3142 N N . ASN A 1 397 ? -27.364 6.486 -10.717 1.00 85.25 397 ASN A N 1
ATOM 3143 C CA . ASN A 1 397 ? -28.637 6.377 -11.431 1.00 85.25 397 ASN A CA 1
ATOM 3144 C C . ASN A 1 397 ? -29.760 6.056 -10.431 1.00 85.25 397 ASN A C 1
ATOM 3146 O O . ASN A 1 397 ? -29.638 5.098 -9.668 1.00 85.25 397 ASN A O 1
ATOM 3150 N N . SER A 1 398 ? -30.806 6.881 -10.393 1.00 86.19 398 SER A N 1
ATOM 3151 C CA . SER A 1 398 ? -31.814 6.860 -9.325 1.00 86.19 398 SER A CA 1
ATOM 3152 C C . SER A 1 398 ? -33.208 7.192 -9.855 1.00 86.19 398 SER A C 1
ATOM 3154 O O . SER A 1 398 ? -33.346 8.000 -10.772 1.00 86.19 398 SER A O 1
ATOM 3156 N N . GLU A 1 399 ? -34.238 6.618 -9.232 1.00 91.44 399 GLU A N 1
ATOM 3157 C CA . GLU A 1 399 ? -35.620 7.090 -9.380 1.00 91.44 399 GLU A CA 1
ATOM 3158 C C . GLU A 1 399 ? -35.771 8.419 -8.628 1.00 91.44 399 GLU A C 1
ATOM 3160 O O . GLU A 1 399 ? -35.411 8.515 -7.448 1.00 91.44 399 GLU A O 1
ATOM 3165 N N . VAL A 1 400 ? -36.293 9.436 -9.314 1.00 93.44 400 VAL A N 1
ATOM 3166 C CA . VAL A 1 400 ? -36.502 10.794 -8.804 1.00 93.44 400 VAL A CA 1
ATOM 3167 C C . VAL A 1 400 ? -37.990 11.120 -8.847 1.00 93.44 400 VAL A C 1
ATOM 3169 O O . VAL A 1 400 ? -38.607 11.042 -9.909 1.00 93.44 400 VAL A O 1
ATOM 3172 N N . LYS A 1 401 ? -38.563 11.534 -7.710 1.00 95.81 401 LYS A N 1
ATOM 3173 C CA . LYS A 1 401 ? -39.931 12.071 -7.619 1.00 95.81 401 LYS A CA 1
ATOM 3174 C C . LYS A 1 401 ? -39.901 13.485 -7.079 1.00 95.81 401 LYS A C 1
ATOM 3176 O O . LYS A 1 401 ? -39.312 13.724 -6.031 1.00 95.81 401 LYS A O 1
ATOM 3181 N N . ILE A 1 402 ? -40.547 14.413 -7.768 1.00 96.56 402 ILE A N 1
ATOM 3182 C CA . ILE A 1 402 ? -40.639 15.811 -7.347 1.00 96.56 402 ILE A CA 1
ATOM 3183 C C . ILE A 1 402 ? -42.107 16.202 -7.348 1.00 96.56 402 ILE A C 1
ATOM 3185 O O . ILE A 1 402 ? -42.749 16.148 -8.394 1.00 96.56 402 ILE A O 1
ATOM 3189 N N . SER A 1 403 ? -42.622 16.623 -6.197 1.00 97.06 403 SER A N 1
ATOM 3190 C CA . SER A 1 403 ? -44.023 17.014 -6.013 1.00 97.06 403 SER A CA 1
ATOM 3191 C C . SER A 1 403 ? -44.133 18.310 -5.209 1.00 97.06 403 SER A C 1
ATOM 3193 O O . SER A 1 403 ? -43.274 18.628 -4.389 1.00 97.06 403 SER A O 1
ATOM 3195 N N . VAL A 1 404 ? -45.211 19.058 -5.429 1.00 96.81 404 VAL A N 1
ATOM 3196 C CA . VAL A 1 404 ? -45.543 20.304 -4.732 1.00 96.81 404 VAL A CA 1
ATOM 3197 C C . VAL A 1 404 ? -46.744 20.063 -3.824 1.00 96.81 404 VAL A C 1
ATOM 3199 O O . VAL A 1 404 ? -47.751 19.494 -4.251 1.00 96.81 404 VAL A O 1
ATOM 3202 N N . TYR A 1 405 ? -46.647 20.541 -2.589 1.00 96.81 405 TYR A N 1
ATOM 3203 C CA . TYR A 1 405 ? -47.651 20.398 -1.541 1.00 96.81 405 TYR A CA 1
ATOM 3204 C C . TYR A 1 405 ? -48.108 21.763 -1.023 1.00 96.81 405 TYR A C 1
ATOM 3206 O O . TYR A 1 405 ? -47.332 22.725 -0.991 1.00 96.81 405 TYR A O 1
ATOM 3214 N N . ASP A 1 406 ? -49.368 21.842 -0.602 1.00 93.44 406 ASP A N 1
ATOM 3215 C CA . ASP A 1 406 ? -49.901 22.997 0.123 1.00 93.44 406 ASP A CA 1
ATOM 3216 C C . ASP A 1 406 ? -49.580 22.945 1.634 1.00 93.44 406 ASP A C 1
ATOM 3218 O O . ASP A 1 406 ? -48.959 22.006 2.138 1.00 93.44 406 ASP A O 1
ATOM 3222 N N . LEU A 1 407 ? -50.008 23.970 2.379 1.00 91.31 407 LEU A N 1
ATOM 3223 C CA . LEU A 1 407 ? -49.810 24.074 3.834 1.00 91.31 407 LEU A CA 1
ATOM 3224 C C . LEU A 1 407 ? -50.488 22.957 4.644 1.00 91.31 407 LEU A C 1
ATOM 3226 O O . LEU A 1 407 ? -50.109 22.735 5.792 1.00 91.31 407 LEU A O 1
ATOM 3230 N N . LEU A 1 408 ? -51.489 22.279 4.077 1.00 91.25 408 LEU A N 1
ATOM 3231 C CA . LEU A 1 408 ? -52.191 21.164 4.715 1.00 91.25 408 LEU A CA 1
ATOM 3232 C C . LEU A 1 408 ? -51.539 19.814 4.379 1.00 91.25 408 LEU A C 1
ATOM 3234 O O . LEU A 1 408 ? -52.030 18.775 4.816 1.00 91.25 408 LEU A O 1
ATOM 3238 N N . GLY A 1 409 ? -50.441 19.816 3.614 1.00 87.88 409 GLY A N 1
ATOM 3239 C CA . GLY A 1 409 ? -49.743 18.609 3.186 1.00 87.88 409 GLY A CA 1
ATOM 3240 C C . GLY A 1 409 ? -50.456 17.861 2.061 1.00 87.88 409 GLY A C 1
ATOM 3241 O O . GLY A 1 409 ? -50.149 16.695 1.818 1.00 87.88 409 GLY A O 1
ATOM 3242 N N . LYS A 1 410 ? -51.402 18.498 1.361 1.00 92.69 410 LYS A N 1
ATOM 3243 C CA . LYS A 1 410 ? -52.038 17.910 0.180 1.00 92.69 410 LYS A CA 1
ATOM 3244 C C . LYS A 1 410 ? -51.128 18.093 -1.031 1.00 92.69 410 LYS A C 1
ATOM 3246 O O . LYS A 1 410 ? -50.687 19.207 -1.307 1.00 92.69 410 LYS A O 1
ATOM 3251 N N . GLU A 1 411 ? -50.875 17.013 -1.773 1.00 95.19 411 GLU A N 1
ATOM 3252 C CA . GLU A 1 411 ? -50.180 17.089 -3.063 1.00 95.19 411 GLU A CA 1
ATOM 3253 C C . GLU A 1 411 ? -51.062 17.839 -4.067 1.00 95.19 411 GLU A C 1
ATOM 3255 O O . GLU A 1 411 ? -52.203 17.447 -4.325 1.00 95.19 411 GLU A O 1
ATOM 3260 N N . ILE A 1 412 ? -50.541 18.935 -4.612 1.00 95.81 412 ILE A N 1
ATOM 3261 C CA . ILE A 1 412 ? -51.257 19.786 -5.569 1.00 95.81 412 ILE A CA 1
ATOM 3262 C C . ILE A 1 412 ? -50.668 19.710 -6.979 1.00 95.81 412 ILE A C 1
ATOM 3264 O O . ILE A 1 412 ? -51.338 20.102 -7.933 1.00 95.81 412 ILE A O 1
ATOM 3268 N N . MET A 1 413 ? -49.434 19.217 -7.127 1.00 93.81 413 MET A N 1
ATOM 3269 C CA . MET A 1 413 ? -48.769 19.063 -8.421 1.00 93.81 413 MET A CA 1
ATOM 3270 C C . MET A 1 413 ? -47.641 18.031 -8.339 1.00 93.81 413 MET A C 1
ATOM 3272 O O . MET A 1 413 ? -46.892 18.023 -7.367 1.00 93.81 413 MET A O 1
ATOM 3276 N N . LYS A 1 414 ? -47.468 17.223 -9.387 1.00 95.69 414 LYS A N 1
ATOM 3277 C CA . LYS A 1 414 ? -46.297 16.361 -9.592 1.00 95.69 414 LYS A CA 1
ATOM 3278 C C . LYS A 1 414 ? -45.465 16.929 -10.742 1.00 95.69 414 LYS A C 1
ATOM 3280 O O . LYS A 1 414 ? -46.010 17.195 -11.809 1.00 95.69 414 LYS A O 1
ATOM 3285 N N . LEU A 1 415 ? -44.176 17.157 -10.502 1.00 95.25 415 LEU A N 1
ATOM 3286 C CA . LEU A 1 415 ? -43.239 17.790 -11.436 1.00 95.25 415 LEU A CA 1
ATOM 3287 C C . LEU A 1 415 ? -42.330 16.778 -12.147 1.00 95.25 415 LEU A C 1
ATOM 3289 O O . LEU A 1 415 ? -41.988 16.993 -13.305 1.00 95.25 415 LEU A O 1
ATOM 3293 N N . ALA A 1 416 ? -41.943 15.692 -11.474 1.00 93.94 416 ALA A N 1
ATOM 3294 C CA . ALA A 1 416 ? -41.143 14.612 -12.054 1.00 93.94 416 ALA A CA 1
ATOM 3295 C C . ALA A 1 416 ? -41.432 13.277 -11.351 1.00 93.94 416 ALA A C 1
ATOM 3297 O O . ALA A 1 416 ? -41.691 13.263 -10.146 1.00 93.94 416 ALA A O 1
ATOM 3298 N N . GLU A 1 417 ? -41.376 12.173 -12.095 1.00 95.00 417 GLU A N 1
ATOM 3299 C CA . GLU A 1 417 ? -41.385 10.796 -11.581 1.00 95.00 417 GLU A CA 1
ATOM 3300 C C . GLU A 1 417 ? -40.744 9.873 -12.624 1.00 95.00 417 GLU A C 1
ATOM 3302 O O . GLU A 1 417 ? -41.420 9.309 -13.481 1.00 95.00 417 GLU A O 1
ATOM 3307 N N . GLU A 1 418 ? -39.417 9.783 -12.602 1.00 92.62 418 GLU A N 1
ATOM 3308 C CA . GLU A 1 418 ? -38.654 9.057 -13.621 1.00 92.62 418 GLU A CA 1
ATOM 3309 C C . GLU A 1 418 ? -37.287 8.589 -13.107 1.00 92.62 418 GLU A C 1
ATOM 3311 O O . GLU A 1 418 ? -36.787 9.056 -12.083 1.00 92.62 418 GLU A O 1
ATOM 3316 N N . ASN A 1 419 ? -36.668 7.656 -13.835 1.00 91.75 419 ASN A N 1
ATOM 3317 C CA . ASN A 1 419 ? -35.291 7.237 -13.588 1.00 91.75 419 ASN A CA 1
ATOM 3318 C C . ASN A 1 419 ? -34.323 8.170 -14.318 1.00 91.75 419 ASN A C 1
ATOM 3320 O O . ASN A 1 419 ? -34.405 8.315 -15.536 1.00 91.75 419 ASN A O 1
ATOM 3324 N N . GLN A 1 420 ? -33.374 8.745 -13.585 1.00 90.69 420 GLN A N 1
ATOM 3325 C CA . GLN A 1 420 ? -32.373 9.664 -14.120 1.00 90.69 420 GLN A CA 1
ATOM 3326 C C . GLN A 1 420 ? -30.955 9.141 -13.877 1.00 90.69 420 GLN A C 1
ATOM 3328 O O . GLN A 1 420 ? -30.684 8.453 -12.890 1.00 90.69 420 GLN A O 1
ATOM 3333 N N . ASN A 1 421 ? -30.036 9.466 -14.789 1.00 89.81 421 ASN A N 1
ATOM 3334 C CA . ASN A 1 421 ? -28.629 9.074 -14.682 1.00 89.81 421 ASN A CA 1
ATOM 3335 C C . ASN A 1 421 ? -27.880 9.911 -13.632 1.00 89.81 421 ASN A C 1
ATOM 3337 O O . ASN A 1 421 ? -28.272 11.037 -13.335 1.00 89.81 421 ASN A O 1
ATOM 3341 N N . ALA A 1 422 ? -26.770 9.392 -13.105 1.00 85.06 422 ALA A N 1
ATOM 3342 C CA . ALA A 1 422 ? -25.867 10.154 -12.241 1.00 85.06 422 ALA A CA 1
ATOM 3343 C C . ALA A 1 422 ? -25.402 11.463 -12.915 1.00 85.06 422 ALA A C 1
ATOM 3345 O O . ALA A 1 422 ? -25.145 11.492 -14.120 1.00 85.06 422 ALA A O 1
ATOM 3346 N N . GLY A 1 423 ? -25.281 12.544 -12.141 1.00 83.94 423 GLY A N 1
ATOM 3347 C CA . GLY A 1 423 ? -24.943 13.876 -12.648 1.00 83.94 423 GLY A CA 1
ATOM 3348 C C . GLY A 1 423 ? -25.775 14.999 -12.028 1.00 83.94 423 GLY A C 1
ATOM 3349 O O . GLY A 1 423 ? -26.571 14.773 -11.117 1.00 83.94 423 GLY A O 1
ATOM 3350 N N . GLY A 1 424 ? -25.549 16.227 -12.497 1.00 87.00 424 GLY A N 1
ATOM 3351 C CA . GLY A 1 424 ? -26.330 17.398 -12.096 1.00 87.00 424 GLY A CA 1
ATOM 3352 C C . GLY A 1 424 ? -27.582 17.543 -12.956 1.00 87.00 424 GLY A C 1
ATOM 3353 O O . GLY A 1 424 ? -27.507 17.396 -14.174 1.00 87.00 424 GLY A O 1
ATOM 3354 N N . HIS A 1 425 ? -28.710 17.856 -12.322 1.00 92.31 425 HIS A N 1
ATOM 3355 C CA . HIS A 1 425 ? -30.018 17.970 -12.965 1.00 92.31 425 HIS A CA 1
ATOM 3356 C C . HIS A 1 425 ? -30.676 19.305 -12.648 1.00 92.31 425 HIS A C 1
ATOM 3358 O O . HIS A 1 425 ? -30.491 19.870 -11.567 1.00 92.31 425 HIS A O 1
ATOM 3364 N N . GLN A 1 426 ? -31.458 19.797 -13.606 1.00 93.56 426 GLN A N 1
ATOM 3365 C CA . GLN A 1 426 ? -32.245 21.019 -13.483 1.00 93.56 426 GLN A CA 1
ATOM 3366 C C . GLN A 1 426 ? -33.649 20.781 -14.030 1.00 93.56 426 GLN A C 1
ATOM 3368 O O . GLN A 1 426 ? -33.812 20.282 -15.142 1.00 93.56 426 GLN A O 1
ATOM 3373 N N . LEU A 1 427 ? -34.659 21.166 -13.253 1.00 94.94 427 LEU A N 1
ATOM 3374 C CA . LEU A 1 427 ? -36.063 21.087 -13.635 1.00 94.94 427 LEU A CA 1
ATOM 3375 C C . LEU A 1 427 ? -36.683 22.484 -13.627 1.00 94.94 427 LEU A C 1
ATOM 3377 O O . LEU A 1 427 ? -36.676 23.168 -12.602 1.00 94.94 427 LEU A O 1
ATOM 3381 N N . ASN A 1 428 ? -37.256 22.892 -14.757 1.00 94.75 428 ASN A N 1
ATOM 3382 C CA . ASN A 1 428 ? -38.022 24.131 -14.845 1.00 94.75 428 ASN A CA 1
ATOM 3383 C C . ASN A 1 428 ? -39.397 23.937 -14.198 1.00 94.75 428 ASN A C 1
ATOM 3385 O O . ASN A 1 428 ? -40.166 23.067 -14.599 1.00 94.75 428 ASN A O 1
ATOM 3389 N N . PHE A 1 429 ? -39.722 24.778 -13.224 1.00 94.81 429 PHE A N 1
ATOM 3390 C CA . PHE A 1 429 ? -40.980 24.766 -12.495 1.00 94.81 429 PHE A CA 1
ATOM 3391 C C . PHE A 1 429 ? -41.788 26.032 -12.800 1.00 94.81 429 PHE A C 1
ATOM 3393 O O . PHE A 1 429 ? -41.394 27.136 -12.425 1.00 94.81 429 PHE A O 1
ATOM 3400 N N . ASN A 1 430 ? -42.933 25.870 -13.469 1.00 93.12 430 ASN A N 1
ATOM 3401 C CA . ASN A 1 430 ? -43.883 26.952 -13.721 1.00 93.12 430 ASN A CA 1
ATOM 3402 C C . ASN A 1 430 ? -44.906 27.053 -12.569 1.00 93.12 430 ASN A C 1
ATOM 3404 O O . ASN A 1 430 ? -45.726 26.157 -12.371 1.00 93.12 430 ASN A O 1
ATOM 3408 N N . ALA A 1 431 ? -44.870 28.165 -11.833 1.00 91.25 431 ALA A N 1
ATOM 3409 C CA . ALA A 1 431 ? -45.745 28.483 -10.705 1.00 91.25 431 ALA A CA 1
ATOM 3410 C C . ALA A 1 431 ? -46.865 29.489 -11.066 1.00 91.25 431 ALA A C 1
ATOM 3412 O O . ALA A 1 431 ? -47.561 30.006 -10.185 1.00 91.25 431 ALA A O 1
ATOM 3413 N N . GLU A 1 432 ? -47.091 29.775 -12.350 1.00 90.06 432 GLU A N 1
ATOM 3414 C CA . GLU A 1 432 ? -48.076 30.753 -12.836 1.00 90.06 432 GLU A CA 1
ATOM 3415 C C . GLU A 1 432 ? -49.520 30.436 -12.409 1.00 90.06 432 GLU A C 1
ATOM 3417 O O . GLU A 1 432 ? -50.296 31.346 -12.123 1.00 90.06 432 GLU A O 1
ATOM 3422 N N . ASN A 1 433 ? -49.858 29.161 -12.223 1.00 89.44 433 ASN A N 1
ATOM 3423 C CA . ASN A 1 433 ? -51.192 28.748 -11.775 1.00 89.44 433 ASN A CA 1
ATOM 3424 C C . ASN A 1 433 ? -51.344 28.656 -10.245 1.00 89.44 433 ASN A C 1
ATOM 3426 O O . ASN A 1 433 ? -52.437 28.389 -9.745 1.00 89.44 433 ASN A O 1
ATOM 3430 N N . LEU A 1 434 ? -50.273 28.884 -9.478 1.00 93.12 434 LEU A N 1
ATOM 3431 C CA . LEU A 1 434 ? -50.316 28.875 -8.013 1.00 93.12 434 LEU A CA 1
ATOM 3432 C C . LEU A 1 434 ? -50.709 30.249 -7.456 1.00 93.12 434 LEU A C 1
ATOM 3434 O O . LEU A 1 434 ? -50.250 31.282 -7.935 1.00 93.12 434 LEU A O 1
ATOM 3438 N N . LYS A 1 435 ? -51.546 30.294 -6.417 1.00 94.12 435 LYS A N 1
ATOM 3439 C CA . LYS A 1 435 ? -51.876 31.555 -5.724 1.00 94.12 435 LYS A CA 1
ATOM 3440 C C . LYS A 1 435 ? -50.691 32.031 -4.879 1.00 94.12 435 LYS A C 1
ATOM 3442 O O . LYS A 1 435 ? -49.875 31.207 -4.470 1.00 94.12 435 LYS A O 1
ATOM 3447 N N . ASN A 1 436 ? -50.640 33.326 -4.560 1.00 94.88 436 ASN A N 1
ATOM 3448 C CA . ASN A 1 436 ? -49.674 33.854 -3.592 1.00 94.88 436 ASN A CA 1
ATOM 3449 C C . ASN A 1 436 ? -49.775 33.095 -2.269 1.00 94.88 436 ASN A C 1
ATOM 3451 O O . ASN A 1 436 ? -50.874 32.895 -1.748 1.00 94.88 436 ASN A O 1
ATOM 3455 N N . GLY A 1 437 ? -48.635 32.657 -1.741 1.00 92.88 437 GLY A N 1
ATOM 3456 C CA . GLY A 1 437 ? -48.611 31.814 -0.554 1.00 92.88 437 GLY A CA 1
ATOM 3457 C C . GLY A 1 437 ? -47.345 30.979 -0.417 1.00 92.88 437 GLY A C 1
ATOM 3458 O O . GLY A 1 437 ? -46.408 31.079 -1.211 1.00 92.88 437 GLY A O 1
ATOM 3459 N N . VAL A 1 438 ? -47.331 30.160 0.632 1.00 94.94 438 VAL A N 1
ATOM 3460 C CA . VAL A 1 438 ? -46.251 29.219 0.937 1.00 94.94 438 VAL A CA 1
ATOM 3461 C C . VAL A 1 438 ? -46.669 27.819 0.504 1.00 94.94 438 VAL A C 1
ATOM 3463 O O . VAL A 1 438 ? -47.773 27.374 0.811 1.00 94.94 438 VAL A O 1
ATOM 3466 N N . TYR A 1 439 ? -45.752 27.135 -0.163 1.00 96.31 439 TYR A N 1
ATOM 3467 C CA . TYR A 1 439 ? -45.849 25.758 -0.619 1.00 96.31 439 TYR A CA 1
ATOM 3468 C C . TYR A 1 439 ? -44.597 24.994 -0.188 1.00 96.31 439 TYR A C 1
ATOM 3470 O O . TYR A 1 439 ? -43.613 25.582 0.274 1.00 96.31 439 TYR A O 1
ATOM 3478 N N . PHE A 1 440 ? -44.621 23.683 -0.382 1.00 96.38 440 PHE A N 1
ATOM 3479 C CA . PHE A 1 440 ? -43.493 22.809 -0.098 1.00 96.38 440 PHE A CA 1
ATOM 3480 C C . PHE A 1 440 ? -43.177 21.951 -1.316 1.00 96.38 440 PHE A C 1
ATOM 3482 O O . PHE A 1 440 ? -44.060 21.277 -1.840 1.00 96.38 440 PHE A O 1
ATOM 3489 N N . ILE A 1 441 ? -41.928 21.980 -1.773 1.00 96.19 441 ILE A N 1
ATOM 3490 C CA . ILE A 1 441 ? -41.445 21.088 -2.827 1.00 96.19 441 ILE A CA 1
ATOM 3491 C C . ILE A 1 441 ? -40.765 19.911 -2.153 1.00 96.19 441 ILE A C 1
ATOM 3493 O O . ILE A 1 441 ? -39.751 20.082 -1.483 1.00 96.19 441 ILE A O 1
ATOM 3497 N N . LYS A 1 442 ? -41.324 18.722 -2.347 1.00 95.25 442 LYS A N 1
ATOM 3498 C CA . LYS A 1 442 ? -40.762 17.465 -1.873 1.00 95.25 442 LYS A CA 1
ATOM 3499 C C . LYS A 1 442 ? -40.014 16.794 -3.017 1.00 95.25 442 LYS A C 1
ATOM 3501 O O . LYS A 1 442 ? -40.597 16.570 -4.077 1.00 95.25 442 LYS A O 1
ATOM 3506 N N . VAL A 1 443 ? -38.754 16.453 -2.786 1.00 93.81 443 VAL A N 1
ATOM 3507 C CA . VAL A 1 443 ? -37.916 15.687 -3.711 1.00 93.81 443 VAL A CA 1
ATOM 3508 C C . VAL A 1 443 ? -37.556 14.364 -3.044 1.00 93.81 443 VAL A C 1
ATOM 3510 O O . VAL A 1 443 ? -36.988 14.354 -1.952 1.00 93.81 443 VAL A O 1
ATOM 3513 N N . ILE A 1 444 ? -37.882 13.255 -3.704 1.00 90.06 444 ILE A N 1
ATOM 3514 C CA . ILE A 1 444 ? -37.562 11.895 -3.276 1.00 90.06 444 ILE A CA 1
ATOM 3515 C C . ILE A 1 444 ? -36.577 11.295 -4.273 1.00 90.06 444 ILE A C 1
ATOM 3517 O O . ILE A 1 444 ? -36.890 11.206 -5.457 1.00 90.06 444 ILE A O 1
ATOM 3521 N N . ILE A 1 445 ? -35.407 10.864 -3.804 1.00 83.75 445 ILE A N 1
ATOM 3522 C CA . ILE A 1 445 ? -34.376 10.223 -4.631 1.00 83.75 445 ILE A CA 1
ATOM 3523 C C . ILE A 1 445 ? -33.904 8.960 -3.929 1.00 83.75 445 ILE A C 1
ATOM 3525 O O . ILE A 1 445 ? -33.372 9.029 -2.819 1.00 83.75 445 ILE A O 1
ATOM 3529 N N . SER A 1 446 ? -34.083 7.800 -4.565 1.00 73.62 446 SER A N 1
ATOM 3530 C CA . SER A 1 446 ? -33.645 6.507 -4.008 1.00 73.62 446 SER A CA 1
ATOM 3531 C C . SER A 1 446 ? -34.094 6.297 -2.546 1.00 73.62 446 SER A C 1
ATOM 3533 O O . SER A 1 446 ? -33.316 5.865 -1.696 1.00 73.62 446 SER A O 1
ATOM 3535 N N . GLY A 1 447 ? -35.344 6.671 -2.237 1.00 72.31 447 GLY A N 1
ATOM 3536 C CA . GLY A 1 447 ? -35.959 6.539 -0.909 1.00 72.31 447 GLY A CA 1
ATOM 3537 C C . GLY A 1 447 ? -35.613 7.631 0.115 1.00 72.31 447 GLY A C 1
ATOM 3538 O O . GLY A 1 447 ? -36.188 7.626 1.200 1.00 72.31 447 GLY A O 1
ATOM 3539 N N . ARG A 1 448 ? -34.720 8.579 -0.207 1.00 78.44 448 ARG A N 1
ATOM 3540 C CA . ARG A 1 448 ? -34.427 9.757 0.632 1.00 78.44 448 ARG A CA 1
ATOM 3541 C C . ARG A 1 448 ? -35.326 10.923 0.251 1.00 78.44 448 ARG A C 1
ATOM 3543 O O . ARG A 1 448 ? -35.503 11.169 -0.935 1.00 78.44 448 ARG A O 1
ATOM 3550 N N . GLU A 1 449 ? -35.846 11.647 1.238 1.00 84.19 449 GLU A N 1
ATOM 3551 C CA . GLU A 1 449 ? -36.766 12.771 1.045 1.00 84.19 449 GLU A CA 1
ATOM 3552 C C . GLU A 1 449 ? -36.153 14.081 1.561 1.00 84.19 449 GLU A C 1
ATOM 3554 O O . GLU A 1 449 ? -35.647 14.134 2.680 1.00 84.19 449 GLU A O 1
ATOM 3559 N N . ILE A 1 450 ? -36.244 15.149 0.768 1.00 87.62 450 ILE A N 1
ATOM 3560 C CA . ILE A 1 450 ? -36.017 16.530 1.207 1.00 87.62 450 ILE A CA 1
ATOM 3561 C C . ILE A 1 450 ? -37.242 17.355 0.853 1.00 87.62 450 ILE A C 1
ATOM 3563 O O . ILE A 1 450 ? -37.847 17.170 -0.203 1.00 87.62 450 ILE A O 1
ATOM 3567 N N . THR A 1 451 ? -37.611 18.260 1.750 1.00 90.56 451 THR A N 1
ATOM 3568 C CA . THR A 1 451 ? -38.716 19.184 1.532 1.00 90.56 451 THR A CA 1
ATOM 3569 C C . THR A 1 451 ? -38.208 20.607 1.676 1.00 90.56 451 THR A C 1
ATOM 3571 O O . THR A 1 451 ? -37.762 21.003 2.749 1.00 90.56 451 THR A O 1
ATOM 3574 N N . GLU A 1 452 ? -38.314 21.380 0.602 1.00 91.56 452 GLU A N 1
ATOM 3575 C CA . GLU A 1 452 ? -37.900 22.777 0.557 1.00 91.56 452 GLU A CA 1
ATOM 3576 C C . GLU A 1 452 ? -39.114 23.706 0.552 1.00 91.56 452 GLU A C 1
ATOM 3578 O O . GLU A 1 452 ? -40.112 23.478 -0.140 1.00 91.56 452 GLU A O 1
ATOM 3583 N N . LYS A 1 453 ? -39.032 24.788 1.329 1.00 94.19 453 LYS A N 1
ATOM 3584 C CA . LYS A 1 453 ? -40.078 25.815 1.366 1.00 94.19 453 LYS A CA 1
ATOM 3585 C C . LYS A 1 453 ? -40.044 26.616 0.069 1.00 94.19 453 LYS A C 1
ATOM 3587 O O . LYS A 1 453 ? -39.024 27.212 -0.256 1.00 94.19 453 LYS A O 1
ATOM 3592 N N . PHE A 1 454 ? -41.179 26.741 -0.606 1.00 96.12 454 PHE A N 1
ATOM 3593 C CA . PHE A 1 454 ? -41.332 27.531 -1.824 1.00 96.12 454 PHE A CA 1
ATOM 3594 C C . PHE A 1 454 ? -42.362 28.643 -1.629 1.00 96.12 454 PHE A C 1
ATOM 3596 O O . PHE A 1 454 ? -43.451 28.407 -1.112 1.00 96.12 454 PHE A O 1
ATOM 3603 N N . ILE A 1 455 ? -42.026 29.872 -2.013 1.00 95.44 455 ILE A N 1
ATOM 3604 C CA . ILE A 1 455 ? -42.886 31.042 -1.815 1.00 95.44 455 ILE A CA 1
ATOM 3605 C C . ILE A 1 455 ? -43.296 31.578 -3.180 1.00 95.44 455 ILE A C 1
ATOM 3607 O O . ILE A 1 455 ? -42.439 31.948 -3.976 1.00 95.44 455 ILE A O 1
ATOM 3611 N N . VAL A 1 456 ? -44.600 31.672 -3.432 1.00 95.06 456 VAL A N 1
ATOM 3612 C CA . VAL A 1 456 ? -45.140 32.372 -4.602 1.00 95.06 456 VAL A CA 1
ATOM 3613 C C . VAL A 1 456 ? -45.522 33.782 -4.181 1.00 95.06 456 VAL A C 1
ATOM 3615 O O . VAL A 1 456 ? -46.327 33.958 -3.262 1.00 95.06 456 VAL A O 1
ATOM 3618 N N . ASN A 1 457 ? -44.947 34.774 -4.854 1.00 92.12 457 ASN A N 1
ATOM 3619 C CA . ASN A 1 457 ? -45.239 36.184 -4.641 1.00 92.12 457 ASN A CA 1
ATOM 3620 C C . ASN A 1 457 ? -45.400 36.901 -5.988 1.00 92.12 457 ASN A C 1
ATOM 3622 O O . ASN A 1 457 ? -44.418 37.325 -6.598 1.00 92.12 457 ASN A O 1
ATOM 3626 N N . LYS A 1 458 ? -46.649 36.999 -6.441 1.00 87.00 458 LYS A N 1
ATOM 3627 C CA . LYS A 1 458 ? -47.079 37.749 -7.622 1.00 87.00 458 LYS A CA 1
ATOM 3628 C C . LYS A 1 458 ? -47.489 39.144 -7.186 1.00 87.00 458 LYS A C 1
ATOM 3630 O O . LYS A 1 458 ? -48.357 39.268 -6.319 1.00 87.00 458 LYS A O 1
ATOM 3635 N N . ASN A 1 459 ? -46.836 40.146 -7.762 1.00 73.50 459 ASN A N 1
ATOM 3636 C CA . ASN A 1 459 ? -47.191 41.551 -7.575 1.00 73.50 459 ASN A CA 1
ATOM 3637 C C . ASN A 1 459 ? -48.436 41.920 -8.375 1.00 73.50 459 ASN A C 1
ATOM 3639 O O . ASN A 1 459 ? -48.573 41.392 -9.504 1.00 73.50 459 ASN A O 1
#

Mean predicted aligned error: 12.97 Å

pLDDT: mean 86.03, std 16.65, range [26.52, 98.81]

Secondary structure (DSSP, 8-state):
---SSSSSSHHHHHTTTS-TTSSPPEEEEEE--SSTTSSS-GGGHHHHHHHTHHHHHHSS-SEEEE--GGGGTTTSTT----HHHHHHHHGGGTTT-SS----EEEEE------TT-HHHHHHHHHHHHHHHHHHHHTT--EEEEE---SS--SSSTTTTSTT--S-HHHHHHHHHHHHHHHHHHHHHH-TT-EEEESS-GGGT-TT--HHHHTTTTTTS---TTHHHHHHHHHHHTTTT-EEEE----TT--SHHHHHHHHHIIIIITTSTTT--TTS-HHHHTTHHHHEEE--EEESS--STT----HHHHHHHHHHHHHH-SSEEEEEESS--TTSTT-S-HHHHHHHHHHHHHHHHHHHHHHHHHTT-S---EEEESSSBSSEEEEEEEESSSEEEEEEEE-TT--EEEEEEEEEE-SEEEEEEEE-TTSPSEEEEEEEEETTEEEEEEEEE---

Solvent-accessible surface area (backbone atoms only — not comparable to full-atom values): 24610 Å² total; per-residue (Å²): 143,91,85,83,77,75,75,70,65,61,63,64,58,53,64,74,69,50,63,92,81,78,57,62,36,41,40,25,40,33,62,52,73,84,62,97,72,44,92,53,44,44,88,44,28,58,61,44,47,64,76,25,41,73,45,39,59,69,43,79,45,34,12,36,42,41,57,43,71,61,21,62,33,43,37,26,63,94,42,77,57,54,43,66,68,53,24,69,57,41,42,82,52,43,82,72,58,80,61,41,64,54,22,27,39,33,34,40,60,30,50,48,63,62,83,83,40,62,73,44,47,53,38,28,33,50,22,43,32,24,47,30,45,24,38,50,73,18,63,34,46,29,42,31,36,40,69,64,80,70,101,54,60,68,38,40,77,59,82,46,48,76,89,62,91,72,54,70,65,57,50,24,54,39,27,17,51,51,23,20,50,39,27,38,37,23,35,75,67,30,46,63,33,34,39,36,24,35,64,42,40,62,61,38,39,91,80,53,52,58,69,62,49,64,59,72,78,70,81,85,75,58,30,56,25,49,19,20,20,45,43,12,32,53,73,25,31,69,93,62,27,47,39,28,30,23,40,69,40,92,75,62,53,49,60,64,42,46,46,56,29,44,52,32,72,44,46,42,49,57,28,82,87,58,55,38,89,69,58,51,76,73,51,38,79,44,34,60,84,53,44,40,44,28,33,41,44,63,78,61,52,87,49,93,95,44,81,54,48,46,72,55,48,20,52,27,46,26,31,40,36,61,65,21,64,54,37,30,38,38,41,24,83,66,55,36,70,53,46,84,87,56,54,64,64,63,49,56,51,22,49,42,49,18,52,54,52,22,36,51,54,48,53,49,47,56,67,45,52,78,74,59,69,79,84,57,77,46,64,47,54,67,66,20,61,42,52,28,37,42,34,39,71,36,90,51,68,33,50,37,36,31,35,34,23,44,87,85,69,47,80,77,45,78,80,45,79,48,79,43,71,50,44,80,48,77,44,85,42,79,46,68,89,57,70,71,45,66,34,34,41,37,41,34,47,77,88,44,75,49,73,44,84,38,37,37,56,67,131